Protein 6WL5 (pdb70)

Structure (mmCIF, N/CA/C/O backbone):
data_6WL5
#
_entry.id   6WL5
#
_cell.length_a   212.393
_cell.length_b   42.419
_cell.length_c   115.798
_cell.angle_alpha   90.000
_cell.angle_beta   117.270
_cell.angle_gamma   90.000
#
_symmetry.space_group_name_H-M   'C 1 2 1'
#
loop_
_entity.id
_entity.type
_entity.pdbx_description
1 polymer 'EcmrR   transcriptional regulator'
2 non-polymer CETYL-TRIMETHYL-AMMONIUM
3 non-polymer GLYCEROL
4 non-polymer 'CHLORIDE ION'
5 non-polymer 1,2-ETHANEDIOL
6 water water
#
loop_
_atom_site.group_PDB
_atom_site.id
_atom_site.type_symbol
_atom_site.label_atom_id
_atom_site.label_alt_id
_atom_site.label_comp_id
_atom_site.label_asym_id
_atom_site.label_entity_id
_atom_site.label_seq_id
_atom_site.pdbx_PDB_ins_code
_atom_site.Cartn_x
_atom_site.Cartn_y
_atom_site.Cartn_z
_atom_site.occupancy
_atom_site.B_iso_or_equiv
_atom_site.auth_seq_id
_atom_site.auth_comp_id
_atom_site.auth_asym_id
_atom_site.auth_atom_id
_atom_site.pdbx_PDB_model_num
ATOM 1 N N . MET A 1 2 ? -6.87400 -4.58600 38.92500 1.000 56.87787 112 MET A N 1
ATOM 2 C CA . MET A 1 2 ? -6.69500 -3.25800 38.33900 1.000 56.22516 112 MET A CA 1
ATOM 3 C C . MET A 1 2 ? -8.03700 -2.80100 37.77800 1.000 54.44863 112 MET A C 1
ATOM 4 O O . MET A 1 2 ? -8.83900 -3.62700 37.35300 1.000 57.23318 112 MET A O 1
ATOM 17 N N . LEU A 1 3 ? -8.27100 -1.49000 37.76300 1.000 49.57700 113 LEU A N 1
ATOM 18 C CA . LEU A 1 3 ? -9.56400 -0.90900 37.40000 1.000 42.23401 113 LEU A CA 1
ATOM 19 C C . LEU A 1 3 ? -9.43900 -0.29500 36.00700 1.000 35.50163 113 LEU A C 1
ATOM 20 O O . LEU A 1 3 ? -9.03400 0.86100 35.85500 1.000 41.35233 113 LEU A O 1
ATOM 36 N N . TYR A 1 4 ? -9.80200 -1.06500 34.99200 1.000 25.95311 114 TYR A N 1
ATOM 37 C CA . TYR A 1 4 ? -9.71400 -0.58800 33.61800 1.000 21.59996 114 TYR A CA 1
ATOM 38 C C . TYR A 1 4 ? -10.79800 0.45000 33.35100 1.000 20.90777 114 TYR A C 1
ATOM 39 O O . TYR A 1 4 ? -11.91600 0.36200 33.87100 1.000 24.47662 114 TYR A O 1
ATOM 57 N N A GLN A 1 5 ? -10.45700 1.45600 32.55100 0.380 20.14189 115 GLN A N 1
ATOM 58 N N B GLN A 1 5 ? -10.47900 1.40200 32.47000 0.620 18.47064 115 GLN A N 1
ATOM 59 C CA A GLN A 1 5 ? -11.40600 2.48900 32.14600 0.380 20.58931 115 GLN A CA 1
ATOM 60 C CA B GLN A 1 5 ? -11.33100 2.55800 32.14900 0.620 19.26020 115 GLN A CA 1
ATOM 61 C C A GLN A 1 5 ? -11.34400 2.62700 30.63800 0.380 18.98386 115 GLN A C 1
ATOM 62 C C B GLN A 1 5 ? -11.37400 2.76100 30.63500 0.620 20.11031 115 GLN A C 1
ATOM 63 O O A GLN A 1 5 ? -10.32400 3.05500 30.08900 0.380 17.71791 115 GLN A O 1
ATOM 64 O O B GLN A 1 5 ? -10.47300 3.37600 30.06100 0.620 22.40269 115 GLN A O 1
ATOM 91 N N . ALA A 1 6 ? -12.44300 2.28900 29.97700 1.000 19.25494 116 ALA A N 1
ATOM 92 C CA . ALA A 1 6 ? -12.52400 2.39800 28.53200 1.000 17.69949 116 ALA A CA 1
ATOM 93 C C . ALA A 1 6 ? -12.51300 3.85200 28.06900 1.000 17.77582 116 ALA A C 1
ATOM 94 O O . ALA A 1 6 ? -13.17600 4.70500 28.65000 1.000 17.61001 116 ALA A O 1
ATOM 102 N N . ALA A 1 7 ? -11.79300 4.11700 26.97500 1.000 18.74435 117 ALA A N 1
ATOM 103 C CA . ALA A 1 7 ? -11.84600 5.38100 26.24800 1.000 18.64697 117 ALA A CA 1
ATOM 104 C C . ALA A 1 7 ? -12.04400 5.06300 24.77700 1.000 19.50760 117 ALA A C 1
ATOM 105 O O . ALA A 1 7 ? -11.73300 3.97100 24.33400 1.000 19.99187 117 ALA A O 1
ATOM 112 N N . LEU A 1 8 ? -12.66700 5.96400 24.03700 1.000 20.02609 118 LEU A N 1
ATOM 113 C CA . LEU A 1 8 ? -12.89000 5.78200 22.61900 1.000 19.16809 118 LEU A CA 1
ATOM 114 C C . LEU A 1 8 ? -12.07500 6.83600 21.89500 1.000 17.86267 118 LEU A C 1
ATOM 115 O O . LEU A 1 8 ? -12.09500 8.00500 22.29000 1.000 20.01293 118 LEU A O 1
ATOM 131 N N . LYS A 1 9 ? -11.30700 6.40500 20.88700 1.000 18.98649 119 LYS A N 1
ATOM 132 C CA . LYS A 1 9 ? -10.41700 7.33900 20.20800 1.000 21.07358 119 LYS A CA 1
ATOM 133 C C . LYS A 1 9 ? -10.29800 7.02100 18.72800 1.000 18.46537 119 LYS A C 1
ATOM 134 O O . LYS A 1 9 ? -10.57900 5.90700 18.28500 1.000 20.26032 119 LYS A O 1
ATOM 153 N N . GLU A 1 10 ? -9.92500 8.02500 17.95100 1.000 18.85752 120 GLU A N 1
ATOM 154 C CA . GLU A 1 10 ? -9.55500 7.84000 16.55500 1.000 20.41034 120 GLU A CA 1
ATOM 155 C C . GLU A 1 10 ? -8.03400 7.82800 16.48000 1.000 20.38139 120 GLU A C 1
ATOM 156 O O . GLU A 1 10 ? -7.38100 8.78200 16.94100 1.000 22.77905 120 GLU A O 1
ATOM 168 N N . ILE A 1 11 ? -7.48300 6.76100 15.91200 1.000 20.41561 121 ILE A N 1
ATOM 169 C CA . ILE A 1 11 ? -6.04100 6.58400 15.77100 1.000 20.11557 121 ILE A CA 1
ATOM 170 C C . ILE A 1 11 ? -5.70000 6.77500 14.29800 1.000 23.57125 121 ILE A C 1
ATOM 171 O O . ILE A 1 11 ? -6.18700 6.01200 13.45400 1.000 22.63429 121 ILE A O 1
ATOM 187 N N . PRO A 1 12 ? -4.93100 7.79400 13.94000 1.000 24.82929 122 PRO A N 1
ATOM 188 C CA . PRO A 1 12 ? -4.63400 8.02900 12.52300 1.000 26.71373 122 PRO A CA 1
ATOM 189 C C . PRO A 1 12 ? -3.68700 6.98200 11.95700 1.000 26.83216 122 PRO A C 1
ATOM 190 O O . PRO A 1 12 ? -3.01700 6.23300 12.68200 1.000 23.67915 122 PRO A O 1
ATOM 201 N N . GLU A 1 13 ? -3.63100 6.94600 10.62800 1.000 26.49791 123 GLU A N 1
ATOM 202 C CA . GLU A 1 13 ? -2.66800 6.07700 9.96600 1.000 25.28198 123 GLU A CA 1
ATOM 203 C C . GLU A 1 13 ? -1.23800 6.46100 10.33600 1.000 24.24764 123 GLU A C 1
ATOM 204 O O . GLU A 1 13 ? -0.92700 7.61300 10.66100 1.000 24.91615 123 GLU A O 1
ATOM 216 N N . CYS A 1 14 ? -0.36400 5.46300 10.31000 1.000 22.61324 124 CYS A N 1
ATOM 217 C CA . CYS A 1 14 ? 1.05200 5.68400 10.56100 1.000 22.41848 124 CYS A CA 1
ATOM 218 C C . CYS A 1 14 ? 1.87900 4.78300 9.66500 1.000 20.89198 124 CYS A C 1
ATOM 219 O O . CYS A 1 14 ? 1.40800 3.75700 9.18100 1.000 22.91327 124 CYS A O 1
ATOM 227 N N . ILE A 1 15 ? 3.12000 5.20600 9.42700 1.000 22.65798 125 ILE A N 1
ATOM 228 C CA . ILE A 1 15 ? 4.11900 4.39900 8.74500 1.000 24.06868 125 ILE A CA 1
ATOM 229 C C . ILE A 1 15 ? 4.89700 3.68700 9.82700 1.000 21.57101 125 ILE A C 1
ATOM 230 O O . ILE A 1 15 ? 5.27800 4.31100 10.82700 1.000 23.58177 125 ILE A O 1
ATOM 246 N N . VAL A 1 16 ? 5.13000 2.39000 9.63500 1.000 21.22623 126 VAL A N 1
ATOM 247 C CA . VAL A 1 16 ? 5.88400 1.59500 10.58300 1.000 20.61300 126 VAL A CA 1
ATOM 248 C C . VAL A 1 16 ? 6.91700 0.75200 9.84700 1.000 20.62879 126 VAL A C 1
ATOM 249 O O . VAL A 1 16 ? 6.77900 0.43300 8.66300 1.000 22.76852 126 VAL A O 1
ATOM 262 N N . TYR A 1 17 ? 7.93000 0.32800 10.59300 1.000 20.90251 127 TYR A N 1
ATOM 263 C CA . TYR A 1 17 ? 8.63700 -0.89600 10.26700 1.000 21.05252 127 TYR A CA 1
ATOM 264 C C . TYR A 1 17 ? 8.04800 -2.00900 11.10700 1.000 21.07621 127 TYR A C 1
ATOM 265 O O . TYR A 1 17 ? 7.48300 -1.75000 12.17600 1.000 19.98924 127 TYR A O 1
ATOM 283 N N . SER A 1 18 ? 8.10700 -3.23400 10.57800 1.000 21.26571 128 SER A N 1
ATOM 284 C CA . SER A 1 18 ? 7.34100 -4.32100 11.17100 1.000 21.07884 128 SER A CA 1
ATOM 285 C C . SER A 1 18 ? 7.94000 -5.67800 10.80500 1.000 21.16833 128 SER A C 1
ATOM 286 O O . SER A 1 18 ? 8.64000 -5.82300 9.79400 1.000 22.67640 128 SER A O 1
ATOM 294 N N . LYS A 1 19 ? 7.68600 -6.66100 11.66000 1.000 21.23412 129 LYS A N 1
ATOM 295 C CA . LYS A 1 19 ? 8.01900 -8.04100 11.37300 1.000 20.71038 129 LYS A CA 1
ATOM 296 C C . LYS A 1 19 ? 6.92600 -8.92300 11.94900 1.000 20.36034 129 LYS A C 1
ATOM 297 O O . LYS A 1 19 ? 6.45200 -8.67800 13.05000 1.000 20.08925 129 LYS A O 1
ATOM 316 N N . ARG A 1 20 ? 6.51100 -9.93000 11.18900 1.000 21.84472 130 ARG A N 1
ATOM 317 C CA . ARG A 1 20 ? 5.41500 -10.80500 11.56800 1.000 22.44480 130 ARG A CA 1
ATOM 318 C C . ARG A 1 20 ? 5.93500 -12.20700 11.85200 1.000 21.37098 130 ARG A C 1
ATOM 319 O O . ARG A 1 20 ? 6.86700 -12.68900 11.18600 1.000 24.05288 130 ARG A O 1
ATOM 340 N N . PHE A 1 21 ? 5.33500 -12.84400 12.85100 1.000 22.14739 131 PHE A N 1
ATOM 341 C CA . PHE A 1 21 ? 5.83400 -14.08500 13.42500 1.000 22.92906 131 PHE A CA 1
ATOM 342 C C . PHE A 1 21 ? 4.65900 -14.96700 13.85300 1.000 20.59457 131 PHE A C 1
ATOM 343 O O . PHE A 1 21 ? 3.61800 -14.46000 14.26100 1.000 20.17084 131 PHE A O 1
ATOM 360 N N . ILE A 1 22 ? 4.86600 -16.28400 13.85300 1.000 21.58153 132 ILE A N 1
ATOM 361 C CA . ILE A 1 22 ? 4.08600 -17.21900 14.66100 1.000 21.61838 132 ILE A CA 1
ATOM 362 C C . ILE A 1 22 ? 4.92100 -17.55300 15.89300 1.000 19.67604 132 ILE A C 1
ATOM 363 O O . ILE A 1 22 ? 6.00300 -18.14900 15.76400 1.000 22.79221 132 ILE A O 1
ATOM 379 N N . VAL A 1 23 ? 4.40700 -17.23500 17.08100 1.000 20.27612 133 VAL A N 1
ATOM 380 C CA . VAL A 1 23 ? 5.20400 -17.36700 18.29800 1.000 19.66552 133 VAL A CA 1
ATOM 381 C C . VAL A 1 23 ? 4.64900 -18.40400 19.27200 1.000 19.27600 133 VAL A C 1
ATOM 382 O O . VAL A 1 23 ? 3.42300 -18.52700 19.43500 1.000 19.71815 133 VAL A O 1
ATOM 395 N N . PRO A 1 24 ? 5.52000 -19.17300 19.94600 1.000 19.39180 134 PRO A N 1
ATOM 396 C CA . PRO A 1 24 ? 5.00600 -20.18400 20.87300 1.000 20.11820 134 PRO A CA 1
ATOM 397 C C . PRO A 1 24 ? 4.23300 -19.60200 22.03500 1.000 18.65224 134 PRO A C 1
ATOM 398 O O . PRO A 1 24 ? 3.28200 -20.22600 22.52300 1.000 20.94725 134 PRO A O 1
ATOM 409 N N . ASP A 1 25 ? 4.68000 -18.45900 22.53200 1.000 18.70224 135 ASP A N 1
ATOM 410 C CA . ASP A 1 25 ? 4.11000 -17.78500 23.69000 1.000 18.45221 135 ASP A CA 1
ATOM 411 C C . ASP A 1 25 ? 4.67800 -16.36500 23.72500 1.000 15.06233 135 ASP A C 1
ATOM 412 O O . ASP A 1 25 ? 5.54800 -15.98600 22.93300 1.000 16.84676 135 ASP A O 1
ATOM 421 N N . PHE A 1 26 ? 4.17200 -15.58200 24.65600 1.000 17.02573 136 PHE A N 1
ATOM 422 C CA . PHE A 1 26 ? 4.55000 -14.16800 24.73700 1.000 15.45975 136 PHE A CA 1
ATOM 423 C C . PHE A 1 26 ? 6.02500 -13.97600 25.10800 1.000 14.52806 136 PHE A C 1
ATOM 424 O O . PHE A 1 26 ? 6.70100 -13.11500 24.53500 1.000 14.59649 136 PHE A O 1
ATOM 441 N N . SER A 1 27 ? 6.54500 -14.75800 26.06300 1.000 14.77546 137 SER A N 1
ATOM 442 C CA . SER A 1 27 ? 7.94800 -14.60700 26.43900 1.000 14.85178 137 SER A CA 1
ATOM 443 C C . SER A 1 27 ? 8.85900 -14.87500 25.25100 1.000 16.74411 137 SER A C 1
ATOM 444 O O . SER A 1 27 ? 9.88400 -14.17700 25.07900 1.000 15.87032 137 SER A O 1
ATOM 452 N N . SER A 1 28 ? 8.52800 -15.90100 24.44200 1.000 15.73610 138 SER A N 1
ATOM 453 C CA . SER A 1 28 ? 9.35600 -16.22600 23.28700 1.000 16.55725 138 SER A CA 1
ATOM 454 C C . SER A 1 28 ? 9.32300 -15.09400 22.27600 1.000 15.73347 138 SER A C 1
ATOM 455 O O . SER A 1 28 ? 10.35100 -14.73200 21.68800 1.000 19.88396 138 SER A O 1
ATOM 463 N N . TYR A 1 29 ? 8.15100 -14.50500 22.09800 1.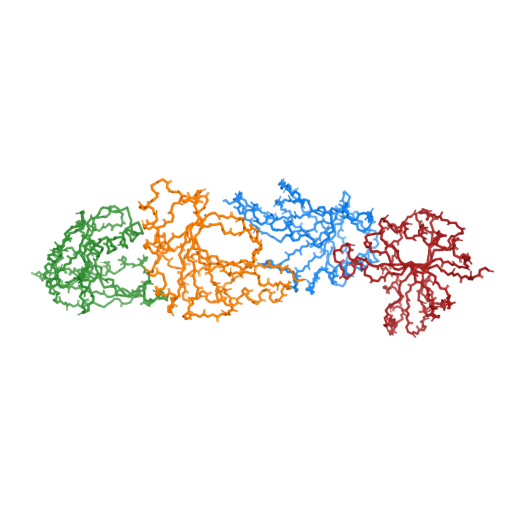000 16.39670 139 TYR A N 1
ATOM 464 C CA . TYR A 1 29 ? 7.96300 -13.41300 21.16000 1.000 15.92296 139 TYR A CA 1
ATOM 465 C C . TYR A 1 29 ? 8.78900 -12.20800 21.55200 1.000 16.49408 139 TYR A C 1
ATOM 466 O O . TYR A 1 29 ? 9.50300 -11.62800 20.73100 1.000 18.86805 139 TYR A O 1
ATOM 484 N N . ILE A 1 30 ? 8.71000 -11.79300 22.81200 1.000 16.50461 140 ILE A N 1
ATOM 485 C CA . ILE A 1 30 ? 9.36200 -10.53300 23.12300 1.000 17.61264 140 ILE A CA 1
ATOM 486 C C . ILE A 1 30 ? 10.89000 -10.61500 23.01000 1.000 18.71803 140 ILE A C 1
ATOM 487 O O . ILE A 1 30 ? 11.52900 -9.59900 22.72800 1.000 18.28377 140 ILE A O 1
ATOM 503 N N . LYS A 1 31 ? 11.48400 -11.80300 23.17200 1.000 17.61527 141 LYS A N 1
ATOM 504 C CA . LYS A 1 31 ? 12.92100 -11.97400 22.93700 1.000 19.62077 141 LYS A CA 1
ATOM 505 C C . LYS A 1 31 ? 13.31000 -11.70700 21.49000 1.000 17.51526 141 LYS A C 1
ATOM 506 O O . LYS A 1 31 ? 14.48600 -11.38800 21.21100 1.000 20.84460 141 LYS A O 1
ATOM 525 N N . LEU A 1 32 ? 12.35800 -11.83800 20.56200 1.000 18.90227 142 LEU A N 1
ATOM 526 C CA . LEU A 1 32 ? 12.56000 -11.54800 19.15000 1.000 20.33402 142 LEU A CA 1
ATOM 527 C C . LEU A 1 32 ? 12.48800 -10.06100 18.83500 1.000 19.83133 142 LEU A C 1
ATOM 528 O O . LEU A 1 32 ? 12.84100 -9.66200 17.72500 1.000 22.63956 142 LEU A O 1
ATOM 544 N N . ILE A 1 33 ? 12.11300 -9.21600 19.78500 1.000 18.40221 143 ILE A N 1
ATOM 545 C CA . ILE A 1 33 ? 11.84900 -7.81700 19.45400 1.000 19.32600 143 ILE A CA 1
ATOM 546 C C . ILE A 1 33 ? 13.11100 -6.96200 19.38400 1.000 20.81565 143 ILE A C 1
ATOM 547 O O . ILE A 1 33 ? 13.27100 -6.20700 18.42100 1.000 22.90275 143 ILE A O 1
ATOM 563 N N . PRO A 1 34 ? 14.02400 -7.02200 20.34600 1.000 19.94450 144 PRO A N 1
ATOM 564 C CA . PRO A 1 34 ? 15.18500 -6.12200 20.30400 1.000 19.92081 144 PRO A CA 1
ATOM 565 C C . PRO A 1 34 ? 15.93700 -6.18000 18.98300 1.000 19.99187 144 PRO A C 1
ATOM 566 O O . PRO A 1 34 ? 16.38000 -5.12700 18.51500 1.000 22.83958 144 PRO A O 1
ATOM 577 N N . PRO A 1 35 ? 16.18000 -7.36200 18.38800 1.000 20.96830 145 PRO A N 1
ATOM 578 C CA . PRO A 1 35 ? 16.94900 -7.38800 17.13100 1.000 24.98984 145 PRO A CA 1
ATOM 579 C C . PRO A 1 35 ? 16.32300 -6.60600 15.98600 1.000 24.46346 145 PRO A C 1
ATOM 580 O O . PRO A 1 35 ? 17.03000 -6.20700 15.04700 1.000 28.71134 145 PRO A O 1
ATOM 591 N N . ILE A 1 36 ? 15.00800 -6.42500 16.00100 1.000 24.12658 146 ILE A N 1
ATOM 592 C CA . ILE A 1 36 ? 14.32400 -5.81300 14.86700 1.000 22.72115 146 ILE A CA 1
ATOM 593 C C . ILE A 1 36 ? 14.77600 -4.37300 14.69900 1.000 23.41333 146 ILE A C 1
ATOM 594 O O . ILE A 1 36 ? 15.16400 -3.94000 13.59900 1.000 24.86614 146 ILE A O 1
ATOM 610 N N . GLY A 1 37 ? 14.69100 -3.59900 15.78400 1.000 25.68992 147 GLY A N 1
ATOM 611 C CA . GLY A 1 37 ? 15.12200 -2.21800 15.72600 1.000 24.37134 147 GLY A CA 1
ATOM 612 C C . GLY A 1 37 ? 16.58300 -2.09300 15.36500 1.000 26.46896 147 GLY A C 1
ATOM 613 O O . GLY A 1 37 ? 16.96600 -1.23500 14.57100 1.000 27.82176 147 GLY A O 1
ATOM 617 N N . GLN A 1 38 ? 17.41400 -2.95100 15.95200 1.000 26.20841 148 GLN A N 1
ATOM 618 C CA . GLN A 1 38 ? 18.83700 -2.91400 15.66300 1.000 29.11665 148 GLN A CA 1
ATOM 619 C C . GLN A 1 38 ? 19.07300 -3.10700 14.17300 1.000 28.72186 148 GLN A C 1
ATOM 620 O O . GLN A 1 38 ? 19.86600 -2.38200 13.55000 1.000 31.37745 148 GLN A O 1
ATOM 634 N N A GLU A 1 39 ? 18.38100 -4.09200 13.58800 0.450 28.50868 149 GLU A N 1
ATOM 635 N N B GLU A 1 39 ? 18.40100 -4.08500 13.56800 0.550 27.99809 149 GLU A N 1
ATOM 636 C CA A GLU A 1 39 ? 18.62600 -4.49100 12.20600 0.450 29.71409 149 GLU A CA 1
ATOM 637 C CA B GLU A 1 39 ? 18.73400 -4.40300 12.18300 0.550 29.09559 149 GLU A CA 1
ATOM 638 C C A GLU A 1 39 ? 18.13600 -3.42500 11.23700 0.450 29.77462 149 GLU A C 1
ATOM 639 C C B GLU A 1 39 ? 18.15400 -3.37700 11.22000 0.550 29.74567 149 GLU A C 1
ATOM 640 O O A GLU A 1 39 ? 18.85000 -3.04300 10.30200 0.450 31.73538 149 GLU A O 1
ATOM 641 O O B GLU A 1 39 ? 18.82500 -2.98000 10.25800 0.550 31.70907 149 GLU A O 1
ATOM 664 N N . VAL A 1 40 ? 16.92500 -2.91900 11.46300 1.000 27.60594 150 VAL A N 1
ATOM 665 C CA . VAL A 1 40 ? 16.34600 -1.93400 10.56100 1.000 27.27169 150 VAL A CA 1
ATOM 666 C C . VAL A 1 40 ? 17.10300 -0.61800 10.63400 1.000 30.50103 150 VAL A C 1
ATOM 667 O O . VAL A 1 40 ? 17.29700 0.04600 9.61200 1.000 31.64853 150 VAL A O 1
ATOM 680 N N . MET A 1 41 ? 17.54900 -0.22100 11.83400 1.000 33.33294 151 MET A N 1
ATOM 681 C CA . MET A 1 41 ? 18.27500 1.03900 11.99400 1.000 35.67270 151 MET A CA 1
ATOM 682 C C . MET A 1 41 ? 19.62600 0.98200 11.29400 1.000 37.59661 151 MET A C 1
ATOM 683 O O . MET A 1 41 ? 20.00900 1.92900 10.59300 1.000 40.87595 151 MET A O 1
ATOM 697 N N . LYS A 1 42 ? 20.35100 -0.12800 11.45400 1.000 40.81279 152 LYS A N 1
ATOM 698 C CA . LYS A 1 42 ? 21.63300 -0.27700 10.76600 1.000 43.78683 152 LYS A CA 1
ATOM 699 C C . LYS A 1 42 ? 21.47700 -0.10000 9.26200 1.000 43.50785 152 LYS A C 1
ATOM 700 O O . LYS A 1 42 ? 22.35300 0.47500 8.60100 1.000 44.96065 152 LYS A O 1
ATOM 719 N N . ALA A 1 43 ? 20.38600 -0.62500 8.69600 1.000 42.80513 153 ALA A N 1
ATOM 720 C CA . ALA A 1 43 ? 20.18900 -0.62000 7.24900 1.000 42.01293 153 ALA A CA 1
ATOM 721 C C . ALA A 1 43 ? 19.62100 0.68700 6.71500 1.000 43.70524 153 ALA A C 1
ATOM 722 O O . ALA A 1 43 ? 19.62300 0.89200 5.49500 1.000 44.03949 153 ALA A O 1
ATOM 729 N N . ASN A 1 44 ? 19.12700 1.57000 7.57400 1.000 42.16558 154 ASN A N 1
ATOM 730 C CA . ASN A 1 44 ? 18.49300 2.81600 7.14800 1.000 41.12862 154 ASN A CA 1
ATOM 731 C C . ASN A 1 44 ? 18.99400 3.93100 8.04500 1.000 43.43942 154 ASN A C 1
ATOM 732 O O . ASN A 1 44 ? 18.27300 4.40800 8.92600 1.000 44.20530 154 ASN A O 1
ATOM 743 N N . PRO A 1 45 ? 20.24100 4.36200 7.86500 1.000 47.30567 155 PRO A N 1
ATOM 744 C CA . PRO A 1 45 ? 20.71100 5.55300 8.58700 1.000 47.30304 155 PRO A CA 1
ATOM 745 C C . PRO A 1 45 ? 19.72900 6.69300 8.37900 1.000 46.65296 155 PRO A C 1
ATOM 746 O O . PRO A 1 45 ? 19.13400 6.84100 7.30600 1.000 50.59554 155 PRO A O 1
ATOM 757 N N . GLY A 1 46 ? 19.53700 7.49000 9.42100 1.000 43.53943 156 GLY A N 1
ATOM 758 C CA . GLY A 1 46 ? 18.60500 8.59100 9.34900 1.000 41.92871 156 GLY A CA 1
ATOM 759 C C . GLY A 1 46 ? 17.16200 8.23500 9.61800 1.000 40.14429 156 GLY A C 1
ATOM 760 O O . GLY A 1 46 ? 16.34000 9.14200 9.78300 1.000 42.32350 156 GLY A O 1
ATOM 764 N N . LEU A 1 47 ? 16.81200 6.95500 9.66100 1.000 37.79927 157 LEU A N 1
ATOM 765 C CA . LEU A 1 47 ? 15.46100 6.58500 10.06000 1.000 35.22791 157 LEU A CA 1
ATOM 766 C C . LEU A 1 47 ? 15.17600 7.14100 11.45200 1.000 35.42793 157 LEU A C 1
ATOM 767 O O . LEU A 1 47 ? 16.00400 7.03400 12.36200 1.000 34.91998 157 LEU A O 1
ATOM 783 N N A THR A 1 48 ? 13.97800 7.70200 11.61800 0.570 35.65164 158 THR A N 1
ATOM 784 N N B THR A 1 48 ? 14.01300 7.75600 11.61800 0.430 35.50426 158 THR A N 1
ATOM 785 C CA A THR A 1 48 ? 13.58800 8.44000 12.81200 0.570 33.93565 158 THR A CA 1
ATOM 786 C CA B THR A 1 48 ? 13.66900 8.39100 12.88000 0.430 33.64351 158 THR A CA 1
ATOM 787 C C A THR A 1 48 ? 12.27100 7.88200 13.33000 0.570 32.19070 158 THR A C 1
ATOM 788 C C B THR A 1 48 ? 12.30600 7.91100 13.34600 0.430 32.23808 158 THR A C 1
ATOM 789 O O A THR A 1 48 ? 11.29600 7.76800 12.57400 0.570 31.45640 158 THR A O 1
ATOM 790 O O B THR A 1 48 ? 11.34100 7.88700 12.57200 0.430 32.16438 158 THR A O 1
ATOM 811 N N . LEU A 1 49 ? 12.24800 7.52600 14.61300 1.000 31.43272 159 LEU A N 1
ATOM 812 C CA . LEU A 1 49 ? 10.99900 7.14400 15.24600 1.000 28.46920 159 LEU A CA 1
ATOM 813 C C . LEU A 1 49 ? 10.10600 8.36000 15.44600 1.000 29.49564 159 LEU A C 1
ATOM 814 O O . LEU A 1 49 ? 10.59200 9.48400 15.64100 1.000 31.56957 159 LEU A O 1
ATOM 831 N N . THR A 1 50 ? 8.78100 8.12400 15.40700 1.000 28.91926 160 THR A N 1
ATOM 832 C CA . THR A 1 50 ? 7.85000 9.23600 15.58700 1.000 30.18520 160 THR A CA 1
ATOM 833 C C . THR A 1 50 ? 7.93600 9.75500 17.02000 1.000 29.69040 160 THR A C 1
ATOM 834 O O . THR A 1 50 ? 8.31700 9.02700 17.95200 1.000 28.43762 160 THR A O 1
ATOM 845 N N . THR A 1 51 ? 7.58000 11.03100 17.18200 1.000 32.01173 161 THR A N 1
ATOM 846 C CA . THR A 1 51 ? 7.46000 11.66700 18.48900 1.000 34.75943 161 THR A CA 1
ATOM 847 C C . THR A 1 51 ? 6.07000 12.28500 18.55900 1.000 33.82248 161 THR A C 1
ATOM 848 O O . THR A 1 51 ? 5.77000 13.21200 17.77800 1.000 36.83336 161 THR A O 1
ATOM 859 N N . PRO A 1 52 ? 5.18600 11.82100 19.46000 1.000 31.63800 162 PRO A N 1
ATOM 860 C CA . PRO A 1 52 ? 5.42000 10.70500 20.38700 1.000 28.81661 162 PRO A CA 1
ATOM 861 C C . PRO A 1 52 ? 5.56600 9.36800 19.67800 1.000 29.43774 162 PRO A C 1
ATOM 862 O O . PRO A 1 52 ? 5.07700 9.19500 18.55700 1.000 28.26655 162 PRO A O 1
ATOM 873 N N . ALA A 1 53 ? 6.21300 8.43100 20.37000 1.000 25.93206 163 ALA A N 1
ATOM 874 C CA . ALA A 1 53 ? 6.40300 7.09500 19.86900 1.000 23.86602 163 ALA A CA 1
ATOM 875 C C . ALA A 1 53 ? 5.05300 6.38100 19.73100 1.000 21.30782 163 ALA A C 1
ATOM 876 O O . ALA A 1 53 ? 4.08200 6.66200 20.44300 1.000 23.99498 163 ALA A O 1
ATOM 883 N N . TYR A 1 54 ? 5.01400 5.39700 18.83900 1.000 19.44707 164 TYR A N 1
ATOM 884 C CA . TYR A 1 54 ? 3.87500 4.48000 18.75800 1.000 18.43116 164 TYR A CA 1
ATOM 885 C C . TYR A 1 54 ? 4.43500 3.11500 18.37500 1.000 17.23891 164 TYR A C 1
ATOM 886 O O . TYR A 1 54 ? 4.81100 2.88400 17.22400 1.000 19.42338 164 TYR A O 1
ATOM 904 N N . CYS A 1 55 ? 4.52000 2.23000 19.35300 1.000 16.43881 165 CYS A N 1
ATOM 905 C CA . CYS A 1 55 ? 5.20500 0.94900 19.22900 1.000 15.86506 165 CYS A CA 1
ATOM 906 C C . CYS A 1 55 ? 4.22700 -0.09500 19.72200 1.000 15.30710 165 CYS A C 1
ATOM 907 O O . CYS A 1 55 ? 3.77500 -0.01000 20.85700 1.000 15.16761 165 CYS A O 1
ATOM 915 N N . PHE A 1 56 ? 3.85500 -1.04400 18.86000 1.000 15.63609 166 PHE A N 1
ATOM 916 C CA . PHE A 1 56 ? 2.71300 -1.88000 19.20200 1.000 14.53595 166 PHE A CA 1
ATOM 917 C C . PHE A 1 56 ? 2.78200 -3.21400 18.48200 1.000 15.19393 166 PHE A C 1
ATOM 918 O O . PHE A 1 56 ? 3.41600 -3.36200 17.42100 1.000 16.99941 166 PHE A O 1
ATOM 935 N N . THR A 1 57 ? 2.14900 -4.19700 19.09700 1.000 14.34646 167 THR A N 1
ATOM 936 C CA . THR A 1 57 ? 1.94600 -5.49500 18.48200 1.000 14.92547 167 THR A CA 1
ATOM 937 C C . THR A 1 57 ? 0.52600 -5.54900 17.92600 1.000 15.52028 167 THR A C 1
ATOM 938 O O . THR A 1 57 ? -0.43600 -5.22000 18.62300 1.000 16.29143 167 THR A O 1
ATOM 949 N N . LEU A 1 58 ? 0.40600 -6.02900 16.69800 1.000 14.70439 168 LEU A N 1
ATOM 950 C CA . LEU A 1 58 ? -0.87100 -6.43500 16.16400 1.000 16.06245 168 LEU A CA 1
ATOM 951 C C . LEU A 1 58 ? -1.06400 -7.92200 16.42100 1.000 15.93086 168 LEU A C 1
ATOM 952 O O . LEU A 1 58 ? -0.21900 -8.74800 16.03100 1.000 16.19405 168 LEU A O 1
ATOM 968 N N . TYR A 1 59 ? -2.19800 -8.26600 17.02300 1.000 13.94115 169 TYR A N 1
ATOM 969 C CA . TYR A 1 59 ? -2.59700 -9.66100 17.22100 1.000 14.93600 169 TYR A CA 1
ATOM 970 C C . TYR A 1 59 ? -3.59100 -10.06600 16.13500 1.000 15.21235 169 TYR A C 1
ATOM 971 O O . TYR A 1 59 ? -4.75200 -9.66800 16.18700 1.000 17.61790 169 TYR A O 1
ATOM 989 N N . HIS A 1 60 ? -3.13300 -10.86700 15.17100 1.000 16.49145 170 HIS A N 1
ATOM 990 C CA . HIS A 1 60 ? -3.88200 -11.17500 13.95400 1.000 16.35986 170 HIS A CA 1
ATOM 991 C C . HIS A 1 60 ? -4.72200 -12.43800 14.03700 1.000 17.28365 170 HIS A C 1
ATOM 992 O O . HIS A 1 60 ? -5.47700 -12.72400 13.08700 1.000 20.15768 170 HIS A O 1
ATOM 1006 N N . ASP A 1 61 ? -4.68400 -13.16400 15.14600 1.000 16.95203 171 ASP A N 1
ATOM 1007 C CA . ASP A 1 61 ? -5.48000 -14.37700 15.22600 1.000 17.46525 171 ASP A CA 1
ATOM 1008 C C . ASP A 1 61 ? -6.96200 -14.04300 15.18700 1.000 20.47088 171 ASP A C 1
ATOM 1009 O O . ASP A 1 61 ? -7.38700 -12.95600 15.55800 1.000 21.75261 171 ASP A O 1
ATOM 1018 N N . LYS A 1 62 ? -7.74300 -14.98900 14.70600 1.000 22.67640 172 LYS A N 1
ATOM 1019 C CA . LYS A 1 62 ? -9.17500 -14.79600 14.56600 1.000 24.72139 172 LYS A CA 1
ATOM 1020 C C . LYS A 1 62 ? -9.94400 -15.21200 15.79600 1.000 21.73682 172 LYS A C 1
ATOM 1021 O O . LYS A 1 62 ? -11.17100 -15.26400 15.75100 1.000 26.13734 172 LYS A O 1
ATOM 1040 N N . GLU A 1 63 ? -9.26300 -15.69200 16.81300 1.000 19.94186 173 GLU A N 1
ATOM 1041 C CA . GLU A 1 63 ? -9.87000 -16.01000 18.08700 1.000 20.61037 173 GLU A CA 1
ATOM 1042 C C . GLU A 1 63 ? -8.83900 -15.67500 19.16000 1.000 20.22611 173 GLU A C 1
ATOM 1043 O O . GLU A 1 63 ? -7.65300 -15.42600 18.88700 1.000 20.62353 173 GLU A O 1
ATOM 1055 N N . TYR A 1 64 ? -9.29600 -15.67200 20.39200 1.000 18.42326 174 TYR A N 1
ATOM 1056 C CA . TYR A 1 64 ? -8.38900 -15.44000 21.49900 1.000 20.27612 174 TYR A CA 1
ATOM 1057 C C . TYR A 1 64 ? -7.44200 -16.62600 21.65900 1.000 21.07358 174 TYR A C 1
ATOM 1058 O O . TYR A 1 64 ? -7.87200 -17.77700 21.66000 1.000 20.72091 174 TYR A O 1
ATOM 1076 N N . LYS A 1 65 ? -6.14700 -16.34300 21.80400 1.000 20.46298 175 LYS A N 1
ATOM 1077 C CA . LYS A 1 65 ? -5.12600 -17.36000 22.00500 1.000 21.21044 175 LYS A CA 1
ATOM 1078 C C . LYS A 1 65 ? -4.00600 -16.77400 22.85600 1.000 23.12909 175 LYS A C 1
ATOM 1079 O O . LYS A 1 65 ? -3.79200 -15.55200 22.88900 1.000 23.71074 175 LYS A O 1
ATOM 1098 N N . GLU A 1 66 ? -3.26300 -17.66200 23.51300 1.000 20.22348 176 GLU A N 1
ATOM 1099 C CA . GLU A 1 66 ? -2.05000 -17.28500 24.23200 1.000 20.13136 176 GLU A CA 1
ATOM 1100 C C . GLU A 1 66 ? -0.81600 -18.04100 23.77000 1.000 18.46274 176 GLU A C 1
ATOM 1101 O O . GLU A 1 66 ? 0.29200 -17.66400 24.15400 1.000 22.11318 176 GLU A O 1
ATOM 1113 N N . LYS A 1 67 ? -0.96900 -19.11300 22.99500 1.000 18.52064 177 LYS A N 1
ATOM 1114 C CA . LYS A 1 67 ? 0.14500 -19.88600 22.46200 1.000 21.09200 177 LYS A CA 1
ATOM 1115 C C . LYS A 1 67 ? -0.04400 -20.07200 20.96600 1.000 19.26810 177 LYS A C 1
ATOM 1116 O O . LYS A 1 67 ? -1.17400 -20.06500 20.45000 1.000 21.21833 177 LYS A O 1
ATOM 1135 N N . ASN A 1 68 ? 1.06900 -20.17100 20.25400 1.000 20.60247 178 ASN A N 1
ATOM 1136 C CA . ASN A 1 68 ? 1.04300 -20.32100 18.80800 1.000 20.73143 178 ASN A CA 1
ATOM 1137 C C . ASN A 1 68 ? 0.32700 -19.12600 18.16500 1.000 21.23939 178 ASN A C 1
ATOM 1138 O O . ASN A 1 68 ? -0.55300 -19.28600 17.31600 1.000 22.20266 178 ASN A O 1
ATOM 1149 N N . MET A 1 69 ? 0.71700 -17.91100 18.57500 1.000 18.67592 179 MET A N 1
ATOM 1150 C CA . MET A 1 69 ? 0.03500 -16.69100 18.15800 1.000 18.11796 179 MET A CA 1
ATOM 1151 C C . MET A 1 69 ? 0.64900 -16.09400 16.90300 1.000 17.88636 179 MET A C 1
ATOM 1152 O O . MET A 1 69 ? 1.87400 -16.11400 16.71000 1.000 18.78646 179 MET A O 1
ATOM 1166 N N . ASP A 1 70 ? -0.23100 -15.51600 16.06700 1.000 17.10731 180 ASP A N 1
ATOM 1167 C CA . ASP A 1 70 ? 0.14000 -14.74600 14.88100 1.000 17.86004 180 ASP A CA 1
ATOM 1168 C C . ASP A 1 70 ? 0.23600 -13.28000 15.29300 1.000 16.78622 180 ASP A C 1
ATOM 1169 O O . ASP A 1 70 ? -0.78700 -12.61800 15.51700 1.000 18.02585 180 ASP A O 1
ATOM 1178 N N . VAL A 1 71 ? 1.48100 -12.77100 15.40900 1.000 16.59146 181 VAL A N 1
ATOM 1179 C CA . VAL A 1 71 ? 1.72600 -11.44100 15.92800 1.000 16.36512 181 VAL A CA 1
ATOM 1180 C C . VAL A 1 71 ? 2.59300 -10.67000 14.95800 1.000 17.31260 181 VAL A C 1
ATOM 1181 O O . VAL A 1 71 ? 3.41700 -11.24500 14.25200 1.000 19.21020 181 VAL A O 1
ATOM 1194 N N . GLU A 1 72 ? 2.42000 -9.35100 14.94200 1.000 16.87571 182 GLU A N 1
ATOM 1195 C CA . GLU A 1 72 ? 3.20200 -8.46700 14.08600 1.000 17.83109 182 GLU A CA 1
ATOM 1196 C C . GLU A 1 72 ? 3.69000 -7.28500 14.91600 1.000 17.62580 182 GLU A C 1
ATOM 1197 O O . GLU A 1 72 ? 2.88800 -6.47300 15.39300 1.000 18.33378 182 GLU A O 1
ATOM 1209 N N . PHE A 1 73 ? 5.00600 -7.21100 15.11200 1.000 16.88360 183 PHE A N 1
ATOM 1210 C CA . PHE A 1 73 ? 5.58700 -6.10200 15.83100 1.000 16.35986 183 PHE A CA 1
ATOM 1211 C C . PHE A 1 73 ? 5.71100 -4.91100 14.90300 1.000 16.75201 183 PHE A C 1
ATOM 1212 O O . PHE A 1 73 ? 6.27100 -5.03500 13.80100 1.000 19.06018 183 PHE A O 1
ATOM 1229 N N . CYS A 1 74 ? 5.28800 -3.75100 15.38600 1.000 17.08100 184 CYS A N 1
ATOM 1230 C CA . CYS A 1 74 ? 5.30500 -2.51000 14.61700 1.000 18.22061 184 CYS A CA 1
ATOM 1231 C C . CYS A 1 74 ? 5.88000 -1.34900 15.41400 1.000 17.74950 184 CYS A C 1
ATOM 1232 O O . CYS A 1 74 ? 5.63100 -1.20300 16.60400 1.000 18.27324 184 CYS A O 1
ATOM 1240 N N . GLU A 1 75 ? 6.65000 -0.51000 14.74600 1.000 18.83910 185 GLU A N 1
ATOM 1241 C CA . GLU A 1 75 ? 7.14900 0.69400 15.37100 1.000 18.78909 185 GLU A CA 1
ATOM 1242 C C . GLU A 1 75 ? 7.03300 1.82800 14.37400 1.000 20.36823 185 GLU A C 1
ATOM 1243 O O . GLU A 1 75 ? 7.51400 1.73000 13.24300 1.000 20.21558 185 GLU A O 1
ATOM 1255 N N . ALA A 1 76 ? 6.41000 2.91000 14.80700 1.000 20.44982 186 ALA A N 1
ATOM 1256 C CA . ALA A 1 76 ? 6.11200 4.02300 13.91400 1.000 21.29203 186 ALA A CA 1
ATOM 1257 C C . ALA A 1 76 ? 7.32600 4.90900 13.66500 1.000 23.78969 186 ALA A C 1
ATOM 1258 O O . ALA A 1 76 ? 8.03500 5.31100 14.60300 1.000 23.53703 186 ALA A O 1
ATOM 1265 N N . VAL A 1 77 ? 7.49900 5.28500 12.39300 1.000 25.22671 187 VAL A N 1
ATOM 1266 C CA . VAL A 1 77 ? 8.59000 6.12900 11.93300 1.000 26.55318 187 VAL A CA 1
ATOM 1267 C C . VAL A 1 77 ? 8.02500 7.29700 11.12600 1.000 26.83743 187 VAL A C 1
ATOM 1268 O O . VAL A 1 77 ? 6.88000 7.28800 10.68100 1.000 25.98469 187 VAL A O 1
ATOM 1281 N N . ASN A 1 78 ? 8.84900 8.32900 10.95500 1.000 29.17455 188 ASN A N 1
ATOM 1282 C CA . ASN A 1 78 ? 8.36400 9.49100 10.21600 1.000 33.54350 188 ASN A CA 1
ATOM 1283 C C . ASN A 1 78 ? 8.35200 9.26100 8.70800 1.000 35.15421 188 ASN A C 1
ATOM 1284 O O . ASN A 1 78 ? 7.53000 9.85600 8.00900 1.000 34.79101 188 ASN A O 1
ATOM 1295 N N . ASP A 1 79 ? 9.22800 8.41400 8.17600 1.000 35.40688 189 ASP A N 1
ATOM 1296 C CA . ASP A 1 79 ? 9.14000 8.11800 6.75300 1.000 39.77056 189 ASP A CA 1
ATOM 1297 C C . ASP A 1 79 ? 9.55500 6.69200 6.44300 1.000 40.13376 189 ASP A C 1
ATOM 1298 O O . ASP A 1 79 ? 10.18300 6.00300 7.25000 1.000 41.76027 189 ASP A O 1
ATOM 1307 N N . PHE A 1 80 ? 9.18500 6.25700 5.24600 1.000 40.44959 190 PHE A N 1
ATOM 1308 C CA . PHE A 1 80 ? 9.56300 4.93400 4.78900 1.000 41.96819 190 PHE A CA 1
ATOM 1309 C C . PHE A 1 80 ? 11.07900 4.79800 4.72400 1.000 43.28677 190 PHE A C 1
ATOM 1310 O O . PHE A 1 80 ? 11.80300 5.75100 4.40800 1.000 44.16056 190 PHE A O 1
ATOM 1327 N N . GLY A 1 81 ? 11.55000 3.58500 5.00800 1.000 42.74986 191 GLY A N 1
ATOM 1328 C CA . GLY A 1 81 ? 12.91100 3.20500 4.69400 1.000 43.21308 191 GLY A CA 1
ATOM 1329 C C . GLY A 1 81 ? 12.93500 2.02900 3.73800 1.000 41.96293 191 GLY A C 1
ATOM 1330 O O . GLY A 1 81 ? 11.93100 1.71800 3.08700 1.000 42.01030 191 GLY A O 1
ATOM 1334 N N . LYS A 1 82 ? 14.08000 1.36800 3.66000 1.000 41.11546 192 LYS A N 1
ATOM 1335 C CA . LYS A 1 82 ? 14.26100 0.19600 2.82200 1.000 41.42076 192 LYS A CA 1
ATOM 1336 C C . LYS A 1 82 ? 14.00200 -1.05000 3.65100 1.000 40.33115 192 LYS A C 1
ATOM 1337 O O . LYS A 1 82 ? 14.53000 -1.18000 4.75900 1.000 39.22839 192 LYS A O 1
ATOM 1356 N N . ASN A 1 83 ? 13.21600 -1.97600 3.11700 1.000 41.08651 193 ASN A N 1
ATOM 1357 C CA . ASN A 1 83 ? 13.01900 -3.23800 3.82000 1.000 40.51012 193 ASN A CA 1
ATOM 1358 C C . ASN A 1 83 ? 14.37000 -3.91200 4.06300 1.000 41.94450 193 ASN A C 1
ATOM 1359 O O . ASN A 1 83 ? 15.33300 -3.71900 3.31400 1.000 44.31847 193 ASN A O 1
ATOM 1370 N N . GLU A 1 84 ? 14.45600 -4.66700 5.15900 1.000 40.36273 194 GLU A N 1
ATOM 1371 C CA . GLU A 1 84 ? 15.67200 -5.38700 5.53800 1.000 38.88624 194 GLU A CA 1
ATOM 1372 C C . GLU A 1 84 ? 15.21700 -6.79400 5.91300 1.000 39.30471 194 GLU A C 1
ATOM 1373 O O . GLU A 1 84 ? 14.65000 -7.01100 6.98800 1.000 39.14680 194 GLU A O 1
ATOM 1385 N N . GLY A 1 85 ? 15.45700 -7.74700 5.02300 1.000 39.53369 195 GLY A N 1
ATOM 1386 C CA . GLY A 1 85 ? 14.99500 -9.09800 5.27400 1.000 38.48619 195 GLY A CA 1
ATOM 1387 C C . GLY A 1 85 ? 13.48900 -9.12900 5.37300 1.000 38.01772 195 GLY A C 1
ATOM 1388 O O . GLY A 1 85 ? 12.76700 -8.56400 4.53900 1.000 40.01006 195 GLY A O 1
ATOM 1392 N N . ASN A 1 86 ? 12.99400 -9.80900 6.39700 1.000 38.40724 196 ASN A N 1
ATOM 1393 C CA . ASN A 1 86 ? 11.56800 -9.85000 6.65300 1.000 36.84652 196 ASN A CA 1
ATOM 1394 C C . ASN A 1 86 ? 11.10400 -8.67300 7.48600 1.000 29.75357 196 ASN A C 1
ATOM 1395 O O . ASN A 1 86 ? 9.97200 -8.68500 7.97700 1.000 31.85645 196 ASN A O 1
ATOM 1406 N N . ILE A 1 87 ? 11.94400 -7.65500 7.65800 1.000 31.04846 197 ILE A N 1
ATOM 1407 C CA . ILE A 1 87 ? 11.50800 -6.40800 8.27600 1.000 28.67712 197 ILE A CA 1
ATOM 1408 C C . ILE A 1 87 ? 10.99300 -5.50300 7.16700 1.000 30.85107 197 ILE A C 1
ATOM 1409 O O . ILE A 1 87 ? 11.74400 -5.11300 6.26100 1.000 33.13029 197 ILE A O 1
ATOM 1425 N N . ILE A 1 88 ? 9.72200 -5.14900 7.24400 1.000 29.96149 198 ILE A N 1
ATOM 1426 C CA . ILE A 1 88 ? 9.06900 -4.45200 6.14800 1.000 28.72450 198 ILE A CA 1
ATOM 1427 C C . ILE A 1 88 ? 8.41800 -3.15300 6.62700 1.000 28.12442 198 ILE A C 1
ATOM 1428 O O . ILE A 1 88 ? 7.89900 -3.06600 7.74700 1.000 27.17168 198 ILE A O 1
ATOM 1444 N N . PHE A 1 89 ? 8.48200 -2.13800 5.77900 1.000 27.33222 199 PHE A N 1
ATOM 1445 C CA . PHE A 1 89 ? 7.77000 -0.88800 5.99100 1.000 26.79532 199 PHE A CA 1
ATOM 1446 C C . PHE A 1 89 ? 6.37600 -0.97400 5.36500 1.000 29.15613 199 PHE A C 1
ATOM 1447 O O . PHE A 1 89 ? 6.19700 -1.49600 4.25900 1.000 29.00611 199 PHE A O 1
ATOM 1464 N N . GLN A 1 90 ? 5.38200 -0.50500 6.10900 1.000 26.78216 200 GLN A N 1
ATOM 1465 C CA . GLN A 1 90 ? 4.00300 -0.51000 5.65300 1.000 25.45832 200 GLN A CA 1
ATOM 1466 C C . GLN A 1 90 ? 3.24300 0.61300 6.35200 1.000 25.78204 200 GLN A C 1
ATOM 1467 O O . GLN A 1 90 ? 3.68200 1.16200 7.36700 1.000 26.75847 200 GLN A O 1
ATOM 1481 N N . VAL A 1 91 ? 2.11400 0.98900 5.76600 1.000 28.55606 201 VAL A N 1
ATOM 1482 C CA . VAL A 1 91 ? 1.20600 1.94900 6.38300 1.000 28.91662 201 VAL A CA 1
ATOM 1483 C C . VAL A 1 91 ? 0.15000 1.16600 7.14600 1.000 26.98481 201 VAL A C 1
ATOM 1484 O O . VAL A 1 91 ? -0.52200 0.30400 6.57500 1.000 27.01640 201 VAL A O 1
ATOM 1497 N N . ILE A 1 92 ? 0.00100 1.45500 8.43500 1.000 24.02656 202 ILE A N 1
ATOM 1498 C CA . ILE A 1 92 ? -1.02200 0.83200 9.26600 1.000 23.03697 202 ILE A CA 1
ATOM 1499 C C . ILE A 1 92 ? -2.23700 1.76200 9.26400 1.000 22.91327 202 ILE A C 1
ATOM 1500 O O . ILE A 1 92 ? -2.10000 2.93500 9.64700 1.000 24.20290 202 ILE A O 1
ATOM 1516 N N . PRO A 1 93 ? -3.41400 1.30100 8.85300 1.000 26.42948 203 PRO A N 1
ATOM 1517 C CA . PRO A 1 93 ? -4.50400 2.24400 8.58300 1.000 24.83982 203 PRO A CA 1
ATOM 1518 C C . PRO A 1 93 ? -5.09900 2.84300 9.84900 1.000 21.67365 203 PRO A C 1
ATOM 1519 O O . PRO A 1 93 ? -4.93900 2.33200 10.95900 1.000 23.03697 203 PRO A O 1
ATOM 1530 N N . ALA A 1 94 ? -5.77600 3.97200 9.65000 1.000 23.80812 204 ALA A N 1
ATOM 1531 C CA . ALA A 1 94 ? -6.53700 4.61900 10.71100 1.000 22.88695 204 ALA A CA 1
ATOM 1532 C C . ALA A 1 94 ? -7.68100 3.73100 11.17900 1.000 22.99486 204 ALA A C 1
ATOM 1533 O O . ALA A 1 94 ? -8.30600 3.01000 10.39100 1.000 26.22946 204 ALA A O 1
ATOM 1540 N N . ILE A 1 95 ? -7.99300 3.82400 12.47500 1.000 21.38151 205 ILE A N 1
ATOM 1541 C CA . ILE A 1 95 ? -9.07300 3.04900 13.07500 1.000 21.06568 205 ILE A CA 1
ATOM 1542 C C . ILE A 1 95 ? -9.76100 3.89700 14.13000 1.000 18.32062 205 ILE A C 1
ATOM 1543 O O . ILE A 1 95 ? -9.22100 4.89000 14.62400 1.000 20.10767 205 ILE A O 1
ATOM 1559 N N . THR A 1 96 ? -10.98200 3.50200 14.46000 1.000 20.11294 206 THR A N 1
ATOM 1560 C CA . THR A 1 96 ? -11.64300 3.95300 15.66200 1.000 19.03649 206 THR A CA 1
ATOM 1561 C C . THR A 1 96 ? -11.45900 2.82600 16.66600 1.000 19.34969 206 THR A C 1
ATOM 1562 O O . THR A 1 96 ? -11.73800 1.66800 16.35300 1.000 20.43403 206 THR A O 1
ATOM 1573 N N . ALA A 1 97 ? -10.96600 3.14500 17.85700 1.000 18.25219 207 ALA A N 1
ATOM 1574 C CA . ALA A 1 97 ? -10.65200 2.10000 18.82000 1.000 17.42314 207 ALA A CA 1
ATOM 1575 C C . ALA A 1 97 ? -11.26300 2.40200 20.17100 1.000 14.87547 207 ALA A C 1
ATOM 1576 O O . ALA A 1 97 ? -11.25800 3.56200 20.62100 1.000 17.77845 207 ALA A O 1
ATOM 1583 N N . VAL A 1 98 ? -11.71200 1.34200 20.84700 1.000 16.89676 208 VAL A N 1
ATOM 1584 C CA . VAL A 1 98 ? -11.90800 1.39600 22.28500 1.000 16.83097 208 VAL A CA 1
ATOM 1585 C C . VAL A 1 98 ? -10.64800 0.87700 22.96000 1.000 16.11509 208 VAL A C 1
ATOM 1586 O O . VAL A 1 98 ? -10.06400 -0.13700 22.53300 1.000 16.58094 208 VAL A O 1
ATOM 1599 N N . THR A 1 99 ? -10.17500 1.62900 23.95200 1.000 15.65714 209 THR A N 1
ATOM 1600 C CA . THR A 1 99 ? -8.87900 1.38900 24.57000 1.000 17.70739 209 THR A CA 1
ATOM 1601 C C . THR A 1 99 ? -8.97600 1.32800 26.08800 1.000 17.41525 209 THR A C 1
ATOM 1602 O O . THR A 1 99 ? -9.84200 1.96100 26.69900 1.000 17.37050 209 THR A O 1
ATOM 1613 N N . VAL A 1 100 ? -8.03300 0.59900 26.70200 1.000 15.44659 210 VAL A N 1
ATOM 1614 C CA . VAL A 1 100 ? -7.78600 0.67600 28.13900 1.000 15.08602 210 VAL A CA 1
ATOM 1615 C C . VAL A 1 100 ? -6.29000 0.68400 28.35800 1.000 14.42278 210 VAL A C 1
ATOM 1616 O O . VAL A 1 100 ? -5.53500 0.16100 27.54600 1.000 16.81254 210 VAL A O 1
ATOM 1629 N N . ILE A 1 101 ? -5.89200 1.26900 29.45200 1.000 16.40197 211 ILE A N 1
ATOM 1630 C CA . ILE A 1 101 ? -4.51400 1.16900 29.92800 1.000 15.52291 211 ILE A CA 1
ATOM 1631 C C . ILE A 1 101 ? -4.38300 0.01000 30.90500 1.000 17.29944 211 ILE A C 1
ATOM 1632 O O . ILE A 1 101 ? -5.09000 -0.05400 31.92800 1.000 17.72581 211 ILE A O 1
ATOM 1648 N N . HIS A 1 102 ? -3.43700 -0.88400 30.60900 1.000 14.90705 212 HIS A N 1
ATOM 1649 C CA . HIS A 1 102 ? -3.00100 -1.91700 31.52700 1.000 15.53344 212 HIS A CA 1
ATOM 1650 C C . HIS A 1 102 ? -1.73900 -1.44800 32.25100 1.000 14.07537 212 HIS A C 1
ATOM 1651 O O . HIS A 1 102 ? -0.70100 -1.18500 31.62100 1.000 16.07035 212 HIS A O 1
ATOM 1665 N N A LYS A 1 103 ? -1.85300 -1.27400 33.53200 0.220 15.94665 213 LYS A N 1
ATOM 1666 N N B LYS A 1 103 ? -1.86000 -1.23300 33.55200 0.780 16.26511 213 LYS A N 1
ATOM 1667 C CA A LYS A 1 103 ? -0.72400 -0.95000 34.36500 0.220 17.85477 213 LYS A CA 1
ATOM 1668 C CA B LYS A 1 103 ? -0.71500 -0.93000 34.39200 0.780 16.23089 213 LYS A CA 1
ATOM 1669 C C A LYS A 1 103 ? -0.12800 -2.20800 34.96800 0.220 17.96794 213 LYS A C 1
ATOM 1670 C C B LYS A 1 103 ? -0.12700 -2.22200 34.94100 0.780 17.03099 213 LYS A C 1
ATOM 1671 O O A LYS A 1 103 ? -0.81500 -3.05700 35.35500 0.220 20.34191 213 LYS A O 1
ATOM 1672 O O B LYS A 1 103 ? -0.85400 -3.14400 35.31000 0.780 20.49719 213 LYS A O 1
ATOM 1709 N N . GLY A 1 104 ? 1.19600 -2.28300 34.99400 1.000 16.18615 214 GLY A N 1
ATOM 1710 C CA . GLY A 1 104 ? 1.87000 -3.40100 35.59700 1.000 16.92045 214 GLY A CA 1
ATOM 1711 C C . GLY A 1 104 ? 2.44600 -4.41500 34.63400 1.000 14.66755 214 GLY A C 1
ATOM 1712 O O . GLY A 1 104 ? 2.52200 -4.21600 33.41400 1.000 15.79400 214 GLY A O 1
ATOM 1716 N N . PRO A 1 105 ? 2.95800 -5.50000 35.22300 1.000 15.58082 215 PRO A N 1
ATOM 1717 C CA . PRO A 1 105 ? 3.63800 -6.53600 34.45200 1.000 15.01496 215 PRO A CA 1
ATOM 1718 C C . PRO A 1 105 ? 2.71200 -7.24900 33.48500 1.000 13.77797 215 PRO A C 1
ATOM 1719 O O . PRO A 1 105 ? 1.48200 -7.15100 33.55000 1.000 15.46501 215 PRO A O 1
ATOM 1730 N N . TYR A 1 106 ? 3.33900 -7.93600 32.53200 1.000 13.85429 216 TYR A N 1
ATOM 1731 C CA . TYR A 1 106 ? 2.61800 -8.48200 31.38100 1.000 12.56730 216 TYR A CA 1
ATOM 1732 C C . TYR A 1 106 ? 1.89200 -9.78000 31.66500 1.000 14.44121 216 TYR A C 1
ATOM 1733 O O . TYR A 1 106 ? 1.05300 -10.17300 30.85100 1.000 14.95969 216 TYR A O 1
ATOM 1751 N N . ASP A 1 107 ? 2.11100 -10.41600 32.81600 1.000 14.19644 217 ASP A N 1
ATOM 1752 C CA . ASP A 1 107 ? 1.43500 -11.67800 33.10500 1.000 14.54122 217 ASP A CA 1
ATOM 1753 C C . ASP A 1 107 ? -0.08200 -11.50300 33.19000 1.000 15.86769 217 ASP A C 1
ATOM 1754 O O . ASP A 1 107 ? -0.82100 -12.45500 32.94400 1.000 17.89951 217 ASP A O 1
ATOM 1763 N N . SER A 1 108 ? -0.56200 -10.29900 33.49600 1.000 16.18878 218 SER A N 1
ATOM 1764 C CA . SER A 1 108 ? -1.99200 -10.06500 33.60900 1.000 16.30195 218 SER A CA 1
ATOM 1765 C C . SER A 1 108 ? -2.56600 -9.27600 32.44400 1.000 14.59649 218 SER A C 1
ATOM 1766 O O . SER A 1 108 ? -3.71000 -8.82200 32.53200 1.000 15.74136 218 SER A O 1
ATOM 1774 N N . LEU A 1 109 ? -1.83100 -9.13300 31.33700 1.000 15.05970 219 LEU A N 1
ATOM 1775 C CA . LEU A 1 109 ? -2.39400 -8.46300 30.16300 1.000 14.95179 219 LEU A CA 1
ATOM 1776 C C . LEU A 1 109 ? -3.74700 -9.03700 29.75600 1.000 13.69375 219 LEU A C 1
ATOM 1777 O O . LEU A 1 109 ? -4.61400 -8.29700 29.26000 1.000 14.96495 219 LEU A O 1
ATOM 1793 N N . ARG A 1 110 ? -3.93000 -10.36100 29.87100 1.000 15.45712 220 ARG A N 1
ATOM 1794 C CA . ARG A 1 110 ? -5.18000 -10.96900 29.40900 1.000 16.75464 220 ARG A CA 1
ATOM 1795 C C . ARG A 1 110 ? -6.39000 -10.30600 30.04800 1.000 15.57818 220 ARG A C 1
ATOM 1796 O O . ARG A 1 110 ? -7.47200 -10.28200 29.45200 1.000 15.82821 220 ARG A O 1
ATOM 1817 N N . ASN A 1 111 ? -6.24300 -9.77700 31.26300 1.000 16.25984 221 ASN A N 1
ATOM 1818 C CA . ASN A 1 111 ? -7.37600 -9.16500 31.94500 1.000 14.45173 221 ASN A CA 1
ATOM 1819 C C . ASN A 1 111 ? -7.91000 -7.92900 31.19800 1.000 14.67281 221 ASN A C 1
ATOM 1820 O O . ASN A 1 111 ? -9.12200 -7.65400 31.20700 1.000 16.18352 221 ASN A O 1
ATOM 1831 N N . ALA A 1 112 ? -7.02500 -7.19700 30.54200 1.000 14.29908 222 ALA A N 1
ATOM 1832 C CA . ALA A 1 112 ? -7.42300 -6.07000 29.71200 1.000 13.89377 222 ALA A CA 1
ATOM 1833 C C . ALA A 1 112 ? -8.17900 -6.51800 28.46600 1.000 14.17802 222 ALA A C 1
ATOM 1834 O O . ALA A 1 112 ? -9.12300 -5.84300 28.02700 1.000 14.51227 222 ALA A O 1
ATOM 1841 N N . TYR A 1 113 ? -7.75100 -7.60500 27.84300 1.000 14.11485 223 TYR A N 1
ATOM 1842 C CA . TYR A 1 113 ? -8.46900 -8.15300 26.69700 1.000 15.51765 223 TYR A CA 1
ATOM 1843 C C . TYR A 1 113 ? -9.84300 -8.65500 27.11200 1.000 13.80165 223 TYR A C 1
ATOM 1844 O O . TYR A 1 113 ? -10.82300 -8.44100 26.39600 1.000 15.40711 223 TYR A O 1
ATOM 1862 N N . ILE A 1 114 ? -9.92300 -9.35900 28.24500 1.000 15.17287 224 ILE A N 1
ATOM 1863 C CA . ILE A 1 114 ? -11.21000 -9.78900 28.78600 1.000 16.55462 224 ILE A CA 1
ATOM 1864 C C . ILE A 1 114 ? -12.12100 -8.59200 28.94700 1.000 14.45700 224 ILE A C 1
ATOM 1865 O O . ILE A 1 114 ? -13.28500 -8.59200 28.50100 1.000 15.91770 224 ILE A O 1
ATOM 1881 N N . TYR A 1 115 ? -11.60300 -7.55800 29.58200 1.000 16.34933 225 TYR A N 1
ATOM 1882 C CA . TYR A 1 115 ? -12.38300 -6.36400 29.82800 1.000 17.12837 225 TYR A CA 1
ATOM 1883 C C . TYR A 1 115 ? -12.88500 -5.71500 28.55600 1.000 15.52818 225 TYR A C 1
ATOM 1884 O O . TYR A 1 115 ? -14.03800 -5.35400 28.47800 1.000 16.54146 225 TYR A O 1
ATOM 190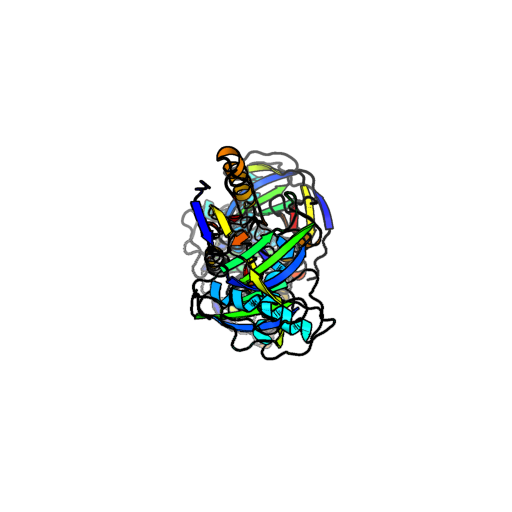2 N N . LEU A 1 116 ? -12.02700 -5.59000 27.55800 1.000 15.67030 226 LEU A N 1
ATOM 1903 C CA . LEU A 1 116 ? -12.44500 -4.92900 26.31800 1.000 15.91243 226 LEU A CA 1
ATOM 1904 C C . LEU A 1 116 ? -13.42100 -5.79100 25.52600 1.000 17.35471 226 LEU A C 1
ATOM 1905 O O . LEU A 1 116 ? -14.35600 -5.26200 24.92500 1.000 19.47076 226 LEU A O 1
ATOM 1921 N N A MET A 1 117 ? -13.20800 -7.12500 25.49800 0.640 17.72581 227 MET A N 1
ATOM 1922 N N B MET A 1 117 ? -13.24500 -7.11100 25.50400 0.360 17.83372 227 MET A N 1
ATOM 1923 C CA A MET A 1 117 ? -14.17100 -8.02100 24.84400 0.640 18.29693 227 MET A CA 1
ATOM 1924 C CA B MET A 1 117 ? -14.23700 -7.91800 24.79700 0.360 18.45748 227 MET A CA 1
ATOM 1925 C C A MET A 1 117 ? -15.56200 -7.83000 25.44800 0.640 17.49683 227 MET A C 1
ATOM 1926 C C B MET A 1 117 ? -15.60400 -7.76800 25.45000 0.360 17.66001 227 MET A C 1
ATOM 1927 O O A MET A 1 117 ? -16.55600 -7.73600 24.71700 0.640 20.03398 227 MET A O 1
ATOM 1928 O O B MET A 1 117 ? -16.62600 -7.66200 24.76000 0.360 18.84436 227 MET A O 1
ATOM 1955 N N . GLN A 1 118 ? -15.64500 -7.73200 26.78200 1.000 16.31511 228 GLN A N 1
ATOM 1956 C CA . GLN A 1 118 ? -16.92700 -7.53900 27.46000 1.000 17.80213 228 GLN A CA 1
ATOM 1957 C C . GLN A 1 118 ? -17.50800 -6.15900 27.16800 1.000 18.21797 228 GLN A C 1
ATOM 1958 O O . GL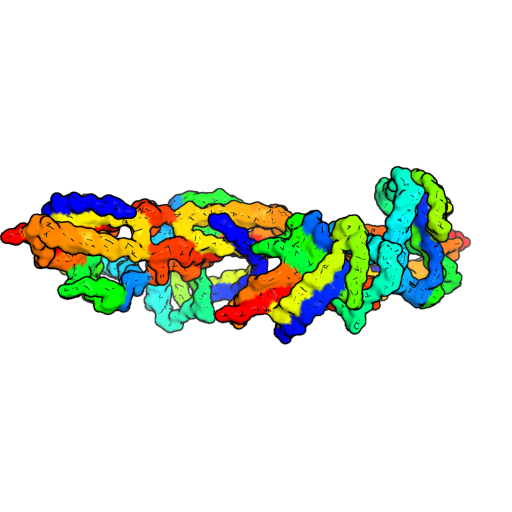N A 1 118 ? -18.72200 -6.02900 26.92200 1.000 20.07872 228 GLN A O 1
ATOM 1973 N N . TRP A 1 119 ? -16.65800 -5.13500 27.16000 1.000 17.24417 229 TRP A N 1
ATOM 1974 C CA . TRP A 1 119 ? -17.12700 -3.78600 26.88200 1.000 17.38893 229 TRP A CA 1
ATOM 1975 C C . TRP A 1 119 ? -17.75500 -3.71400 25.50400 1.000 18.61802 229 TRP A C 1
ATOM 1976 O O . TRP A 1 119 ? -18.80200 -3.09000 25.31500 1.000 19.97082 229 TRP A O 1
ATOM 1997 N N . VAL A 1 120 ? -17.10400 -4.31000 24.51800 1.000 19.21546 230 VAL A N 1
ATOM 1998 C CA . VAL A 1 120 ? -17.62200 -4.27700 23.15700 1.000 19.90502 230 VAL A CA 1
ATOM 1999 C C . VAL A 1 120 ? -19.01500 -4.88700 23.09900 1.000 19.77606 230 VAL A C 1
ATOM 2000 O O . VAL A 1 120 ? -19.95200 -4.30400 22.51300 1.000 21.42625 230 VAL A O 1
ATOM 2013 N N . GLU A 1 121 ? -19.19600 -6.04500 23.74500 1.000 20.25506 231 GLU A N 1
ATOM 2014 C CA . GLU A 1 121 ? -20.52600 -6.67200 23.77100 1.000 21.65260 231 GLU A CA 1
ATOM 2015 C C . GLU A 1 121 ? -21.54900 -5.79200 24.49100 1.000 23.10014 231 GLU A C 1
ATOM 2016 O O . GLU A 1 121 ? -22.68900 -5.62400 24.02000 1.000 25.43200 231 GLU A O 1
ATOM 2028 N N . ASP A 1 122 ? -21.17100 -5.25000 25.64800 1.000 24.36345 232 ASP A N 1
ATOM 2029 C CA . ASP A 1 122 ? -22.11100 -4.53200 26.50200 1.000 22.06317 232 ASP A CA 1
ATOM 2030 C C . ASP A 1 122 ? -22.56000 -3.21800 25.87800 1.000 21.08674 232 ASP A C 1
ATOM 2031 O O . ASP A 1 122 ? -23.64100 -2.72200 26.19900 1.000 29.24035 232 ASP A O 1
ATOM 2040 N N . ASN A 1 123 ? -21.72500 -2.59700 25.03900 1.000 20.73406 233 ASN A N 1
ATOM 2041 C CA . ASN A 1 123 ? -21.99700 -1.26000 24.54500 1.000 21.26044 233 ASN A CA 1
ATOM 2042 C C . ASN A 1 123 ? -22.38400 -1.22700 23.07800 1.000 23.70021 233 ASN A C 1
ATOM 2043 O O . ASN A 1 123 ? -22.50100 -0.14200 22.51100 1.000 24.76086 233 ASN A O 1
ATOM 2054 N N . GLY A 1 124 ? -22.62500 -2.37400 22.46300 1.000 21.84736 234 GLY A N 1
ATOM 2055 C CA . GLY A 1 124 ? -23.17800 -2.37900 21.12000 1.000 24.02656 234 GLY A CA 1
ATOM 2056 C C . GLY A 1 124 ? -22.15400 -2.06300 20.05500 1.000 24.98194 234 GLY A C 1
ATOM 2057 O O . GLY A 1 124 ? -22.46600 -1.33200 19.08300 1.000 25.35567 234 GLY A O 1
ATOM 2061 N N . TYR A 1 125 ? -20.93600 -2.57200 20.21600 1.000 22.74220 235 TYR A N 1
ATOM 2062 C CA . TYR A 1 125 ? -19.89900 -2.44700 19.20600 1.000 22.84484 235 TYR A CA 1
ATOM 2063 C C . TYR A 1 125 ? -19.54500 -3.81500 18.63900 1.000 23.57125 235 TYR A C 1
ATOM 2064 O O . TYR A 1 125 ? -19.97800 -4.85400 19.13000 1.000 26.05839 235 TYR A O 1
ATOM 2082 N N . LEU A 1 126 ? -18.73600 -3.77900 17.58000 1.000 23.51335 236 LEU A N 1
ATOM 2083 C CA . LEU A 1 126 ? -18.19700 -4.95700 16.91500 1.000 23.77917 236 LEU A CA 1
ATOM 2084 C C . LEU A 1 126 ? -16.69700 -4.76400 16.74200 1.000 20.61563 236 LEU A C 1
ATOM 2085 O O . LEU A 1 126 ? -16.26900 -3.69800 16.28500 1.000 21.32098 236 LEU A O 1
ATOM 2101 N N . LEU A 1 127 ? -15.90100 -5.78900 17.11000 1.000 20.79197 237 LEU A N 1
ATOM 2102 C CA . LEU A 1 127 ? -14.45800 -5.78400 16.82700 1.000 20.66827 237 LEU A CA 1
ATOM 2103 C C . LEU A 1 127 ? -14.23600 -6.02500 15.33300 1.000 21.91842 237 LEU A C 1
ATOM 2104 O O . LEU A 1 127 ? -14.68700 -7.04200 14.78800 1.000 24.47925 237 LEU A O 1
ATOM 2120 N N . THR A 1 128 ? -13.56900 -5.08800 14.65200 1.000 22.62640 238 THR A N 1
ATOM 2121 C CA . THR A 1 128 ? -13.47400 -5.13100 13.20200 1.000 21.44994 238 THR A CA 1
ATOM 2122 C C . THR A 1 128 ? -12.06000 -5.20900 12.62500 1.000 24.92404 238 THR A C 1
ATOM 2123 O O . THR A 1 128 ? -11.92400 -5.21200 11.38600 1.000 27.57699 238 THR A O 1
ATOM 2134 N N . ASN A 1 129 ? -11.01100 -5.23800 13.45900 1.000 22.59745 239 ASN A N 1
ATOM 2135 C CA . ASN A 1 129 ? -9.65500 -5.47200 12.97000 1.000 21.96316 239 ASN A CA 1
ATOM 2136 C C . ASN A 1 129 ? -8.81300 -5.96000 14.13900 1.000 19.15230 239 ASN A C 1
ATOM 2137 O O . ASN A 1 129 ? -9.31500 -6.15000 15.25100 1.000 20.46298 239 ASN A O 1
ATOM 2148 N N . SER A 1 130 ? -7.53000 -6.20700 13.86800 1.000 19.37601 240 SER A N 1
ATOM 2149 C CA . SER A 1 130 ? -6.65500 -6.83700 14.85600 1.000 17.68107 240 SER A CA 1
ATOM 2150 C C . SER A 1 130 ? -6.41900 -5.93800 16.06700 1.000 16.36775 240 SER A C 1
ATOM 2151 O O . SER A 1 130 ? -6.04800 -4.77200 15.90300 1.000 17.21259 240 SER A O 1
ATOM 2159 N N . PRO A 1 131 ? -6.59500 -6.45100 17.29100 1.000 15.77821 241 PRO A N 1
ATOM 2160 C CA . PRO A 1 131 ? -6.17700 -5.69800 18.47900 1.000 14.79914 241 PRO A CA 1
ATOM 2161 C C . PRO A 1 131 ? -4.72500 -5.25000 18.40900 1.000 15.52555 241 PRO A C 1
ATOM 2162 O O . PRO A 1 131 ? -3.86700 -5.94900 17.87400 1.000 16.39670 241 PRO A O 1
ATOM 2173 N N . ARG A 1 132 ? -4.46800 -4.06300 18.95000 1.000 15.78084 242 ARG A N 1
ATOM 2174 C CA . ARG A 1 132 ? -3.11800 -3.52300 19.08700 1.000 15.43080 242 ARG A CA 1
ATOM 2175 C C . ARG A 1 132 ? -2.73900 -3.40500 20.55500 1.000 15.44659 242 ARG A C 1
ATOM 2176 O O . ARG A 1 132 ? -3.57100 -3.04900 21.40000 1.000 16.12825 242 ARG A O 1
ATOM 2197 N N . GLU A 1 133 ? -1.46900 -3.70300 20.84300 1.000 14.58859 243 GLU A N 1
ATOM 2198 C CA . GLU A 1 133 ? -0.93300 -3.68500 22.19900 1.000 14.76756 243 GLU A CA 1
ATOM 2199 C C . GLU A 1 133 ? 0.22800 -2.70800 22.17400 1.000 13.63058 243 GLU A C 1
ATOM 2200 O O . GLU A 1 133 ? 1.29100 -3.01800 21.64200 1.000 13.70164 243 GLU A O 1
ATOM 2212 N N . SER A 1 134 ? 0.01100 -1.50500 22.69700 1.000 14.09906 244 SER A N 1
ATOM 2213 C CA . SER A 1 134 ? 0.90900 -0.37300 22.52600 1.000 14.67281 244 SER A CA 1
ATOM 2214 C C . SER A 1 134 ? 1.75900 -0.20200 23.78500 1.000 13.78586 244 SER A C 1
ATOM 2215 O O . SER A 1 134 ? 1.22700 0.12200 24.86000 1.000 14.62281 244 SER A O 1
ATOM 2223 N N . TYR A 1 135 ? 3.08300 -0.32700 23.62300 1.000 14.20960 245 TYR A N 1
ATOM 2224 C CA . TYR A 1 135 ? 4.02500 -0.34100 24.73600 1.000 15.02022 245 TYR A CA 1
ATOM 2225 C C . TYR A 1 135 ? 4.46300 1.09100 25.01100 1.000 14.07800 245 TYR A C 1
ATOM 2226 O O . TYR A 1 135 ? 5.01300 1.75500 24.12500 1.000 16.55725 245 TYR A O 1
ATOM 2244 N N . ILE A 1 136 ? 4.22200 1.55900 26.23300 1.000 14.54648 246 ILE A N 1
ATOM 2245 C CA . ILE A 1 136 ? 4.50900 2.94400 26.61400 1.000 14.65702 246 ILE A CA 1
ATOM 2246 C C . ILE A 1 136 ? 5.65600 3.00500 27.61300 1.000 15.32289 246 ILE A C 1
ATOM 2247 O O . ILE A 1 136 ? 6.76500 3.46000 27.28200 1.000 16.83623 246 ILE A O 1
ATOM 2263 N N . ASP A 1 137 ? 5.39200 2.53600 28.82500 1.000 14.14380 247 ASP A N 1
ATOM 2264 C CA . ASP A 1 137 ? 6.38400 2.41000 29.88500 1.000 13.70954 247 ASP A CA 1
ATOM 2265 C C . ASP A 1 137 ? 6.61300 0.93500 30.21200 1.000 14.61228 247 ASP A C 1
ATOM 2266 O O . ASP A 1 137 ? 5.68600 0.12200 30.16900 1.000 13.74639 247 ASP A O 1
ATOM 2275 N N . GLY A 1 138 ? 7.85700 0.58900 30.47500 1.000 14.33067 248 GLY A N 1
ATOM 2276 C CA . GLY A 1 138 ? 8.22200 -0.80600 30.66200 1.000 12.88049 248 GLY A CA 1
ATOM 2277 C C . GLY A 1 138 ? 9.65500 -0.88800 31.15600 1.000 13.91483 248 GLY A C 1
ATOM 2278 O O . GLY A 1 138 ? 10.20000 0.09400 31.66000 1.000 13.99115 248 GLY A O 1
ATOM 2282 N N . ILE A 1 139 ? 10.28000 -2.05000 30.94900 1.000 12.73837 249 ILE A N 1
ATOM 2283 C CA . ILE A 1 139 ? 11.61900 -2.30100 31.49600 1.000 13.00945 249 ILE A CA 1
ATOM 2284 C C . ILE A 1 139 ? 12.66900 -1.35100 30.92800 1.000 13.01209 249 ILE A C 1
ATOM 2285 O O . ILE A 1 139 ? 13.73400 -1.18500 31.53800 1.000 14.11748 249 ILE A O 1
ATOM 2301 N N . TRP A 1 140 ? 12.41000 -0.74900 29.75500 1.000 13.49899 250 TRP A N 1
ATOM 2302 C CA . TRP A 1 140 ? 13.30300 0.24300 29.15700 1.000 13.75954 250 TRP A CA 1
ATOM 2303 C C . TRP A 1 140 ? 13.40200 1.54900 29.94500 1.000 13.74112 250 TRP A C 1
ATOM 2304 O O . TRP A 1 140 ? 14.39300 2.26900 29.76600 1.000 16.24668 250 TRP A O 1
ATOM 2325 N N . ASN A 1 141 ? 12.39300 1.89300 30.75800 1.000 15.01496 251 ASN A N 1
ATOM 2326 C CA . ASN A 1 141 ? 12.38200 3.16500 31.44000 1.000 15.51502 251 ASN A CA 1
ATOM 2327 C C . ASN A 1 141 ? 11.91900 3.15500 32.88800 1.000 14.30961 251 ASN A C 1
ATOM 2328 O O . ASN A 1 141 ? 12.13400 4.16400 33.57300 1.000 17.29944 251 ASN A O 1
ATOM 2339 N N . LYS A 1 142 ? 11.38000 2.04900 33.40100 1.000 14.21486 252 LYS A N 1
ATOM 2340 C CA . LYS A 1 142 ? 10.88600 1.97600 34.77300 1.000 15.17814 252 LYS A CA 1
ATOM 2341 C C . LYS A 1 142 ? 11.22000 0.60500 35.33500 1.000 14.32277 252 LYS A C 1
ATOM 2342 O O . LYS A 1 142 ? 10.75200 -0.40800 34.81700 1.000 15.32289 252 LYS A O 1
ATOM 2361 N N . GLN A 1 143 ? 11.99700 0.55400 36.40900 1.000 14.29908 253 GLN A N 1
ATOM 2362 C CA . GLN A 1 143 ? 12.29100 -0.72600 37.02300 1.000 14.25960 253 GLN A CA 1
ATOM 2363 C C . GLN A 1 143 ? 11.24000 -1.14700 38.03700 1.000 16.53093 253 GLN A C 1
ATOM 2364 O O . GLN A 1 143 ? 11.17000 -2.32000 38.39200 1.000 15.63345 253 GLN A O 1
ATOM 2378 N N . ASP A 1 144 ? 10.39400 -0.23600 38.48900 1.000 16.50461 254 ASP A N 1
ATOM 2379 C CA . ASP A 1 144 ? 9.22700 -0.62400 39.27900 1.000 16.32301 254 ASP A CA 1
ATOM 2380 C C . ASP A 1 144 ? 8.18500 -1.11200 38.28100 1.000 16.48092 254 ASP A C 1
ATOM 2381 O O . ASP A 1 144 ? 7.53900 -0.31700 37.61800 1.000 15.17287 254 ASP A O 1
ATOM 2390 N N . SER A 1 145 ? 8.05000 -2.42200 38.12900 1.000 16.73622 255 SER A N 1
ATOM 2391 C CA . SER A 1 145 ? 7.12700 -2.93800 37.12000 1.000 16.48882 255 SER A CA 1
ATOM 2392 C C . SER A 1 145 ? 5.67400 -2.61200 37.40200 1.000 16.35722 255 SER A C 1
ATOM 2393 O O . SER A 1 145 ? 4.85400 -2.73100 36.47900 1.000 16.34670 255 SER A O 1
ATOM 2401 N N . ALA A 1 146 ? 5.32000 -2.18400 38.62400 1.000 16.34143 256 ALA A N 1
ATOM 2402 C CA . ALA A 1 146 ? 3.94900 -1.73500 38.84400 1.000 18.49695 256 ALA A CA 1
ATOM 2403 C C . ALA A 1 146 ? 3.61400 -0.48300 38.03600 1.000 17.05994 256 ALA A C 1
ATOM 2404 O O . ALA A 1 146 ? 2.41900 -0.19400 37.80200 1.000 18.05216 256 ALA A O 1
ATOM 2411 N N . GLU A 1 147 ? 4.63800 0.23900 37.56900 1.000 16.00192 257 GLU A N 1
ATOM 2412 C CA . GLU A 1 147 ? 4.46300 1.45700 36.80300 1.000 16.23879 257 GLU A CA 1
ATOM 2413 C C . GLU A 1 147 ? 4.57600 1.26600 35.29600 1.000 16.67832 257 GLU A C 1
ATOM 2414 O O . GLU A 1 147 ? 4.46000 2.23700 34.54800 1.000 17.58106 257 GLU A O 1
ATOM 2426 N N . TRP A 1 148 ? 4.72700 0.03800 34.82400 1.000 14.58596 258 TRP A N 1
ATOM 2427 C CA . TRP A 1 148 ? 4.62400 -0.18500 33.38700 1.000 14.68860 258 TRP A CA 1
ATOM 2428 C C . TRP A 1 148 ? 3.22600 0.18000 32.87400 1.000 14.92811 258 TRP A C 1
ATOM 2429 O O . TRP A 1 148 ? 2.22300 0.11800 33.60200 1.000 14.91231 258 TRP A O 1
ATOM 2450 N N A MET A 1 149 ? 3.18700 0.62200 31.61800 0.350 14.48595 259 MET A N 1
ATOM 2451 N N B MET A 1 149 ? 3.16500 0.60400 31.61700 0.650 14.94390 259 MET A N 1
ATOM 2452 C CA A MET A 1 149 ? 1.97100 1.10200 30.97900 0.350 14.72019 259 MET A CA 1
ATOM 2453 C CA B MET A 1 149 ? 1.92800 1.10100 31.02500 0.650 15.59397 259 MET A CA 1
ATOM 2454 C C A MET A 1 149 ? 1.91800 0.54600 29.57100 0.350 13.42003 259 MET A C 1
ATOM 2455 C C B MET A 1 149 ? 1.87200 0.63400 29.58500 0.650 12.93839 259 MET A C 1
ATOM 2456 O O A MET A 1 149 ? 2.87900 0.65900 28.79700 0.350 14.04116 259 MET A O 1
ATOM 2457 O O B MET A 1 149 ? 2.76500 0.94800 28.78000 0.650 15.44659 259 MET A O 1
ATOM 2484 N N . THR A 1 150 ? 0.79300 -0.07700 29.25800 1.000 13.60163 260 THR A N 1
ATOM 2485 C CA . THR A 1 150 ? 0.55400 -0.68300 27.95500 1.000 12.78048 260 THR A CA 1
ATOM 2486 C C . THR A 1 150 ? -0.89000 -0.39900 27.61300 1.000 14.41225 260 THR A C 1
ATOM 2487 O O . THR A 1 150 ? -1.79200 -0.70500 28.40600 1.000 18.15744 260 THR A O 1
ATOM 2498 N N A GLU A 1 151 ? -1.13300 0.16500 26.42800 0.460 14.78335 261 GLU A N 1
ATOM 2499 N N B GLU A 1 151 ? -1.12100 0.17800 26.44400 0.540 14.54911 261 GLU A N 1
ATOM 2500 C CA A GLU A 1 151 ? -2.48400 0.51300 25.99800 0.460 15.62819 261 GLU A CA 1
ATOM 2501 C CA B GLU A 1 151 ? -2.47500 0.47600 26.02800 0.540 13.57531 261 GLU A CA 1
ATOM 2502 C C A GLU A 1 151 ? -3.01200 -0.55400 25.04800 0.460 15.97560 261 GLU A C 1
ATOM 2503 C C B GLU A 1 151 ? -2.97700 -0.59600 25.07900 0.540 14.89389 261 GLU A C 1
ATOM 2504 O O A GLU A 1 151 ? -2.42400 -0.79700 23.99100 0.460 18.88911 261 GLU A O 1
ATOM 2505 O O B GLU A 1 151 ? -2.32200 -0.90200 24.07400 0.540 13.44635 261 GLU A O 1
ATOM 2528 N N . ILE A 1 152 ? -4.12700 -1.16900 25.41000 1.000 14.34383 262 ILE A N 1
ATOM 2529 C CA . ILE A 1 152 ? -4.77200 -2.18700 24.56200 1.000 14.37804 262 ILE A CA 1
ATOM 2530 C C . ILE A 1 152 ? -5.85800 -1.49600 23.74700 1.000 15.66767 262 ILE A C 1
ATOM 2531 O O . ILE A 1 152 ? -6.69200 -0.78600 24.31100 1.000 15.67293 262 ILE A O 1
ATOM 2548 N N . GLN A 1 153 ? -5.81600 -1.67300 22.42800 1.000 14.38594 263 GLN A N 1
ATOM 2549 C CA . GLN A 1 153 ? -6.67400 -0.93700 21.48700 1.000 13.66743 263 GLN A CA 1
ATOM 2550 C C . GLN A 1 153 ? -7.44700 -1.92500 20.62200 1.000 14.45700 263 GLN A C 1
ATOM 2551 O O . GLN A 1 153 ? -6.86000 -2.63700 19.81500 1.000 15.31236 263 GLN A O 1
ATOM 2565 N N . PHE A 1 154 ? -8.77500 -1.93300 20.75800 1.000 15.88348 264 PHE A N 1
ATOM 2566 C CA . PHE A 1 154 ? -9.64700 -2.76900 19.93400 1.000 15.30183 264 PHE A CA 1
ATOM 2567 C C . PHE A 1 154 ? -10.25900 -1.94000 18.81000 1.000 15.72557 264 PHE A C 1
ATOM 2568 O O . PHE A 1 154 ? -11.06200 -1.02200 19.09100 1.000 16.68095 264 PHE A O 1
ATOM 2585 N N . PRO A 1 155 ? -9.92800 -2.20900 17.54700 1.000 18.46011 265 PRO A N 1
ATOM 2586 C CA . PRO A 1 155 ? -10.61000 -1.51900 16.43400 1.000 18.36536 265 PRO A CA 1
ATOM 2587 C C . PRO A 1 155 ? -12.07700 -1.90700 16.41100 1.000 17.94689 265 PRO A C 1
ATOM 2588 O O . PRO A 1 155 ? -12.40800 -3.08900 16.38800 1.000 19.19967 265 PRO A O 1
ATOM 2599 N N . VAL A 1 156 ? -12.96100 -0.91100 16.43600 1.000 19.84185 266 VAL A N 1
ATOM 2600 C CA . VAL A 1 156 ? -14.39000 -1.19000 16.52100 1.000 20.52615 266 VAL A CA 1
ATOM 2601 C C . VAL A 1 156 ? -15.23700 -0.31500 15.60800 1.000 22.02633 266 VAL A C 1
ATOM 2602 O O . VAL A 1 156 ? -14.81100 0.73400 15.12300 1.000 22.62113 266 VAL A O 1
ATOM 2615 N N A GLU A 1 157 ? -16.45400 -0.78800 15.36800 0.470 21.58153 267 GLU A N 1
ATOM 2616 N N B GLU A 1 157 ? -16.47200 -0.78500 15.40000 0.530 21.15517 267 GLU A N 1
ATOM 2617 C CA A GLU A 1 157 ? -17.51400 0.02200 14.80200 0.470 22.88695 267 GLU A CA 1
ATOM 2618 C CA B GLU A 1 157 ? -17.54500 -0.05500 14.74300 0.530 22.57902 267 GLU A CA 1
ATOM 2619 C C A GLU A 1 157 ? -18.78500 -0.22400 15.60200 0.470 22.45269 267 GLU A C 1
ATOM 2620 C C B GLU A 1 157 ? -18.82500 -0.26300 15.54000 0.530 22.47638 267 GLU A C 1
ATOM 2621 O O A GLU A 1 157 ? -18.98800 -1.29200 16.18400 0.470 23.25805 267 GLU A O 1
ATOM 2622 O O B GLU A 1 157 ? -19.06300 -1.34500 16.08200 0.530 24.65296 267 GLU A O 1
ATOM 2645 N N . LYS A 1 158 ? -19.63100 0.79300 15.63800 1.000 25.38199 268 LYS A N 1
ATOM 2646 C CA . LYS A 1 158 ? -20.88600 0.70900 16.35600 1.000 27.59805 268 LYS A CA 1
ATOM 2647 C C . LYS A 1 158 ? -21.86600 -0.14700 15.57600 1.000 31.01161 268 LYS A C 1
ATOM 2648 O O . LYS A 1 158 ? -21.97400 -0.04200 14.34900 1.000 36.72282 268 LYS A O 1
ATOM 2668 N N . VAL A 1 159 ? -22.58700 -0.99900 16.28400 1.000 30.03255 269 VAL A N 1
ATOM 2669 C CA . VAL A 1 159 ? -23.54500 -1.83400 15.61200 1.000 37.07550 269 VAL A CA 1
ATOM 2670 C C . VAL A 1 159 ? -24.81500 -1.04100 15.41000 1.000 40.11007 269 VAL A C 1
ATOM 2671 O O . VAL A 1 159 ? -25.38100 -1.15600 14.35200 1.000 44.18424 269 VAL A O 1
ATOM 2685 N N . MET B 1 2 ? -19.16300 -25.80900 12.36100 1.000 55.34348 112 MET B N 1
ATOM 2686 C CA . MET B 1 2 ? -18.90400 -24.44500 11.98300 1.000 53.90910 112 MET B CA 1
ATOM 2687 C C . MET B 1 2 ? -17.45800 -24.06800 12.21400 1.000 52.19047 112 MET B C 1
ATOM 2688 O O . MET B 1 2 ? -16.57700 -24.91800 12.15800 1.000 53.38535 112 MET B O 1
ATOM 2701 N N . LEU B 1 3 ? -17.23200 -22.79300 12.47500 1.000 48.85323 113 LEU B N 1
ATOM 2702 C CA . LEU B 1 3 ? -15.89100 -22.24000 12.68400 1.000 42.58405 113 LEU B CA 1
ATOM 2703 C C . LEU B 1 3 ? -15.97800 -21.56000 14.05300 1.000 35.88851 113 LEU B C 1
ATOM 2704 O O . LEU B 1 3 ? -16.41300 -20.41300 14.17900 1.000 42.58932 113 LEU B O 1
ATOM 2720 N N . TYR B 1 4 ? -15.62000 -22.29500 15.09200 1.000 25.34251 114 TYR B N 1
ATOM 2721 C CA . TYR B 1 4 ? -15.70300 -21.77600 16.44100 1.000 19.72342 114 TYR B CA 1
ATOM 2722 C C . TYR B 1 4 ? -14.59400 -20.75500 16.65900 1.000 18.72856 114 TYR B C 1
ATOM 2723 O O . TYR B 1 4 ? -13.50400 -20.84200 16.06000 1.000 21.63680 114 TYR B O 1
ATOM 2741 N N . GLN B 1 5 ? -14.87900 -19.80600 17.54300 1.000 18.14691 115 GLN B N 1
ATOM 2742 C CA . GLN B 1 5 ? -14.00400 -18.67900 17.86000 1.000 17.66001 115 GLN B CA 1
ATOM 2743 C C . GLN B 1 5 ? -13.93700 -18.51200 19.37200 1.000 17.68896 115 GLN B C 1
ATOM 2744 O O . GLN B 1 5 ? -14.88800 -18.03300 19.98600 1.000 19.66288 115 GLN B O 1
ATOM 2758 N N . ALA B 1 6 ? -12.79600 -18.86400 19.98100 1.000 17.22575 116 ALA B N 1
ATOM 2759 C CA . ALA B 1 6 ? -12.69700 -18.78000 21.42800 1.000 17.44420 116 ALA B CA 1
ATOM 2760 C C . ALA B 1 6 ? -12.65900 -17.33500 21.91000 1.000 17.38893 116 ALA B C 1
ATOM 2761 O O . ALA B 1 6 ? -11.99300 -16.48600 21.32800 1.000 17.92847 116 ALA B O 1
ATOM 2768 N N . ALA B 1 7 ? -13.39000 -17.06900 22.98200 1.000 17.59421 117 ALA B N 1
ATOM 2769 C CA . ALA B 1 7 ? -13.34800 -15.80500 23.68800 1.000 19.65499 117 ALA B CA 1
ATOM 2770 C C . ALA B 1 7 ? -13.06200 -16.13500 25.14100 1.000 18.27061 117 ALA B C 1
ATOM 2771 O O . ALA B 1 7 ? -13.35700 -17.22700 25.59500 1.000 19.77606 117 ALA B O 1
ATOM 2778 N N . LEU B 1 8 ? -12.46800 -15.22200 25.87500 1.000 19.13387 118 LEU B N 1
ATOM 2779 C CA . LEU B 1 8 ? -12.26500 -15.39800 27.30600 1.000 18.68382 118 LEU B CA 1
ATOM 2780 C C . LEU B 1 8 ? -13.12700 -14.37400 28.02800 1.000 17.88636 118 LEU B C 1
ATOM 2781 O O . LEU B 1 8 ? -13.13600 -13.19200 27.64800 1.000 18.88647 118 LEU B O 1
ATOM 2797 N N . LYS B 1 9 ? -13.84800 -14.81600 29.06000 1.000 17.28628 119 LYS B N 1
ATOM 2798 C CA . LYS B 1 9 ? -14.69800 -13.87900 29.77200 1.000 19.22073 119 LYS B CA 1
ATOM 2799 C C . LYS B 1 9 ? -14.76500 -14.17900 31.25600 1.000 18.87332 119 LYS B C 1
ATOM 2800 O O . LYS B 1 9 ? -14.44300 -15.27100 31.71200 1.000 19.81817 119 LYS B O 1
ATOM 2819 N N A GLU B 1 10 ? -15.21000 -13.18300 32.00800 0.420 20.14978 120 GLU B N 1
ATOM 2820 N N B GLU B 1 10 ? -15.12800 -13.16100 32.02300 0.580 17.90215 120 GLU B N 1
ATOM 2821 C CA A GLU B 1 10 ? -15.46700 -13.32100 33.43500 0.420 20.02082 120 GLU B CA 1
ATOM 2822 C CA B GLU B 1 10 ? -15.47200 -13.31900 33.43000 0.580 17.24417 120 GLU B CA 1
ATOM 2823 C C A GLU B 1 10 ? -16.97500 -13.32500 33.62600 0.420 20.96041 120 GLU B C 1
ATOM 2824 C C B GLU B 1 10 ? -16.98800 -13.38300 33.50700 0.580 18.89700 120 GLU B C 1
ATOM 2825 O O A GLU B 1 10 ? -17.64800 -12.33800 33.29800 0.420 22.52639 120 GLU B O 1
ATOM 2826 O O B GLU B 1 10 ? -17.67700 -12.49800 32.97400 0.580 19.77342 120 GLU B O 1
ATOM 2849 N N . ILE B 1 11 ? -17.50000 -14.42800 34.14100 1.000 21.29992 121 ILE B N 1
ATOM 2850 C CA . ILE B 1 11 ? -18.94000 -14.60800 34.32000 1.000 21.09463 121 ILE B CA 1
ATOM 2851 C C . ILE B 1 11 ? -19.24500 -14.41100 35.79800 1.000 22.66851 121 ILE B C 1
ATOM 2852 O O . ILE B 1 11 ? -18.74500 -15.18600 36.62100 1.000 22.10791 121 ILE B O 1
ATOM 2869 N N . PRO B 1 12 ? -20.03400 -13.41100 36.18500 1.000 26.21104 122 PRO B N 1
ATOM 2870 C CA . PRO B 1 12 ? -20.23100 -13.13800 37.61300 1.000 25.30830 122 PRO B CA 1
ATOM 2871 C C . PRO B 1 12 ? -21.15700 -14.17000 38.24500 1.000 24.81613 122 PRO B C 1
ATOM 2872 O O . PRO B 1 12 ? -21.81100 -14.95000 37.55600 1.000 24.80034 122 PRO B O 1
ATOM 2883 N N . GLU B 1 13 ? -21.15600 -14.19500 39.57800 1.000 25.37673 123 GLU B N 1
ATOM 2884 C CA . GLU B 1 13 ? -22.04600 -15.08800 40.30700 1.000 25.03458 123 GLU B CA 1
ATOM 2885 C C . GLU B 1 13 ? -23.49400 -14.73500 39.99200 1.000 25.07669 123 GLU B C 1
ATOM 2886 O O . GLU B 1 13 ? -23.82200 -13.58600 39.69100 1.000 27.40855 123 GLU B O 1
ATOM 2898 N N . CYS B 1 14 ? -24.35000 -15.71900 40.07300 1.000 23.87128 124 CYS B N 1
ATOM 2899 C CA . CYS B 1 14 ? -25.76200 -15.49200 39.87000 1.000 22.84221 124 CYS B CA 1
ATOM 2900 C C . CYS B 1 14 ? -26.60800 -16.36400 40.76500 1.000 22.91064 124 CYS B C 1
ATOM 2901 O O . CYS B 1 14 ? -26.16100 -17.33500 41.21800 1.000 23.48176 124 CYS B O 1
ATOM 2909 N N . ILE B 1 15 ? -27.82900 -15.94600 40.99200 1.000 23.57914 125 ILE B N 1
ATOM 2910 C CA . ILE B 1 15 ? -28.82100 -16.76300 41.68400 1.000 23.52650 125 ILE B CA 1
ATOM 2911 C C . ILE B 1 15 ? -29.61400 -17.49900 40.62100 1.000 22.36058 125 ILE B C 1
ATOM 2912 O O . ILE B 1 15 ? -30.06200 -16.87900 39.64700 1.000 23.13435 125 ILE B O 1
ATOM 2928 N N . VAL B 1 16 ? -29.81500 -18.80900 40.79700 1.000 21.00778 126 VAL B N 1
ATOM 2929 C CA . VAL B 1 16 ? -30.58800 -19.59500 39.83200 1.000 19.96818 126 VAL B CA 1
ATOM 2930 C C . VAL B 1 16 ? -31.60300 -20.43900 40.58800 1.000 20.71301 126 VAL B C 1
ATOM 2931 O O . VAL B 1 16 ? -31.41700 -20.76500 41.76200 1.000 22.56060 126 VAL B O 1
ATOM 2944 N N . TYR B 1 17 ? -32.67100 -20.83100 39.89400 1.000 20.24980 127 TYR B N 1
ATOM 2945 C CA . TYR B 1 17 ? -33.33100 -22.07000 40.27700 1.000 20.47614 127 TYR B CA 1
ATOM 2946 C C . TYR B 1 17 ? -32.81800 -23.19600 39.38600 1.000 18.22587 127 TYR B C 1
ATOM 2947 O O . TYR B 1 17 ? -32.28600 -22.95400 38.29500 1.000 18.74962 127 TYR B O 1
ATOM 2965 N N . SER B 1 18 ? -32.93500 -24.42900 39.88200 1.000 20.64195 128 SER B N 1
ATOM 2966 C CA . SER B 1 18 ? -32.18500 -25.51800 39.26800 1.000 20.70248 128 SER B CA 1
ATOM 2967 C C . SER B 1 18 ? -32.78300 -26.86400 39.63700 1.000 21.18938 128 SER B C 1
ATOM 2968 O O . SER B 1 18 ? -33.45200 -27.00600 40.66500 1.000 23.35543 128 SER B O 1
ATOM 2976 N N . LYS B 1 19 ? -32.50000 -27.85800 38.78100 1.000 19.08913 129 LYS B N 1
ATOM 2977 C CA . LYS B 1 19 ? -32.83300 -29.24700 39.05200 1.000 19.48392 129 LYS B CA 1
ATOM 2978 C C . LYS B 1 19 ? -31.76900 -30.12400 38.41200 1.000 19.38390 129 LYS B C 1
ATOM 2979 O O . LYS B 1 19 ? -31.35700 -29.88400 37.27400 1.000 19.32074 129 LYS B O 1
ATOM 2998 N N . ARG B 1 20 ? -31.31000 -31.11700 39.17100 1.000 20.63668 130 ARG B N 1
ATOM 2999 C CA . ARG B 1 20 ? -30.24400 -32.01300 38.76900 1.000 21.08411 130 ARG B CA 1
ATOM 3000 C C . ARG B 1 20 ? -30.80500 -33.39100 38.47000 1.000 22.12897 130 ARG B C 1
ATOM 3001 O O . ARG B 1 20 ? -31.72700 -33.86300 39.14800 1.000 24.68191 130 ARG B O 1
ATOM 3022 N N . PHE B 1 21 ? -30.23900 -34.02800 37.45000 1.000 21.63154 131 PHE B N 1
ATOM 3023 C CA . PHE B 1 21 ? -30.76800 -35.27500 36.94100 1.000 22.53428 131 PHE B CA 1
ATOM 3024 C C . PHE B 1 21 ? -29.61000 -36.15100 36.48900 1.000 18.77594 131 PHE B C 1
ATOM 3025 O O . PHE B 1 21 ? -28.54400 -35.64600 36.12200 1.000 21.05516 131 PHE B O 1
ATOM 3042 N N . ILE B 1 22 ? -29.85100 -37.46800 36.46700 1.000 19.18914 132 ILE B N 1
ATOM 3043 C CA . ILE B 1 22 ? -29.11300 -38.40500 35.62900 1.000 20.04188 132 ILE B CA 1
ATOM 3044 C C . ILE B 1 22 ? -29.99100 -38.74100 34.43700 1.000 19.66288 132 ILE B C 1
ATOM 3045 O O . ILE B 1 22 ? -31.11000 -39.23800 34.61100 1.000 22.85800 132 ILE B O 1
ATOM 3061 N N . VAL B 1 23 ? -29.48000 -38.49100 33.23800 1.000 19.29179 133 VAL B N 1
ATOM 3062 C CA . VAL B 1 23 ? -30.30700 -38.57600 32.04000 1.000 18.91016 133 VAL B CA 1
ATOM 3063 C C . VAL B 1 23 ? -29.77600 -39.61700 31.07800 1.000 17.55737 133 VAL B C 1
ATOM 3064 O O . VAL B 1 23 ? -28.55900 -39.69700 30.86400 1.000 18.95490 133 VAL B O 1
ATOM 3077 N N . PRO B 1 24 ? -30.66000 -40.37700 30.41700 1.000 20.10241 134 PRO B N 1
ATOM 3078 C CA . PRO B 1 24 ? -30.16600 -41.39000 29.48000 1.000 19.56287 134 PRO B CA 1
ATOM 3079 C C . PRO B 1 24 ? -29.46800 -40.78800 28.29000 1.000 18.21271 134 PRO B C 1
ATOM 3080 O O . PRO B 1 24 ? -28.52400 -41.39000 27.77500 1.000 20.17610 134 PRO B O 1
ATOM 3091 N N . ASP B 1 25 ? -29.95400 -39.63600 27.81000 1.000 19.17335 135 ASP B N 1
ATOM 3092 C CA . ASP B 1 25 ? -29.38700 -38.95100 26.64700 1.000 17.44156 135 ASP B CA 1
ATOM 3093 C C . ASP B 1 25 ? -29.94700 -37.52300 26.60600 1.000 15.30447 135 ASP B C 1
ATOM 3094 O O . ASP B 1 25 ? -30.77700 -37.13500 27.43400 1.000 17.86530 135 ASP B O 1
ATOM 3103 N N . PHE B 1 26 ? -29.45400 -36.73500 25.65200 1.000 16.39144 136 PHE B N 1
ATOM 3104 C CA . PHE B 1 26 ? -29.80600 -35.31300 25.57500 1.000 15.47817 136 PHE B CA 1
ATOM 3105 C C . PHE B 1 26 ? -31.29400 -35.12800 25.26800 1.000 15.03601 136 PHE B C 1
ATOM 3106 O O . PHE B 1 26 ? -31.96300 -34.29400 25.89200 1.000 14.81493 136 PHE B O 1
ATOM 3123 N N . SER B 1 27 ? -31.85100 -35.90900 24.32600 1.000 14.96232 137 SER B N 1
ATOM 3124 C CA . SER B 1 27 ? -33.26700 -35.75200 23.98600 1.000 14.78335 137 SER B CA 1
ATOM 3125 C C . SER B 1 27 ? -34.14300 -36.02100 25.20700 1.000 15.44133 137 SER B C 1
ATOM 3126 O O . SER B 1 27 ? -35.12000 -35.30300 25.45800 1.000 16.00455 137 SER B O 1
ATOM 3134 N N . SER B 1 28 ? -33.80000 -37.04900 25.98700 1.000 15.88348 138 SER B N 1
ATOM 3135 C CA . SER B 1 28 ? -34.59900 -37.36800 27.17000 1.000 15.20972 138 SER B CA 1
ATOM 3136 C C . SER B 1 28 ? -34.50400 -36.26100 28.20600 1.000 16.60462 138 SER B C 1
ATOM 3137 O O . SER B 1 28 ? -35.49700 -35.93600 28.87800 1.000 18.44695 138 SER B O 1
ATOM 3145 N N . TYR B 1 29 ? -33.30300 -35.67600 28.35100 1.000 15.37290 139 TYR B N 1
ATOM 3146 C CA . TYR B 1 29 ? -33.09800 -34.57500 29.28200 1.000 15.24130 139 TYR B CA 1
ATOM 3147 C C . TYR B 1 29 ? -33.97300 -33.38400 28.92500 1.000 15.29920 139 TYR B C 1
ATOM 3148 O O . TYR B 1 29 ? -34.65100 -32.80600 29.78600 1.000 18.39957 139 TYR B O 1
ATOM 3166 N N . ILE B 1 30 ? -33.91100 -32.92900 27.67100 1.000 16.35986 140 ILE B N 1
ATOM 3167 C CA . ILE B 1 30 ? -34.55900 -31.65400 27.38700 1.000 18.46537 140 ILE B CA 1
ATOM 3168 C C . ILE B 1 30 ? -36.08000 -31.74800 27.55800 1.000 17.77055 140 ILE B C 1
ATOM 3169 O O . ILE B 1 30 ? -36.72500 -30.73000 27.86200 1.000 17.57842 140 ILE B O 1
ATOM 3185 N N . LYS B 1 31 ? -36.66800 -32.94700 27.43300 1.000 18.17323 141 LYS B N 1
ATOM 3186 C CA . LYS B 1 31 ? -38.09800 -33.09300 27.71700 1.000 18.07585 141 LYS B CA 1
ATOM 3187 C C . LYS B 1 31 ? -38.42700 -32.84200 29.18400 1.000 19.67604 141 LYS B C 1
ATOM 3188 O O . LYS B 1 31 ? -39.58500 -32.56200 29.52400 1.000 19.32863 141 LYS B O 1
ATOM 3207 N N . LEU B 1 32 ? -37.44500 -32.95500 30.06000 1.000 18.58118 142 LEU B N 1
ATOM 3208 C CA . LEU B 1 32 ? -37.66300 -32.68000 31.47300 1.000 20.05767 142 LEU B CA 1
ATOM 3209 C C . LEU B 1 32 ? -37.53300 -31.19800 31.80500 1.000 18.65750 142 LEU B C 1
ATOM 3210 O O . LEU B 1 32 ? -37.82000 -30.81100 32.94600 1.000 20.60510 142 LEU B O 1
ATOM 3226 N N . ILE B 1 33 ? -37.10700 -30.36100 30.85600 1.000 17.76266 143 ILE B N 1
ATOM 3227 C CA . ILE B 1 33 ? -36.83600 -28.94900 31.15100 1.000 17.55210 143 ILE B CA 1
ATOM 3228 C C . ILE B 1 33 ? -38.10900 -28.11100 31.27200 1.000 17.79424 143 ILE B C 1
ATOM 3229 O O . ILE B 1 33 ? -38.22300 -27.36700 32.25000 1.000 18.18902 143 ILE B O 1
ATOM 3245 N N . PRO B 1 34 ? -39.06900 -28.15800 30.33900 1.000 18.16270 144 PRO B N 1
ATOM 3246 C CA . PRO B 1 34 ? -40.21700 -27.22400 30.41200 1.000 19.28652 144 PRO B CA 1
ATOM 3247 C C . PRO B 1 34 ? -40.94700 -27.22900 31.75000 1.000 18.77330 144 PRO B C 1
ATOM 3248 O O . PRO B 1 34 ? -41.31600 -26.15300 32.24200 1.000 22.57639 144 PRO B O 1
ATOM 3259 N N . PRO B 1 35 ? -41.17300 -28.38300 32.39500 1.000 19.27336 145 PRO B N 1
ATOM 3260 C CA . PRO B 1 35 ? -41.91100 -28.34200 33.67200 1.000 21.85262 145 PRO B CA 1
ATOM 3261 C C . PRO B 1 35 ? -41.18500 -27.62600 34.81100 1.000 20.83934 145 PRO B C 1
ATOM 3262 O O . PRO B 1 35 ? -41.85700 -27.20900 35.76300 1.000 25.22934 145 PRO B O 1
ATOM 3273 N N . ILE B 1 36 ? -39.85700 -27.47900 34.75200 1.000 22.45796 146 ILE B N 1
ATOM 3274 C CA . ILE B 1 36 ? -39.11600 -26.88600 35.85600 1.000 21.34203 146 ILE B CA 1
ATOM 3275 C C . ILE B 1 36 ? -39.52800 -25.43200 36.04400 1.000 23.94234 146 ILE B C 1
ATOM 3276 O O . ILE B 1 36 ? -39.92300 -25.00100 37.13400 1.000 23.11856 146 ILE B O 1
ATOM 3292 N N . GLY B 1 37 ? -39.44200 -24.65000 34.97700 1.000 23.42386 147 GLY B N 1
ATOM 3293 C CA . GLY B 1 37 ? -39.86900 -23.26900 35.05800 1.000 25.16618 147 GLY B CA 1
ATOM 3294 C C . GLY B 1 37 ? -41.33000 -23.13400 35.42700 1.000 25.85836 147 GLY B C 1
ATOM 3295 O O . GLY B 1 37 ? -41.71000 -22.22600 36.17000 1.000 26.79795 147 GLY B O 1
ATOM 3299 N N . GLN B 1 38 ? -42.17200 -24.04200 34.94400 1.000 25.58465 148 GLN B N 1
ATOM 3300 C CA . GLN B 1 38 ? -43.58900 -23.90700 35.24800 1.000 23.99761 148 GLN B CA 1
ATOM 3301 C C . GLN B 1 38 ? -43.85100 -24.09900 36.72800 1.000 26.80848 148 GLN B C 1
ATOM 3302 O O . GLN B 1 38 ? -44.57500 -23.31000 37.34500 1.000 30.99845 148 GLN B O 1
ATOM 3316 N N . GLU B 1 39 ? -43.28000 -25.15100 37.31000 1.000 26.93218 149 GLU B N 1
ATOM 3317 C CA . GLU B 1 39 ? -43.51800 -25.44400 38.72200 1.000 27.54278 149 GLU B CA 1
ATOM 3318 C C . GLU B 1 39 ? -42.90000 -24.39100 39.63500 1.000 27.23484 149 GLU B C 1
ATOM 3319 O O . GLU B 1 39 ? -43.52200 -23.98600 40.62600 1.000 28.73239 149 GLU B O 1
ATOM 3331 N N . VAL B 1 40 ? -41.67500 -23.94000 39.34100 1.000 27.39276 150 VAL B N 1
ATOM 3332 C CA . VAL B 1 40 ? -41.05000 -22.96300 40.22700 1.000 25.06880 150 VAL B CA 1
ATOM 3333 C C . VAL B 1 40 ? -41.81200 -21.63900 40.21100 1.000 26.68478 150 VAL B C 1
ATOM 3334 O O . VAL B 1 40 ? -41.93700 -20.97000 41.24800 1.000 28.52184 150 VAL B O 1
ATOM 3347 N N . MET B 1 41 ? -42.27000 -21.20300 39.02800 1.000 30.02728 151 MET B N 1
ATOM 3348 C CA . MET B 1 41 ? -42.96800 -19.92400 38.91800 1.000 32.56443 151 MET B CA 1
ATOM 3349 C C . MET B 1 41 ? -44.33400 -19.99900 39.56900 1.000 33.28820 151 MET B C 1
ATOM 3350 O O . MET B 1 41 ? -44.81900 -19.00400 40.11900 1.000 37.15972 151 MET B O 1
ATOM 3364 N N . LYS B 1 42 ? -44.95500 -21.17300 39.52400 1.000 36.89916 152 LYS B N 1
ATOM 3365 C CA . LYS B 1 42 ? -46.24300 -21.37100 40.18000 1.000 39.98374 152 LYS B CA 1
ATOM 3366 C C . LYS B 1 42 ? -46.10400 -21.26200 41.68900 1.000 39.28366 152 LYS B C 1
ATOM 3367 O O . LYS B 1 42 ? -47.01000 -20.77000 42.37100 1.000 41.32864 152 LYS B O 1
ATOM 3386 N N . ALA B 1 43 ? -44.98000 -21.72100 42.22600 1.000 37.44396 153 ALA B N 1
ATOM 3387 C CA . ALA B 1 43 ? -44.73900 -21.69800 43.66600 1.000 37.31500 153 ALA B CA 1
ATOM 3388 C C . ALA B 1 43 ? -44.14700 -20.38500 44.16100 1.000 38.24406 153 ALA B C 1
ATOM 3389 O O . ALA B 1 43 ? -44.07100 -20.17600 45.38100 1.000 38.40987 153 ALA B O 1
ATOM 3396 N N . ASN B 1 44 ? -43.74200 -19.49500 43.25900 1.000 37.92297 154 ASN B N 1
ATOM 3397 C CA . ASN B 1 44 ? -43.05700 -18.25400 43.62100 1.000 37.50186 154 ASN B CA 1
ATOM 3398 C C . ASN B 1 44 ? -43.61700 -17.12300 42.78200 1.000 41.68921 154 ASN B C 1
ATOM 3399 O O . ASN B 1 44 ? -42.95400 -16.60300 41.87400 1.000 41.52603 154 ASN B O 1
ATOM 3410 N N . PRO B 1 45 ? -44.85400 -16.72400 43.05500 1.000 43.07622 155 PRO B N 1
ATOM 3411 C CA . PRO B 1 45 ? -45.38400 -15.50200 42.44500 1.000 45.86339 155 PRO B CA 1
ATOM 3412 C C . PRO B 1 45 ? -44.39800 -14.36000 42.62500 1.000 46.20028 155 PRO B C 1
ATOM 3413 O O . PRO B 1 45 ? -43.83800 -14.15700 43.70400 1.000 48.27158 155 PRO B O 1
ATOM 3424 N N . GLY B 1 46 ? -44.18300 -13.60800 41.56300 1.000 44.35532 156 GLY B N 1
ATOM 3425 C CA . GLY B 1 46 ? -43.25700 -12.50900 41.62200 1.000 40.47854 156 GLY B CA 1
ATOM 3426 C C . GLY B 1 46 ? -41.82000 -12.87200 41.33200 1.000 38.32302 156 GLY B C 1
ATOM 3427 O O . GLY B 1 46 ? -40.99200 -11.96700 41.19000 1.000 39.73898 156 GLY B O 1
ATOM 3431 N N . LEU B 1 47 ? -41.48500 -14.15700 41.24400 1.000 32.69339 157 LEU B N 1
ATOM 3432 C CA . LEU B 1 47 ? -40.13900 -14.53200 40.81700 1.000 30.96950 157 LEU B CA 1
ATOM 3433 C C . LEU B 1 47 ? -39.89100 -13.95800 39.42600 1.000 32.85131 157 LEU B C 1
ATOM 3434 O O . LEU B 1 47 ? -40.76900 -13.99100 38.56500 1.000 33.73826 157 LEU B O 1
ATOM 3450 N N A THR B 1 48 ? -38.67500 -13.45500 39.20600 0.630 32.38809 158 THR B N 1
ATOM 3451 N N B THR B 1 48 ? -38.70800 -13.39000 39.20900 0.370 32.33019 158 THR B N 1
ATOM 3452 C CA A THR B 1 48 ? -38.34000 -12.69800 38.00600 0.630 31.63274 158 THR B CA 1
ATOM 3453 C CA B THR B 1 48 ? -38.42500 -12.71800 37.94600 0.370 30.98003 158 THR B CA 1
ATOM 3454 C C A THR B 1 48 ? -37.03600 -13.21800 37.41500 0.630 30.36680 158 THR B C 1
ATOM 3455 C C B THR B 1 48 ? -37.07300 -13.15200 37.39600 0.370 30.33258 158 THR B C 1
ATOM 3456 O O A THR B 1 48 ? -36.01800 -13.29500 38.11000 0.630 29.25088 158 THR B O 1
ATOM 3457 O O B THR B 1 48 ? -36.06000 -13.09900 38.10200 0.370 30.88265 158 THR B O 1
ATOM 3478 N N . LEU B 1 49 ? -37.07500 -13.58400 36.13500 1.000 28.77187 159 LEU B N 1
ATOM 3479 C CA . LEU B 1 49 ? -35.85500 -13.95500 35.43400 1.000 27.25590 159 LEU B CA 1
ATOM 3480 C C . LEU B 1 49 ? -34.95200 -12.73600 35.27700 1.000 24.03183 159 LEU B C 1
ATOM 3481 O O . LEU B 1 49 ? -35.41400 -11.60700 35.12400 1.000 27.05588 159 LEU B O 1
ATOM 3498 N N . THR B 1 50 ? -33.64400 -12.96900 35.29900 1.000 27.36907 160 THR B N 1
ATOM 3499 C CA . THR B 1 50 ? -32.74900 -11.84700 35.05400 1.000 26.43738 160 THR B CA 1
ATOM 3500 C C . THR B 1 50 ? -32.88600 -11.34400 33.61000 1.000 26.00312 160 THR B C 1
ATOM 3501 O O . THR B 1 50 ? -33.29500 -12.07300 32.68900 1.000 28.76134 160 THR B O 1
ATOM 3512 N N . THR B 1 51 ? -32.52600 -10.07700 33.42900 1.000 30.23784 161 THR B N 1
ATOM 3513 C CA . THR B 1 51 ? -32.45900 -9.43200 32.12200 1.000 32.99343 161 THR B CA 1
ATOM 3514 C C . THR B 1 51 ? -31.06500 -8.82600 31.99900 1.000 32.91184 161 THR B C 1
ATOM 3515 O O . THR B 1 51 ? -30.74000 -7.87900 32.74400 1.000 36.77020 161 THR B O 1
ATOM 3526 N N . PRO B 1 52 ? -30.20000 -9.32800 31.10400 1.000 31.23006 162 PRO B N 1
ATOM 3527 C CA . PRO B 1 52 ? -30.41700 -10.44300 30.17500 1.000 29.66408 162 PRO B CA 1
ATOM 3528 C C . PRO B 1 52 ? -30.55500 -11.77900 30.87500 1.000 25.91100 162 PRO B C 1
ATOM 3529 O O . PRO B 1 52 ? -30.11800 -11.99800 32.00900 1.000 27.75596 162 PRO B O 1
ATOM 3540 N N . ALA B 1 53 ? -31.20500 -12.68500 30.16500 1.000 23.36070 163 ALA B N 1
ATOM 3541 C CA . ALA B 1 53 ? -31.41400 -14.03100 30.65000 1.000 21.58943 163 ALA B CA 1
ATOM 3542 C C . ALA B 1 53 ? -30.08900 -14.76700 30.71400 1.000 20.31559 163 ALA B C 1
ATOM 3543 O O . ALA B 1 53 ? -29.13700 -14.45800 29.98300 1.000 22.67903 163 ALA B O 1
ATOM 3550 N N . TYR B 1 54 ? -30.03500 -15.75500 31.60100 1.000 19.38390 164 TYR B N 1
ATOM 3551 C CA . TYR B 1 54 ? -28.90500 -16.68700 31.66600 1.000 18.58907 164 TYR B CA 1
ATOM 3552 C C . TYR B 1 54 ? -29.51000 -18.03100 32.03800 1.000 18.19692 164 TYR B C 1
ATOM 3553 O O . TYR B 1 54 ? -29.87500 -18.25700 33.19900 1.000 19.31811 164 TYR B O 1
ATOM 3571 N N . CYS B 1 55 ? -29.60500 -18.90900 31.04500 1.000 16.34933 165 CYS B N 1
ATOM 3572 C CA . CYS B 1 55 ? -30.24100 -20.21200 31.16800 1.000 18.02321 165 CYS B CA 1
ATOM 3573 C C . CYS B 1 55 ? -29.27400 -21.24200 30.62900 1.000 15.53344 165 CYS B C 1
ATOM 3574 O O . CYS B 1 55 ? -28.84700 -21.13000 29.48200 1.000 15.00443 165 CYS B O 1
ATOM 3582 N N . PHE B 1 56 ? -28.85300 -22.18600 31.48200 1.000 14.64123 166 PHE B N 1
ATOM 3583 C CA . PHE B 1 56 ? -27.75000 -23.06300 31.10600 1.000 15.03075 166 PHE B CA 1
ATOM 3584 C C . PHE B 1 56 ? -27.82500 -24.39600 31.82700 1.000 14.58596 166 PHE B C 1
ATOM 3585 O O . PHE B 1 56 ? -28.41500 -24.52500 32.91100 1.000 16.83097 166 PHE B O 1
ATOM 3602 N N . THR B 1 57 ? -27.22200 -25.39700 31.18900 1.000 14.19907 167 THR B N 1
ATOM 3603 C CA . THR B 1 57 ? -26.96500 -26.68700 31.80800 1.000 14.47279 167 THR B CA 1
ATOM 3604 C C . THR B 1 57 ? -25.53500 -26.72600 32.31300 1.000 14.22013 167 THR B C 1
ATOM 3605 O O . THR B 1 57 ? -24.60400 -26.38600 31.58700 1.000 15.24393 167 THR B O 1
ATOM 3616 N N . LEU B 1 58 ? -25.38300 -27.22200 33.52800 1.000 16.05719 168 LEU B N 1
ATOM 3617 C CA . LEU B 1 58 ? -24.08800 -27.61000 34.06400 1.000 15.11234 168 LEU B CA 1
ATOM 3618 C C . LEU B 1 58 ? -23.89800 -29.10200 33.82100 1.000 14.08327 168 LEU B C 1
ATOM 3619 O O . LEU B 1 58 ? -24.73300 -29.89800 34.22500 1.000 16.43092 168 LEU B O 1
ATOM 3635 N N . TYR B 1 59 ? -22.79000 -29.47800 33.17200 1.000 14.87810 169 TYR B N 1
ATOM 3636 C CA . TYR B 1 59 ? -22.44400 -30.87700 32.91000 1.000 15.27288 169 TYR B CA 1
ATOM 3637 C C . TYR B 1 59 ? -21.42700 -31.27500 33.98700 1.000 15.97560 169 TYR B C 1
ATOM 3638 O O . TYR B 1 59 ? -20.26200 -30.84000 33.95000 1.000 16.75464 169 TYR B O 1
ATOM 3656 N N . HIS B 1 60 ? -21.87200 -32.06100 34.95300 1.000 15.61503 170 HIS B N 1
ATOM 3657 C CA . HIS B 1 60 ? -21.07600 -32.36600 36.14300 1.000 17.78371 170 HIS B CA 1
ATOM 3658 C C . HIS B 1 60 ? -20.22700 -33.63000 36.03600 1.000 17.25996 170 HIS B C 1
ATOM 3659 O O . HIS B 1 60 ? -19.46500 -33.95500 36.96900 1.000 20.14715 170 HIS B O 1
ATOM 3673 N N . ASP B 1 61 ? -20.32200 -34.36600 34.94800 1.000 18.12059 171 ASP B N 1
ATOM 3674 C CA . ASP B 1 61 ? -19.50900 -35.57500 34.84100 1.000 18.28903 171 ASP B CA 1
ATOM 3675 C C . ASP B 1 61 ? -18.02300 -35.23900 34.81500 1.000 19.21283 171 ASP B C 1
ATOM 3676 O O . ASP B 1 61 ? -17.61400 -34.18200 34.34100 1.000 23.19225 171 ASP B O 1
ATOM 3685 N N . LYS B 1 62 ? -17.20300 -36.18200 35.30800 1.000 22.20266 172 LYS B N 1
ATOM 3686 C CA . LYS B 1 62 ? -15.76600 -35.97700 35.37300 1.000 25.41621 172 LYS B CA 1
ATOM 3687 C C . LYS B 1 62 ? -15.05500 -36.46000 34.13600 1.000 24.51610 172 LYS B C 1
ATOM 3688 O O . LYS B 1 62 ? -13.82300 -36.46300 34.10300 1.000 29.38773 172 LYS B O 1
ATOM 3707 N N . GLU B 1 63 ? -15.80000 -36.88500 33.12800 1.000 23.56072 173 GLU B N 1
ATOM 3708 C CA . GLU B 1 63 ? -15.23500 -37.21300 31.82900 1.000 26.81901 173 GLU B CA 1
ATOM 3709 C C . GLU B 1 63 ? -16.28700 -36.87900 30.78900 1.000 24.97931 173 GLU B C 1
ATOM 3710 O O . GLU B 1 63 ? -17.44500 -36.66800 31.11700 1.000 23.98445 173 GLU B O 1
ATOM 3722 N N . TYR B 1 64 ? -15.87700 -36.84100 29.52800 1.000 23.16594 174 TYR B N 1
ATOM 3723 C CA . TYR B 1 64 ? -16.84400 -36.59500 28.47200 1.000 21.44468 174 TYR B CA 1
ATOM 3724 C C . TYR B 1 64 ? -17.74800 -37.80500 28.31300 1.000 22.02896 174 TYR B C 1
ATOM 3725 O O . TYR B 1 64 ? -17.27400 -38.94100 28.26500 1.000 21.95790 174 TYR B O 1
ATOM 3743 N N . LYS B 1 65 ? -19.05500 -37.54500 28.19000 1.000 21.77366 175 LYS B N 1
ATOM 3744 C CA . LYS B 1 65 ? -20.08100 -38.55900 28.01900 1.000 23.64231 175 LYS B CA 1
ATOM 3745 C C . LYS B 1 65 ? -21.20400 -37.96600 27.18600 1.000 21.88157 175 LYS B C 1
ATOM 3746 O O . LYS B 1 65 ? -21.42000 -36.75500 27.18900 1.000 23.17383 175 LYS B O 1
ATOM 3765 N N . GLU B 1 66 ? -21.95100 -38.83300 26.50800 1.000 20.10767 176 GLU B N 1
ATOM 3766 C CA . GLU B 1 66 ? -23.19300 -38.43000 25.84800 1.000 20.64195 176 GLU B CA 1
ATOM 3767 C C . GLU B 1 66 ? -24.40900 -39.20600 26.32900 1.000 20.21558 176 GLU B C 1
ATOM 3768 O O . GLU B 1 66 ? -25.52300 -38.87500 25.94200 1.000 21.89473 176 GLU B O 1
ATOM 3780 N N . LYS B 1 67 ? -24.22800 -40.22100 27.15600 1.000 19.27336 177 LYS B N 1
ATOM 3781 C CA . LYS B 1 67 ? -25.31500 -40.99600 27.71700 1.000 21.52890 177 LYS B CA 1
ATOM 3782 C C . LYS B 1 67 ? -25.10200 -41.18900 29.19800 1.000 20.21295 177 LYS B C 1
ATOM 3783 O O . LYS B 1 67 ? -23.96300 -41.17800 29.66600 1.000 22.35531 177 LYS B O 1
ATOM 3802 N N . ASN B 1 68 ? -26.20600 -41.35300 29.93900 1.000 20.88408 178 ASN B N 1
ATOM 3803 C CA . ASN B 1 68 ? -26.13000 -41.50100 31.39100 1.000 21.28413 178 ASN B CA 1
ATOM 3804 C C . ASN B 1 68 ? -25.34600 -40.34400 32.01400 1.000 19.17072 178 ASN B C 1
ATOM 3805 O O . ASN B 1 68 ? -24.39200 -40.54000 32.77100 1.000 21.37098 178 ASN B O 1
ATOM 3816 N N . MET B 1 69 ? -25.76000 -39.12100 31.67500 1.000 17.86793 179 MET B N 1
ATOM 3817 C CA . MET B 1 69 ? -25.06800 -37.89700 32.06200 1.000 16.71516 179 MET B CA 1
ATOM 3818 C C . MET B 1 69 ? -25.65500 -37.30000 33.32900 1.000 17.16258 179 MET B C 1
ATOM 3819 O O . MET B 1 69 ? -26.87500 -37.31300 33.52700 1.000 19.14703 179 MET B O 1
ATOM 3833 N N . ASP B 1 70 ? -24.78200 -36.71400 34.14200 1.000 18.44695 180 ASP B N 1
ATOM 3834 C CA . ASP B 1 70 ? -25.14400 -35.94400 35.32800 1.000 18.92332 180 ASP B CA 1
ATOM 3835 C C . ASP B 1 70 ? -25.21100 -34.47100 34.92100 1.000 15.91243 180 ASP B C 1
ATOM 3836 O O . ASP B 1 70 ? -24.17900 -33.84000 34.63000 1.000 17.52579 180 ASP B O 1
ATOM 3845 N N . VAL B 1 71 ? -26.43800 -33.94400 34.84600 1.000 18.09691 181 VAL B N 1
ATOM 3846 C CA . VAL B 1 71 ? -26.68600 -32.60900 34.32600 1.000 16.37302 181 VAL B CA 1
ATOM 3847 C C . VAL B 1 71 ? -27.55300 -31.84600 35.31000 1.000 16.35986 181 VAL B C 1
ATOM 3848 O O . VAL B 1 71 ? -28.38300 -32.42600 36.02500 1.000 18.71540 181 VAL B O 1
ATOM 3861 N N . GLU B 1 72 ? -27.40600 -30.52900 35.29300 1.000 16.10983 182 GLU B N 1
ATOM 3862 C CA . GLU B 1 72 ? -28.15300 -29.66600 36.19900 1.000 17.32313 182 GLU B CA 1
ATOM 3863 C C . GLU B 1 72 ? -28.63300 -28.45700 35.42000 1.000 15.92823 182 GLU B C 1
ATOM 3864 O O . GLU B 1 72 ? -27.82800 -27.66600 34.90400 1.000 17.10995 182 GLU B O 1
ATOM 3876 N N . PHE B 1 73 ? -29.94900 -28.36000 35.25500 1.000 16.68358 183 PHE B N 1
ATOM 3877 C CA . PHE B 1 73 ? -30.53900 -27.24100 34.53800 1.000 16.55198 183 PHE B CA 1
ATOM 3878 C C . PHE B 1 73 ? -30.64100 -26.05100 35.47600 1.000 16.98888 183 PHE B C 1
ATOM 3879 O O . PHE B 1 73 ? -31.18100 -26.17600 36.57800 1.000 19.19704 183 PHE B O 1
ATOM 3896 N N . CYS B 1 74 ? -30.19600 -24.89900 35.01100 1.000 16.68884 184 CYS B N 1
ATOM 3897 C CA . CYS B 1 74 ? -30.20000 -23.67000 35.79300 1.000 16.87044 184 CYS B CA 1
ATOM 3898 C C . CYS B 1 74 ? -30.81300 -22.51400 35.02600 1.000 16.21510 184 CYS B C 1
ATOM 3899 O O . CYS B 1 74 ? -30.57400 -22.35300 33.82400 1.000 17.10468 184 CYS B O 1
ATOM 3907 N N . GLU B 1 75 ? -31.54600 -21.65200 35.73000 1.000 17.79424 185 GLU B N 1
ATOM 3908 C CA . GLU B 1 75 ? -32.06300 -20.42400 35.12300 1.000 18.79436 185 GLU B CA 1
ATOM 3909 C C . GLU B 1 75 ? -31.93700 -19.26800 36.11300 1.000 18.79436 185 GLU B C 1
ATOM 3910 O O . GLU B 1 75 ? -32.40100 -19.35700 37.25500 1.000 20.85776 185 GLU B O 1
ATOM 3922 N N . ALA B 1 76 ? -31.27500 -18.20000 35.68800 1.000 18.98122 186 ALA B N 1
ATOM 3923 C CA . ALA B 1 76 ? -30.94000 -17.11500 36.59800 1.000 19.24704 186 ALA B CA 1
ATOM 3924 C C . ALA B 1 76 ? -32.14700 -16.23300 36.87400 1.000 20.87882 186 ALA B C 1
ATOM 3925 O O . ALA B 1 76 ? -32.91100 -15.86400 35.95500 1.000 21.50521 186 ALA B O 1
ATOM 3932 N N . VAL B 1 77 ? -32.28300 -15.85500 38.15500 1.000 24.17132 187 VAL B N 1
ATOM 3933 C CA . VAL B 1 77 ? -33.36700 -15.02600 38.67100 1.000 23.01065 187 VAL B CA 1
ATOM 3934 C C . VAL B 1 77 ? -32.78300 -13.86700 39.47400 1.000 24.87403 187 VAL B C 1
ATOM 3935 O O . VAL B 1 77 ? -31.60700 -13.85500 39.84700 1.000 24.84508 187 VAL B O 1
ATOM 3948 N N . ASN B 1 78 ? -33.62800 -12.87300 39.73000 1.000 26.41633 188 ASN B N 1
ATOM 3949 C CA . ASN B 1 78 ? -33.14600 -11.69100 40.43000 1.000 29.47722 188 ASN B CA 1
ATOM 3950 C C . ASN B 1 78 ? -33.04500 -11.91900 41.92800 1.000 31.39324 188 ASN B C 1
ATOM 3951 O O . ASN B 1 78 ? -32.18400 -11.31900 42.57700 1.000 33.98039 188 ASN B O 1
ATOM 3962 N N . ASP B 1 79 ? -33.88000 -12.80100 42.47700 1.000 32.94606 189 ASP B N 1
ATOM 3963 C CA . ASP B 1 79 ? -33.92700 -13.03100 43.90800 1.000 35.44109 189 ASP B CA 1
ATOM 3964 C C . ASP B 1 79 ? -34.12300 -14.50700 44.21100 1.000 32.36967 189 ASP B C 1
ATOM 3965 O O . ASP B 1 79 ? -34.71200 -15.24900 43.41800 1.000 32.59865 189 ASP B O 1
ATOM 3974 N N . PHE B 1 80 ? -33.67600 -14.91800 45.39200 1.000 34.10146 190 PHE B N 1
ATOM 3975 C CA . PHE B 1 80 ? -34.03900 -16.23900 45.87500 1.000 35.96747 190 PHE B CA 1
ATOM 3976 C C . PHE B 1 80 ? -35.55400 -16.35100 45.99500 1.000 36.45437 190 PHE B C 1
ATOM 3977 O O . PHE B 1 80 ? -36.24700 -15.37800 46.31600 1.000 39.02573 190 PHE B O 1
ATOM 3994 N N . GLY B 1 81 ? -36.06000 -17.55800 45.75000 1.000 37.68610 191 GLY B N 1
ATOM 3995 C CA . GLY B 1 81 ? -37.42900 -17.91100 46.07300 1.000 37.45186 191 GLY B CA 1
ATOM 3996 C C . GLY B 1 81 ? -37.45900 -19.14300 46.95700 1.000 38.28354 191 GLY B C 1
ATOM 3997 O O . GLY B 1 81 ? -36.43800 -19.49200 47.56900 1.000 37.97561 191 GLY B O 1
ATOM 4001 N N . LYS B 1 82 ? -38.61600 -19.80300 47.02800 1.000 39.76529 192 LYS B N 1
ATOM 4002 C CA . LYS B 1 82 ? -38.80200 -21.00400 47.83500 1.000 39.18891 192 LYS B CA 1
ATOM 4003 C C . LYS B 1 82 ? -38.56000 -22.23500 46.97700 1.000 37.16235 192 LYS B C 1
ATOM 4004 O O . LYS B 1 82 ? -39.16500 -22.38200 45.91100 1.000 36.36489 192 LYS B O 1
ATOM 4023 N N . ASN B 1 83 ? -37.71000 -23.13000 47.45600 1.000 35.90430 193 ASN B N 1
ATOM 4024 C CA . ASN B 1 83 ? -37.53600 -24.40200 46.77700 1.000 33.90933 193 ASN B CA 1
ATOM 4025 C C . ASN B 1 83 ? -38.88900 -25.09600 46.62800 1.000 36.54649 193 ASN B C 1
ATOM 4026 O O . ASN B 1 83 ? -39.77500 -24.96000 47.47000 1.000 38.62305 193 ASN B O 1
ATOM 4037 N N . GLU B 1 84 ? -39.04600 -25.82800 45.52200 1.000 36.84389 194 GLU B N 1
ATOM 4038 C CA . GLU B 1 84 ? -40.27300 -26.54300 45.17800 1.000 39.73108 194 GLU B CA 1
ATOM 4039 C C . GLU B 1 84 ? -39.86900 -27.96400 44.81300 1.000 38.60989 194 GLU B C 1
ATOM 4040 O O . GLU B 1 84 ? -39.28500 -28.19100 43.74800 1.000 38.68885 194 GLU B O 1
ATOM 4052 N N . GLY B 1 85 ? -40.19000 -28.91700 45.67800 1.000 39.72318 195 GLY B N 1
ATOM 4053 C CA . GLY B 1 85 ? -39.71800 -30.27100 45.46500 1.000 39.37314 195 GLY B CA 1
ATOM 4054 C C . GLY B 1 85 ? -38.21400 -30.29200 45.31700 1.000 38.90203 195 GLY B C 1
ATOM 4055 O O . GLY B 1 85 ? -37.47300 -29.75400 46.15100 1.000 41.57604 195 GLY B O 1
ATOM 4059 N N . ASN B 1 86 ? -37.74100 -30.89900 44.23600 1.000 35.43583 196 ASN B N 1
ATOM 4060 C CA . ASN B 1 86 ? -36.31700 -30.96000 43.96900 1.000 34.86471 196 ASN B CA 1
ATOM 4061 C C . ASN B 1 86 ? -35.83500 -29.80900 43.11200 1.000 30.34838 196 ASN B C 1
ATOM 4062 O O . ASN B 1 86 ? -34.68900 -29.84200 42.65000 1.000 32.94869 196 ASN B O 1
ATOM 4073 N N . ILE B 1 87 ? -36.67600 -28.80800 42.86800 1.000 29.01664 197 ILE B N 1
ATOM 4074 C CA . ILE B 1 87 ? -36.23800 -27.57100 42.23100 1.000 27.74806 197 ILE B CA 1
ATOM 4075 C C . ILE B 1 87 ? -35.71500 -26.68000 43.34600 1.000 28.20338 197 ILE B C 1
ATOM 4076 O O . ILE B 1 87 ? -36.46500 -26.30500 44.25100 1.000 29.46406 197 ILE B O 1
ATOM 4092 N N . ILE B 1 88 ? -34.42900 -26.34100 43.29800 1.000 25.75572 198 ILE B N 1
ATOM 4093 C CA . ILE B 1 88 ? -33.80700 -25.64400 44.41200 1.000 28.14548 198 ILE B CA 1
ATOM 4094 C C . ILE B 1 88 ? -33.16000 -24.36100 43.91400 1.000 25.77151 198 ILE B C 1
ATOM 4095 O O . ILE B 1 88 ? -32.70700 -24.27200 42.77100 1.000 25.24250 198 ILE B O 1
ATOM 4111 N N . PHE B 1 89 ? -33.11100 -23.36300 44.78600 1.000 25.56096 199 PHE B N 1
ATOM 4112 C CA . PHE B 1 89 ? -32.37900 -22.12900 44.51500 1.000 24.10289 199 PHE B CA 1
ATOM 4113 C C . PHE B 1 89 ? -30.95900 -22.21700 45.06800 1.000 25.11617 199 PHE B C 1
ATOM 4114 O O . PHE B 1 89 ? -30.73100 -22.75400 46.14900 1.000 28.37445 199 PHE B O 1
ATOM 4131 N N . GLN B 1 90 ? -29.99900 -21.67300 44.32700 1.000 25.48200 200 GLN B N 1
ATOM 4132 C CA . GLN B 1 90 ? -28.61100 -21.66900 44.78400 1.000 23.07119 200 GLN B CA 1
ATOM 4133 C C . GLN B 1 90 ? -27.85600 -20.54400 44.08400 1.000 22.66588 200 GLN B C 1
ATOM 4134 O O . GLN B 1 90 ? -28.30300 -20.01800 43.06300 1.000 23.11067 200 GLN B O 1
ATOM 4148 N N . VAL B 1 91 ? -26.68000 -20.20500 44.61900 1.000 26.24788 201 VAL B N 1
ATOM 4149 C CA . VAL B 1 91 ? -25.78100 -19.25200 43.98600 1.000 27.76386 201 VAL B CA 1
ATOM 4150 C C . VAL B 1 91 ? -24.75700 -20.03400 43.17600 1.000 23.99761 201 VAL B C 1
ATOM 4151 O O . VAL B 1 91 ? -24.03100 -20.87300 43.71700 1.000 26.24525 201 VAL B O 1
ATOM 4164 N N . ILE B 1 92 ? -24.70500 -19.76900 41.87900 1.000 23.16067 202 ILE B N 1
ATOM 4165 C CA . ILE B 1 92 ? -23.71400 -20.36800 40.99400 1.000 23.25542 202 ILE B CA 1
ATOM 4166 C C . ILE B 1 92 ? -22.50700 -19.43100 40.97000 1.000 23.79496 202 ILE B C 1
ATOM 4167 O O . ILE B 1 92 ? -22.67300 -18.24000 40.66300 1.000 24.65822 202 ILE B O 1
ATOM 4183 N N . PRO B 1 93 ? -21.32300 -19.89100 41.33500 1.000 24.91088 203 PRO B N 1
ATOM 4184 C CA . PRO B 1 93 ? -20.22600 -18.95200 41.57100 1.000 26.03996 203 PRO B CA 1
ATOM 4185 C C . PRO B 1 93 ? -19.68000 -18.32700 40.29600 1.000 23.02908 203 PRO B C 1
ATOM 4186 O O . PRO B 1 93 ? -19.85100 -18.82100 39.18500 1.000 23.09487 203 PRO B O 1
ATOM 4197 N N . ALA B 1 94 ? -18.98400 -17.21700 40.48600 1.000 23.77917 204 ALA B N 1
ATOM 4198 C CA . ALA B 1 94 ? -18.30400 -16.57100 39.37600 1.000 24.89246 204 ALA B CA 1
ATOM 4199 C C . ALA B 1 94 ? -17.17200 -17.45700 38.87300 1.000 23.12383 204 ALA B C 1
ATOM 4200 O O . ALA B 1 94 ? -16.52200 -18.16800 39.65100 1.000 25.23987 204 ALA B O 1
ATOM 4207 N N . ILE B 1 95 ? -16.90800 -17.38700 37.56200 1.000 22.87116 205 ILE B N 1
ATOM 4208 C CA . ILE B 1 95 ? -15.79700 -18.09900 36.94400 1.000 20.14189 205 ILE B CA 1
ATOM 4209 C C . ILE B 1 95 ? -15.14000 -17.23500 35.87600 1.000 20.26032 205 ILE B C 1
ATOM 4210 O O . ILE B 1 95 ? -15.73100 -16.28700 35.35200 1.000 21.70523 205 ILE B O 1
ATOM 4226 N N . THR B 1 96 ? -13.90500 -17.59200 35.52500 1.000 20.96041 206 THR B N 1
ATOM 4227 C CA . THR B 1 96 ? -13.32100 -17.19700 34.24900 1.000 20.21821 206 THR B CA 1
ATOM 4228 C C . THR B 1 96 ? -13.54000 -18.34500 33.27800 1.000 18.10743 206 THR B C 1
ATOM 4229 O O . THR B 1 96 ? -13.22700 -19.48900 33.60600 1.000 19.10492 206 THR B O 1
ATOM 4240 N N . ALA B 1 97 ? -14.08200 -18.05500 32.09600 1.000 18.09954 207 ALA B N 1
ATOM 4241 C CA . ALA B 1 97 ? -14.46500 -19.09700 31.14000 1.000 15.55976 207 ALA B CA 1
ATOM 4242 C C . ALA B 1 97 ? -13.86200 -18.82400 29.76800 1.000 16.20457 207 ALA B C 1
ATOM 4243 O O . ALA B 1 97 ? -13.85100 -17.67500 29.31200 1.000 16.95203 207 ALA B O 1
ATOM 4250 N N . VAL B 1 98 ? -13.40100 -19.89500 29.07200 1.000 16.21510 208 VAL B N 1
ATOM 4251 C CA . VAL B 1 98 ? -13.19100 -19.80600 27.63400 1.000 15.88348 208 VAL B CA 1
ATOM 4252 C C . VAL B 1 98 ? -14.49400 -20.30600 27.01600 1.000 15.50186 208 VAL B C 1
ATOM 4253 O O . VAL B 1 98 ? -15.06600 -21.32400 27.46000 1.000 17.06784 208 VAL B O 1
ATOM 4266 N N . THR B 1 99 ? -14.98100 -19.58700 26.00400 1.000 15.00443 209 THR B N 1
ATOM 4267 C CA . THR B 1 99 ? -16.30400 -19.81800 25.43900 1.000 16.18615 209 THR B CA 1
ATOM 4268 C C . THR B 1 99 ? -16.23300 -19.84400 23.92800 1.000 16.35986 209 THR B C 1
ATOM 4269 O O . THR B 1 99 ? -15.38500 -19.20300 23.30300 1.000 16.25195 209 THR B O 1
ATOM 4280 N N . VAL B 1 100 ? -17.19100 -20.55900 23.33600 1.000 14.75703 210 VAL B N 1
ATOM 4281 C CA . VAL B 1 100 ? -17.49000 -20.48000 21.91600 1.000 14.44647 210 VAL B CA 1
ATOM 4282 C C . VAL B 1 100 ? -19.01200 -20.48000 21.73100 1.000 15.05970 210 VAL B C 1
ATOM 4283 O O . VAL B 1 100 ? -19.78400 -20.98700 22.56900 1.000 16.72306 210 VAL B O 1
ATOM 4296 N N . ILE B 1 101 ? -19.44900 -19.94800 20.58500 1.000 15.38606 211 ILE B N 1
ATOM 4297 C CA . ILE B 1 101 ? -20.84500 -19.99800 20.19400 1.000 14.83862 211 ILE B CA 1
ATOM 4298 C C . ILE B 1 101 ? -21.03800 -21.15700 19.23900 1.000 13.35423 211 ILE B C 1
ATOM 4299 O O . ILE B 1 101 ? -20.36700 -21.24400 18.19800 1.000 17.80740 211 ILE B O 1
ATOM 4315 N N . HIS B 1 102 ? -21.96000 -22.01600 19.56900 1.000 14.63070 212 HIS B N 1
ATOM 4316 C CA . HIS B 1 102 ? -22.41500 -23.08100 18.66900 1.000 14.39646 212 HIS B CA 1
ATOM 4317 C C . HIS B 1 102 ? -23.69100 -22.59700 17.97300 1.000 15.23604 212 HIS B C 1
ATOM 4318 O O . HIS B 1 102 ? -24.71100 -22.36100 18.63100 1.000 14.95969 212 HIS B O 1
ATOM 4332 N N A LYS B 1 103 ? -23.63900 -22.49200 16.65300 0.220 15.75189 213 LYS B N 1
ATOM 4333 N N B LYS B 1 103 ? -23.61100 -22.39600 16.65600 0.780 15.41237 213 LYS B N 1
ATOM 4334 C CA A LYS B 1 103 ? -24.77200 -22.06800 15.84200 0.220 17.20996 213 LYS B CA 1
ATOM 4335 C CA B LYS B 1 103 ? -24.80300 -22.08200 15.87800 0.780 15.38342 213 LYS B CA 1
ATOM 4336 C C A LYS B 1 103 ? -25.44200 -23.29600 15.24000 0.220 16.01508 213 LYS B C 1
ATOM 4337 C C B LYS B 1 103 ? -25.44900 -23.35600 15.36000 0.780 13.72533 213 LYS B C 1
ATOM 4338 O O A LYS B 1 103 ? -24.76600 -24.19100 14.72900 0.220 17.48104 213 LYS B O 1
ATOM 4339 O O B LYS B 1 103 ? -24.77300 -24.33200 15.03700 0.780 17.79161 213 LYS B O 1
ATOM 4376 N N . GLY B 1 104 ? -26.77800 -23.32500 15.29300 1.000 13.93851 214 GLY B N 1
ATOM 4377 C CA . GLY B 1 104 ? -27.55100 -24.40700 14.73800 1.000 13.40424 214 GLY B CA 1
ATOM 4378 C C . GLY B 1 104 ? -28.02100 -25.48900 15.69300 1.000 12.89628 214 GLY B C 1
ATOM 4379 O O . GLY B 1 104 ? -28.00300 -25.34800 16.91700 1.000 14.48858 214 GLY B O 1
ATOM 4383 N N . PRO B 1 105 ? -28.52500 -26.58200 15.12400 1.000 14.42805 215 PRO B N 1
ATOM 4384 C CA . PRO B 1 105 ? -29.13500 -27.63500 15.94000 1.000 15.23341 215 PRO B CA 1
ATOM 4385 C C . PRO B 1 105 ? -28.16300 -28.34500 16.86800 1.000 14.19907 215 PRO B C 1
ATOM 4386 O O . PRO B 1 105 ? -26.93200 -28.26000 16.75400 1.000 14.54122 215 PRO B O 1
ATOM 4397 N N . TYR B 1 106 ? -28.75100 -29.04300 17.82500 1.000 13.31739 216 TYR B N 1
ATOM 4398 C CA . TYR B 1 106 ? -27.97600 -29.58000 18.93700 1.000 14.73071 216 TYR B CA 1
ATOM 4399 C C . TYR B 1 106 ? -27.27900 -30.89500 18.62400 1.000 14.05168 216 TYR B C 1
ATOM 4400 O O . TYR B 1 106 ? -26.43800 -31.34000 19.42300 1.000 14.77282 216 TYR B O 1
ATOM 4418 N N . ASP B 1 107 ? -27.59100 -31.53200 17.48900 1.000 13.78586 217 ASP B N 1
ATOM 4419 C CA . ASP B 1 107 ? -26.94500 -32.80000 17.16800 1.000 14.18854 217 ASP B CA 1
ATOM 4420 C C . ASP B 1 107 ? -25.43500 -32.68900 17.08700 1.000 15.36500 217 ASP B C 1
ATOM 4421 O O . ASP B 1 107 ? -24.74400 -33.70000 17.27400 1.000 18.06532 217 ASP B O 1
ATOM 4430 N N . SER B 1 108 ? -24.93000 -31.49800 16.78600 1.000 15.50449 218 SER B N 1
ATOM 4431 C CA . SER B 1 108 ? -23.49600 -31.26500 16.58700 1.000 15.89401 218 SER B CA 1
ATOM 4432 C C . SER B 1 108 ? -22.84100 -30.47300 17.71700 1.000 14.77019 218 SER B C 1
ATOM 4433 O O . SER B 1 108 ? -21.67300 -30.04800 17.58500 1.000 14.98074 218 SER B O 1
ATOM 4441 N N . LEU B 1 109 ? -23.53900 -30.31500 18.85000 1.000 14.18854 219 LEU B N 1
ATOM 4442 C CA . LEU B 1 109 ? -22.93900 -29.67100 20.01700 1.000 15.28604 219 LEU B CA 1
ATOM 4443 C C . LEU B 1 109 ? -21.58500 -30.26800 20.37600 1.000 14.31751 219 LEU B C 1
ATOM 4444 O O . LEU B 1 109 ? -20.69800 -29.55500 20.85700 1.000 14.32014 219 LEU B O 1
ATOM 4460 N N . ARG B 1 110 ? -21.40500 -31.58300 20.20400 1.000 14.62807 220 ARG B N 1
ATOM 4461 C CA . ARG B 1 110 ? -20.15200 -32.16400 20.64700 1.000 14.33067 220 ARG B CA 1
ATOM 4462 C C . ARG B 1 110 ? -18.95700 -31.47100 20.01700 1.000 15.98350 220 ARG B C 1
ATOM 4463 O O . ARG B 1 110 ? -17.86800 -31.46900 20.59900 1.000 15.33079 220 ARG B O 1
ATOM 4484 N N . ASN B 1 111 ? -19.11200 -30.93400 18.81200 1.000 15.29657 221 ASN B N 1
ATOM 4485 C CA . ASN B 1 111 ? -17.96400 -30.35400 18.14400 1.000 15.66504 221 ASN B CA 1
ATOM 4486 C C . ASN B 1 111 ? -17.44400 -29.14200 18.89100 1.000 15.34658 221 ASN B C 1
ATOM 4487 O O . ASN B 1 111 ? -16.22900 -28.83800 18.83500 1.000 15.42553 221 ASN B O 1
ATOM 4498 N N . ALA B 1 112 ? -18.33400 -28.44200 19.59300 1.000 13.96483 222 ALA B N 1
ATOM 4499 C CA . ALA B 1 112 ? -17.89700 -27.28500 20.38100 1.000 13.08052 222 ALA B CA 1
ATOM 4500 C C . ALA B 1 112 ? -17.09900 -27.72100 21.60000 1.000 14.00168 222 ALA B C 1
ATOM 4501 O O . ALA B 1 112 ? -16.11100 -27.05600 21.99200 1.000 15.34921 222 ALA B O 1
ATOM 4508 N N . TYR B 1 113 ? -17.53200 -28.82600 22.23500 1.000 14.58596 223 TYR B N 1
ATOM 4509 C CA . TYR B 1 113 ? -16.79400 -29.43000 23.35400 1.000 16.05719 223 TYR B CA 1
ATOM 4510 C C . TYR B 1 113 ? -15.42800 -29.93100 22.89900 1.000 15.65451 223 TYR B C 1
ATOM 4511 O O . TYR B 1 113 ? -14.43100 -29.71600 23.59400 1.000 15.73083 223 TYR B O 1
ATOM 4529 N N . ILE B 1 114 ? -15.36500 -30.62900 21.75700 1.000 15.61766 224 ILE B N 1
ATOM 4530 C CA . ILE B 1 114 ? -14.06300 -31.01400 21.20700 1.000 14.45963 224 ILE B CA 1
ATOM 4531 C C . ILE B 1 114 ? -13.17000 -29.79400 21.04400 1.000 14.32540 224 ILE B C 1
ATOM 4532 O O . ILE B 1 114 ? -11.99200 -29.80500 21.44600 1.000 16.20457 224 ILE B O 1
ATOM 4548 N N . TYR B 1 115 ? -13.69200 -28.74900 20.39800 1.000 15.08865 225 TYR B N 1
ATOM 4549 C CA . TYR B 1 115 ? -12.90700 -27.53900 20.13700 1.000 14.22539 225 TYR B CA 1
ATOM 4550 C C . TYR B 1 115 ? -12.36600 -26.93400 21.43000 1.000 14.68597 225 TYR B C 1
ATOM 4551 O O . TYR B 1 115 ? -11.17300 -26.58300 21.51900 1.000 16.52303 225 TYR B O 1
ATOM 4569 N N . LEU B 1 116 ? -13.22000 -26.79600 22.44900 1.000 15.20972 226 LEU B N 1
ATOM 4570 C CA . LEU B 1 116 ? -12.78400 -26.13200 23.66600 1.000 16.82044 226 LEU B CA 1
ATOM 4571 C C . LEU B 1 116 ? -11.79500 -26.98900 24.44900 1.000 16.92835 226 LEU B C 1
ATOM 4572 O O . LEU B 1 116 ? -10.84900 -26.45300 25.03200 1.000 19.09439 226 LEU B O 1
ATOM 4588 N N A MET B 1 117 ? -12.00500 -28.31800 24.49000 0.680 17.08626 227 MET B N 1
ATOM 4589 N N B MET B 1 117 ? -11.96700 -28.30500 24.47700 0.320 17.26786 227 MET B N 1
ATOM 4590 C CA A MET B 1 117 ? -11.03900 -29.20700 25.13700 0.680 17.25470 227 MET B CA 1
ATOM 4591 C CA B MET B 1 117 ? -10.98100 -29.10400 25.19200 0.320 16.73885 227 MET B CA 1
ATOM 4592 C C A MET B 1 117 ? -9.66600 -29.00900 24.51700 0.680 18.87332 227 MET B C 1
ATOM 4593 C C B MET B 1 117 ? -9.62400 -29.00300 24.51500 0.320 18.59960 227 MET B C 1
ATOM 4594 O O A MET B 1 117 ? -8.65600 -28.92100 25.23500 0.680 19.87080 227 MET B O 1
ATOM 4595 O O B MET B 1 117 ? -8.58500 -28.98800 25.18800 0.320 19.14703 227 MET B O 1
ATOM 4622 N N . GLN B 1 118 ? -9.60600 -28.91700 23.18500 1.000 16.81254 228 GLN B N 1
ATOM 4623 C CA . GLN B 1 118 ? -8.33300 -28.74900 22.50000 1.000 19.24178 228 GLN B CA 1
ATOM 4624 C C . GLN B 1 118 ? -7.74700 -27.37500 22.78400 1.000 18.88121 228 GLN B C 1
ATOM 4625 O O . GLN B 1 118 ? -6.53600 -27.24100 22.96700 1.000 17.62053 228 GLN B O 1
ATOM 4640 N N . TRP B 1 119 ? -8.59500 -26.33800 22.77100 1.000 17.28365 229 TRP B N 1
ATOM 4641 C CA . TRP B 1 119 ? -8.11900 -24.98700 23.04800 1.000 17.57053 229 TRP B CA 1
ATOM 4642 C C . TRP B 1 119 ? -7.46200 -24.90800 24.42000 1.000 18.80225 229 TRP B C 1
ATOM 4643 O O . TRP B 1 119 ? -6.39200 -24.31100 24.57800 1.000 19.02597 229 TRP B O 1
ATOM 4664 N N . VAL B 1 120 ? -8.08400 -25.51000 25.42400 1.000 18.18639 230 VAL B N 1
ATOM 4665 C CA . VAL B 1 120 ? -7.54300 -25.44900 26.77500 1.000 20.72880 230 VAL B CA 1
ATOM 4666 C C . VAL B 1 120 ? -6.17600 -26.11100 26.82600 1.000 20.36560 230 VAL B C 1
ATOM 4667 O O . VAL B 1 120 ? -5.24300 -25.58600 27.43800 1.000 21.42099 230 VAL B O 1
ATOM 4680 N N . GLU B 1 121 ? -6.03300 -27.28000 26.18700 1.000 19.89186 231 GLU B N 1
ATOM 4681 C CA . GLU B 1 121 ? -4.74000 -27.95300 26.12700 1.000 22.10002 231 GLU B CA 1
ATOM 4682 C C . GLU B 1 121 ? -3.70500 -27.06700 25.42400 1.000 21.99474 231 GLU B C 1
ATOM 4683 O O . GLU B 1 121 ? -2.58500 -26.86900 25.92600 1.000 23.70811 231 GLU B O 1
ATOM 4695 N N . ASP B 1 122 ? -4.08700 -26.48500 24.27800 1.000 20.91830 232 ASP B N 1
ATOM 4696 C CA . ASP B 1 122 ? -3.14900 -25.77800 23.41300 1.000 21.15780 232 ASP B CA 1
ATOM 4697 C C . ASP B 1 122 ? -2.67900 -24.46400 24.02000 1.000 19.62604 232 ASP B C 1
ATOM 4698 O O . ASP B 1 122 ? -1.60200 -23.97300 23.66600 1.000 21.45784 232 ASP B O 1
ATOM 4707 N N . ASN B 1 123 ? -3.47600 -23.85100 24.88500 1.000 18.47327 233 ASN B N 1
ATOM 4708 C CA . ASN B 1 123 ? -3.19300 -22.51000 25.37100 1.000 20.45508 233 ASN B CA 1
ATOM 4709 C C . ASN B 1 123 ? -2.76900 -22.47500 26.83100 1.000 23.06066 233 ASN B C 1
ATOM 4710 O O . ASN B 1 123 ? -2.65000 -21.38100 27.40100 1.000 23.57914 233 ASN B O 1
ATOM 4721 N N . GLY B 1 124 ? -2.52700 -23.63400 27.43900 1.000 22.08686 234 GLY B N 1
ATOM 4722 C CA . GLY B 1 124 ? -1.96200 -23.68700 28.77900 1.000 23.14225 234 GLY B CA 1
ATOM 4723 C C . GLY B 1 124 ? -2.95200 -23.37200 29.87600 1.000 22.57902 234 GLY B C 1
ATOM 4724 O O . GLY B 1 124 ? -2.58900 -22.71100 30.85800 1.000 25.47937 234 GLY B O 1
ATOM 4728 N N . TYR B 1 125 ? -4.21100 -23.77700 29.70400 1.000 20.91040 235 TYR B N 1
ATOM 4729 C CA . TYR B 1 125 ? -5.25100 -23.67100 30.71600 1.000 19.86291 235 TYR B CA 1
ATOM 4730 C C . TYR B 1 125 ? -5.60900 -25.04900 31.25300 1.000 22.48427 235 TYR B C 1
ATOM 4731 O O . TYR B 1 125 ? -5.22400 -26.09200 30.70500 1.000 24.52926 235 TYR B O 1
ATOM 4749 N N . LEU B 1 126 ? -6.35300 -25.02500 32.35600 1.000 20.67090 236 LEU B N 1
ATOM 4750 C CA . LEU B 1 126 ? -6.88500 -26.21100 33.00900 1.000 23.16857 236 LEU B CA 1
ATOM 4751 C C . LEU B 1 126 ? -8.37500 -25.99200 33.19700 1.000 19.70236 236 LEU B C 1
ATOM 4752 O O . LEU B 1 126 ? -8.80100 -24.92100 33.63200 1.000 21.78945 236 LEU B O 1
ATOM 4768 N N . LEU B 1 127 ? -9.15600 -27.00700 32.87400 1.000 21.14201 237 LEU B N 1
ATOM 4769 C CA . LEU B 1 127 ? -10.57300 -27.00300 33.17600 1.000 20.58668 237 LEU B CA 1
ATOM 4770 C C . LEU B 1 127 ? -10.77200 -27.23100 34.66200 1.000 21.09200 237 LEU B C 1
ATOM 4771 O O . LEU B 1 127 ? -10.34400 -28.26100 35.19900 1.000 25.35041 237 LEU B O 1
ATOM 4787 N N . THR B 1 128 ? -11.45200 -26.29300 35.33100 1.000 22.62113 238 THR B N 1
ATOM 4788 C CA . THR B 1 128 ? -11.52600 -26.31400 36.78500 1.000 23.90287 238 THR B CA 1
ATOM 4789 C C . THR B 1 128 ? -12.92600 -26.36900 37.37100 1.000 22.77378 238 THR B C 1
ATOM 4790 O O . THR B 1 128 ? -13.06200 -26.37000 38.59800 1.000 27.12694 238 THR B O 1
ATOM 4801 N N . ASN B 1 129 ? -13.96700 -26.40400 36.56200 1.000 21.46310 239 ASN B N 1
ATOM 4802 C CA . ASN B 1 129 ? -15.29400 -26.66000 37.08500 1.000 23.09224 239 ASN B CA 1
ATOM 4803 C C . ASN B 1 129 ? -16.14300 -27.16000 35.93200 1.000 19.01017 239 ASN B C 1
ATOM 4804 O O . ASN B 1 129 ? -15.65500 -27.34200 34.81300 1.000 18.78646 239 ASN B O 1
ATOM 4815 N N . SER B 1 130 ? -17.41200 -27.38500 36.22200 1.000 17.34945 240 SER B N 1
ATOM 4816 C CA . SER B 1 130 ? -18.31600 -28.00300 35.25600 1.000 17.24417 240 SER B CA 1
ATOM 4817 C C . SER B 1 130 ? -18.59400 -27.12300 34.04200 1.000 16.42829 240 SER B C 1
ATOM 4818 O O . SER B 1 130 ? -18.97800 -25.96600 34.20600 1.000 17.90478 240 SER B O 1
ATOM 4826 N N . PRO B 1 131 ? -18.42700 -27.63500 32.81500 1.000 15.46764 241 PRO B N 1
ATOM 4827 C CA . PRO B 1 131 ? -18.83600 -26.84800 31.64100 1.000 15.52555 241 PRO B CA 1
ATOM 4828 C C . PRO B 1 131 ? -20.29200 -26.42400 31.73800 1.000 14.99390 241 PRO B C 1
ATOM 4829 O O . PRO B 1 131 ? -21.15000 -27.17000 32.24000 1.000 16.27300 241 PRO B O 1
ATOM 4840 N N . ARG B 1 132 ? -20.55800 -25.23300 31.20100 1.000 14.39120 242 ARG B N 1
ATOM 4841 C CA . ARG B 1 132 ? -21.89900 -24.67300 31.09300 1.000 14.27276 242 ARG B CA 1
ATOM 4842 C C . ARG B 1 132 ? -22.32700 -24.57200 29.63400 1.000 12.89891 242 ARG B C 1
ATOM 4843 O O . ARG B 1 132 ? -21.54600 -24.20400 28.75100 1.000 14.82809 242 ARG B O 1
ATOM 4864 N N . GLU B 1 133 ? -23.57300 -24.90900 29.38800 1.000 14.61491 243 GLU B N 1
ATOM 4865 C CA . GLU B 1 133 ? -24.16500 -24.85800 28.05200 1.000 14.43068 243 GLU B CA 1
ATOM 4866 C C . GLU B 1 133 ? -25.31100 -23.86200 28.11400 1.000 14.94916 243 GLU B C 1
ATOM 4867 O O . GLU B 1 133 ? -26.37900 -24.16900 28.65600 1.000 13.57794 243 GLU B O 1
ATOM 4879 N N . SER B 1 134 ? -25.08900 -22.67500 27.57500 1.000 14.47805 244 SER B N 1
ATOM 4880 C CA . SER B 1 134 ? -25.99000 -21.53700 27.73700 1.000 13.68322 244 SER B CA 1
ATOM 4881 C C . SER B 1 134 ? -26.88400 -21.34000 26.50500 1.000 12.61730 244 SER B C 1
ATOM 4882 O O . SER B 1 134 ? -26.40900 -21.04600 25.39200 1.000 14.53069 244 SER B O 1
ATOM 4890 N N . TYR B 1 135 ? -28.18800 -21.42900 26.72500 1.000 14.60438 245 TYR B N 1
ATOM 4891 C CA . TYR B 1 135 ? -29.17500 -21.46300 25.64200 1.000 15.16498 245 TYR B CA 1
ATOM 4892 C C . TYR B 1 135 ? -29.63100 -20.03300 25.36600 1.000 15.01759 245 TYR B C 1
ATOM 4893 O O . TYR B 1 135 ? -30.15400 -19.35500 26.26000 1.000 17.18364 245 TYR B O 1
ATOM 4911 N N . ILE B 1 136 ? -29.40900 -19.56900 24.14100 1.000 13.62532 246 ILE B N 1
ATOM 4912 C CA . ILE B 1 136 ? -29.66300 -18.17800 23.78000 1.000 13.99641 246 ILE B CA 1
ATOM 4913 C C . ILE B 1 136 ? -30.85300 -18.14100 22.81300 1.000 15.63082 246 ILE B C 1
ATOM 4914 O O . ILE B 1 136 ? -31.97000 -17.71900 23.17800 1.000 16.98098 246 ILE B O 1
ATOM 4930 N N . ASP B 1 137 ? -30.65800 -18.63000 21.59800 1.000 14.41489 247 ASP B N 1
ATOM 4931 C CA . ASP B 1 137 ? -31.74400 -18.70000 20.62100 1.000 13.82797 247 ASP B CA 1
ATOM 4932 C C . ASP B 1 137 ? -31.98700 -20.16800 20.30400 1.000 12.94629 247 ASP B C 1
ATOM 4933 O O . ASP B 1 137 ? -31.04300 -20.97200 20.27600 1.000 13.68848 247 ASP B O 1
ATOM 4942 N N . GLY B 1 138 ? -33.25100 -20.51400 20.07200 1.000 13.83061 248 GLY B N 1
ATOM 4943 C CA . GLY B 1 138 ? -33.64200 -21.89900 19.88600 1.000 13.21474 248 GLY B CA 1
ATOM 4944 C C . GLY B 1 138 ? -35.08500 -21.96800 19.44700 1.000 12.55677 248 GLY B C 1
ATOM 4945 O O . GLY B 1 138 ? -35.61300 -20.99600 18.92200 1.000 13.23580 248 GLY B O 1
ATOM 4949 N N . ILE B 1 139 ? -35.70500 -23.12800 19.65600 1.000 12.19620 249 ILE B N 1
ATOM 4950 C CA . ILE B 1 139 ? -37.03800 -23.36300 19.12000 1.000 13.14631 249 ILE B CA 1
ATOM 4951 C C . ILE B 1 139 ? -38.06700 -22.41400 19.73200 1.000 12.32516 249 ILE B C 1
ATOM 4952 O O . ILE B 1 139 ? -39.16800 -22.24200 19.17100 1.000 13.84113 249 ILE B O 1
ATOM 4968 N N . TRP B 1 140 ? -37.76500 -21.82400 20.90700 1.000 13.14894 250 TRP B N 1
ATOM 4969 C CA . TRP B 1 140 ? -38.63700 -20.85400 21.54700 1.000 13.92272 250 TRP B CA 1
ATOM 4970 C C . TRP B 1 140 ? -38.74400 -19.53700 20.77900 1.000 13.85166 250 TRP B C 1
ATOM 4971 O O . TRP B 1 140 ? -39.74000 -18.82200 20.96100 1.000 16.32564 250 TRP B O 1
ATOM 4992 N N . ASN B 1 141 ? -37.77700 -19.20500 19.93000 1.000 13.80955 251 ASN B N 1
ATOM 4993 C CA . ASN B 1 141 ? -37.80900 -17.91900 19.24000 1.000 13.05156 251 ASN B CA 1
ATOM 4994 C C . ASN B 1 141 ? -37.37000 -17.93300 17.77300 1.000 14.71755 251 ASN B C 1
ATOM 4995 O O . ASN B 1 141 ? -37.55900 -16.91900 17.09800 1.000 17.39682 251 ASN B O 1
ATOM 5006 N N . LYS B 1 142 ? -36.84300 -19.03700 17.24800 1.000 13.75691 252 LYS B N 1
ATOM 5007 C CA . LYS B 1 142 ? -36.38800 -19.09600 15.86700 1.000 14.19644 252 LYS B CA 1
ATOM 5008 C C . LYS B 1 142 ? -36.73800 -20.46000 15.30700 1.000 14.53859 252 LYS B C 1
ATOM 5009 O O . LYS B 1 142 ? -36.24400 -21.48500 15.78200 1.000 14.82020 252 LYS B O 1
ATOM 5028 N N . GLN B 1 143 ? -37.59100 -20.48600 14.30500 1.000 14.21749 253 GLN B N 1
ATOM 5029 C CA . GLN B 1 143 ? -37.92500 -21.77400 13.70700 1.000 13.31212 253 GLN B CA 1
ATOM 5030 C C . GLN B 1 143 ? -36.91900 -22.18700 12.65400 1.000 13.79113 253 GLN B C 1
ATOM 5031 O O . GLN B 1 143 ? -36.90300 -23.35400 12.28800 1.000 15.32289 253 GLN B O 1
ATOM 5045 N N . ASP B 1 144 ? -36.02900 -21.29100 12.20800 1.000 14.10432 254 ASP B N 1
ATOM 5046 C CA . ASP B 1 144 ? -34.92800 -21.66600 11.33200 1.000 15.95718 254 ASP B CA 1
ATOM 5047 C C . ASP B 1 144 ? -33.83100 -22.16700 12.25900 1.000 13.55952 254 ASP B C 1
ATOM 5048 O O . ASP B 1 144 ? -33.16200 -21.37200 12.90800 1.000 14.07274 254 ASP B O 1
ATOM 5057 N N . SER B 1 145 ? -33.68400 -23.49600 12.39000 1.000 13.89640 255 SER B N 1
ATOM 5058 C CA . SER B 1 145 ? -32.73900 -24.03600 13.37200 1.000 14.25171 255 SER B CA 1
ATOM 5059 C C . SER B 1 145 ? -31.28800 -23.70000 13.05400 1.000 15.47028 255 SER B C 1
ATOM 5060 O O . SER B 1 145 ? -30.42700 -23.79800 13.94600 1.000 14.84652 255 SER B O 1
ATOM 5068 N N . ALA B 1 146 ? -30.99700 -23.23500 11.84000 1.000 16.21247 256 ALA B N 1
ATOM 5069 C CA . ALA B 1 146 ? -29.64200 -22.79900 11.57200 1.000 16.74411 256 ALA B CA 1
ATOM 5070 C C . ALA B 1 146 ? -29.29000 -21.55300 12.37200 1.000 17.29944 256 ALA B C 1
ATOM 5071 O O . ALA B 1 146 ? -28.10000 -21.26600 12.56000 1.000 17.49157 256 ALA B O 1
ATOM 5078 N N A GLU B 1 147 ? -30.30300 -20.82700 12.84800 0.490 15.88348 257 GLU B N 1
ATOM 5079 N N B GLU B 1 147 ? -30.27100 -20.81800 12.87600 0.510 16.53093 257 GLU B N 1
ATOM 5080 C CA A GLU B 1 147 ? -30.15000 -19.59900 13.60600 0.490 15.74399 257 GLU B CA 1
ATOM 5081 C CA B GLU B 1 147 ? -30.00000 -19.61000 13.63700 0.510 17.87583 257 GLU B CA 1
ATOM 5082 C C A GLU B 1 147 ? -30.02900 -19.84000 15.11100 0.490 14.52279 257 GLU B C 1
ATOM 5083 C C B GLU B 1 147 ? -30.11800 -19.82600 15.14000 0.510 15.39658 257 GLU B C 1
ATOM 5084 O O A GLU B 1 147 ? -29.78700 -18.88700 15.85300 0.490 14.44121 257 GLU B O 1
ATOM 5085 O O B GLU B 1 147 ? -30.11700 -18.85500 15.90200 0.510 17.50736 257 GLU B O 1
ATOM 5108 N N . TRP B 1 148 ? -30.19200 -21.07400 15.59400 1.000 14.68860 258 TRP B N 1
ATOM 5109 C CA . TRP B 1 148 ? -30.09600 -21.31700 17.02100 1.000 14.10959 258 TRP B CA 1
ATOM 5110 C C . TRP B 1 148 ? -28.69600 -20.95400 17.49000 1.000 12.73047 258 TRP B C 1
ATOM 5111 O O . TRP B 1 148 ? -27.71400 -21.04100 16.74200 1.000 14.38067 258 TRP B O 1
ATOM 5133 N N A MET B 1 149 ? -28.61700 -20.52100 18.73800 0.360 13.43582 259 MET B N 1
ATOM 5134 N N B MET B 1 149 ? -28.61500 -20.52300 18.73800 0.640 13.02788 259 MET B N 1
ATOM 5135 C CA A MET B 1 149 ? -27.36000 -20.06200 19.31200 0.360 14.05168 259 MET B CA 1
ATOM 5136 C CA B MET B 1 149 ? -27.35100 -20.04600 19.29300 0.640 13.99905 259 MET B CA 1
ATOM 5137 C C A MET B 1 149 ? -27.25200 -20.59400 20.72900 0.360 14.98864 259 MET B C 1
ATOM 5138 C C B MET B 1 149 ? -27.21400 -20.51900 20.73500 0.640 13.07262 259 MET B C 1
ATOM 5139 O O A MET B 1 149 ? -28.18100 -20.43800 21.53100 0.360 15.33605 259 MET B O 1
ATOM 5140 O O B MET B 1 149 ? -28.08700 -20.23600 21.56700 0.640 13.92799 259 MET B O 1
ATOM 5167 N N . THR B 1 150 ? -26.11900 -21.22700 21.01800 1.000 14.25171 260 THR B N 1
ATOM 5168 C CA . THR B 1 150 ? -25.83700 -21.84000 22.31600 1.000 14.54385 260 THR B CA 1
ATOM 5169 C C . THR B 1 150 ? -24.36500 -21.56700 22.61300 1.000 14.34119 260 THR B C 1
ATOM 5170 O O . THR B 1 150 ? -23.52000 -21.84500 21.77500 1.000 17.72844 260 THR B O 1
ATOM 5182 N N A GLU B 1 151 ? -24.06200 -20.97100 23.76700 0.510 13.60689 261 GLU B N 1
ATOM 5183 N N B GLU B 1 151 ? -24.07100 -20.97200 23.76200 0.490 13.89640 261 GLU B N 1
ATOM 5184 C CA A GLU B 1 151 ? -22.68000 -20.67500 24.15600 0.510 13.83587 261 GLU B CA 1
ATOM 5185 C CA B GLU B 1 151 ? -22.68900 -20.71300 24.14600 0.490 14.15170 261 GLU B CA 1
ATOM 5186 C C A GLU B 1 151 ? -22.16900 -21.74100 25.12300 0.510 13.95694 261 GLU B C 1
ATOM 5187 C C B GLU B 1 151 ? -22.18900 -21.78800 25.10100 0.490 14.56490 261 GLU B C 1
ATOM 5188 O O A GLU B 1 151 ? -22.74400 -21.93900 26.20000 0.510 13.45424 261 GLU B O 1
ATOM 5189 O O B GLU B 1 151 ? -22.78800 -22.03100 26.15600 0.490 15.92823 261 GLU B O 1
ATOM 5212 N N . ILE B 1 152 ? -21.06500 -22.40000 24.75500 1.000 14.10695 262 ILE B N 1
ATOM 5213 C CA . ILE B 1 152 ? -20.43100 -23.39200 25.61200 1.000 13.05946 262 ILE B CA 1
ATOM 5214 C C . ILE B 1 152 ? -19.34600 -22.67800 26.38700 1.000 14.72545 262 ILE B C 1
ATOM 5215 O O . ILE B 1 152 ? -18.55500 -21.93900 25.79700 1.000 14.82283 262 ILE B O 1
ATOM 5232 N N . GLN B 1 153 ? -19.31800 -22.89000 27.68900 1.000 14.18065 263 GLN B N 1
ATOM 5233 C CA . GLN B 1 153 ? -18.46700 -22.13900 28.60800 1.000 13.82271 263 GLN B CA 1
ATOM 5234 C C . GLN B 1 153 ? -17.65200 -23.09100 29.47100 1.000 14.05432 263 GLN B C 1
ATOM 5235 O O . GLN B 1 153 ? -18.20400 -23.81000 30.30800 1.000 15.98350 263 GLN B O 1
ATOM 5249 N N . PHE B 1 154 ? -16.32900 -23.09400 29.27300 1.000 14.89915 264 PHE B N 1
ATOM 5250 C CA . PHE B 1 154 ? -15.44000 -23.94000 30.06600 1.000 15.32289 264 PHE B CA 1
ATOM 5251 C C . PHE B 1 154 ? -14.81600 -23.10200 31.17800 1.000 15.83085 264 PHE B C 1
ATOM 5252 O O . PHE B 1 154 ? -14.01400 -22.19300 30.88400 1.000 16.59146 264 PHE B O 1
ATOM 5269 N N . PRO B 1 155 ? -15.13300 -23.36800 32.45400 1.000 15.83348 265 PRO B N 1
ATOM 5270 C CA . PRO B 1 155 ? -14.43100 -22.69300 33.55600 1.000 16.69147 265 PRO B CA 1
ATOM 5271 C C . PRO B 1 155 ? -12.97600 -23.12500 33.61400 1.000 17.83109 265 PRO B C 1
ATOM 5272 O O . PRO B 1 155 ? -12.67700 -24.30700 33.67400 1.000 19.00491 265 PRO B O 1
ATOM 5283 N N . VAL B 1 156 ? -12.06100 -22.15300 33.59900 1.000 18.30219 266 VAL B N 1
ATOM 5284 C CA . VAL B 1 156 ? -10.64600 -22.44600 33.47600 1.000 19.09703 266 VAL B CA 1
ATOM 5285 C C . VAL B 1 156 ? -9.81000 -21.56400 34.38100 1.000 19.51287 266 VAL B C 1
ATOM 5286 O O . VAL B 1 156 ? -10.21900 -20.48200 34.82000 1.000 20.44456 266 VAL B O 1
ATOM 5299 N N A GLU B 1 157 ? -8.59700 -22.03900 34.62500 0.390 21.09727 267 GLU B N 1
ATOM 5300 N N B GLU B 1 157 ? -8.58800 -22.03800 34.59700 0.610 20.37350 267 GLU B N 1
ATOM 5301 C CA A GLU B 1 157 ? -7.54500 -21.24600 35.23100 0.390 22.79484 267 GLU B CA 1
ATOM 5302 C CA B GLU B 1 157 ? -7.52000 -21.30700 35.25700 0.610 21.41573 267 GLU B CA 1
ATOM 5303 C C A GLU B 1 157 ? -6.26900 -21.52800 34.45800 0.390 22.29478 267 GLU B C 1
ATOM 5304 C C B GLU B 1 157 ? -6.27200 -21.53400 34.42800 0.610 20.39981 267 GLU B C 1
ATOM 5305 O O A GLU B 1 157 ? -6.06200 -22.63700 33.95800 0.390 24.26080 267 GLU B O 1
ATOM 5306 O O B GLU B 1 157 ? -6.11300 -22.59100 33.81400 0.610 21.72103 267 GLU B O 1
ATOM 5329 N N . LYS B 1 158 ? -5.41800 -20.51100 34.37300 1.000 22.86853 268 LYS B N 1
ATOM 5330 C CA . LYS B 1 158 ? -4.15200 -20.62800 33.67300 1.000 27.71648 268 LYS B CA 1
ATOM 5331 C C . LYS B 1 158 ? -3.21800 -21.53900 34.46700 1.000 30.78001 268 LYS B C 1
ATOM 5332 O O . LYS B 1 158 ? -3.16900 -21.48200 35.69800 1.000 34.10935 268 LYS B O 1
ATOM 5352 N N . VAL B 1 159 ? -2.53500 -22.43100 33.77000 1.000 30.31416 269 VAL B N 1
ATOM 5353 C CA . VAL B 1 159 ? -1.51800 -23.25600 34.42500 1.000 34.78049 269 VAL B CA 1
ATOM 5354 C C . VAL B 1 159 ? -0.30000 -22.40200 34.74000 1.000 39.79161 269 VAL B C 1
ATOM 5355 O O . VAL B 1 159 ? 0.28900 -22.51700 35.80400 1.000 44.08686 269 VAL B O 1
ATOM 5369 N N . MET C 1 2 ? -37.43800 -30.31600 -0.37900 1.000 56.54889 112 MET C N 1
ATOM 5370 C CA . MET C 1 2 ? -38.57700 -31.13700 0.00400 1.000 56.42255 112 MET C CA 1
ATOM 5371 C C . MET C 1 2 ? -39.49200 -31.45400 -1.17300 1.000 53.05110 112 MET C C 1
ATOM 5372 O O . MET C 1 2 ? -40.11700 -30.56600 -1.76400 1.000 56.21727 112 MET C O 1
ATOM 5385 N N . LEU C 1 3 ? -39.58900 -32.74300 -1.47700 1.000 43.01568 113 LEU C N 1
ATOM 5386 C CA . LEU C 1 3 ? -40.47900 -33.25100 -2.50700 1.000 35.73850 113 LEU C CA 1
ATOM 5387 C C . LEU C 1 3 ? -41.69800 -33.84900 -1.81200 1.000 30.03255 113 LEU C C 1
ATOM 5388 O O . LEU C 1 3 ? -41.68900 -35.01300 -1.38000 1.000 34.43308 113 LEU C O 1
ATOM 5404 N N . TYR C 1 4 ? -42.74100 -33.03000 -1.68900 1.000 18.48380 114 TYR C N 1
ATOM 5405 C CA . TYR C 1 4 ? -44.00000 -33.45100 -1.07700 1.000 14.32014 114 TYR C CA 1
ATOM 5406 C C . TYR C 1 4 ? -44.68400 -34.48500 -1.96100 1.000 12.83049 114 TYR C C 1
ATOM 5407 O O . TYR C 1 4 ? -44.64200 -34.40500 -3.19300 1.000 18.50485 114 TYR C O 1
ATOM 5425 N N . GLN C 1 5 ? -45.29700 -35.46700 -1.31500 1.000 12.92787 115 GLN C N 1
ATOM 5426 C CA . GLN C 1 5 ? -45.99500 -36.57300 -1.96400 1.000 14.19381 115 GLN C CA 1
ATOM 5427 C C . GLN C 1 5 ? -47.37800 -36.75700 -1.34800 1.000 12.28568 115 GLN C C 1
ATOM 5428 O O . GLN C 1 5 ? -47.49800 -37.23700 -0.22300 1.000 13.62532 115 GLN C O 1
ATOM 5442 N N . ALA C 1 6 ? -48.42500 -36.40300 -2.09300 1.000 11.43558 116 ALA C N 1
ATOM 5443 C CA . ALA C 1 6 ? -49.77300 -36.46700 -1.55400 1.000 11.03817 116 ALA C CA 1
ATOM 5444 C C . ALA C 1 6 ? -50.21300 -37.91700 -1.37500 1.000 10.68812 116 ALA C C 1
ATOM 5445 O O . ALA C 1 6 ? -49.98900 -38.76700 -2.23200 1.000 11.41453 116 ALA C O 1
ATOM 5452 N N . ALA C 1 7 ? -50.84200 -38.19300 -0.23800 1.000 12.43570 117 ALA C N 1
ATOM 5453 C CA . ALA C 1 7 ? -51.51900 -39.45800 0.01400 1.000 11.78562 117 ALA C CA 1
ATOM 5454 C C . ALA C 1 7 ? -52.94600 -39.13700 0.42200 1.000 11.15134 117 ALA C C 1
ATOM 5455 O O . ALA C 1 7 ? -53.21500 -38.08200 0.93100 1.000 16.12825 117 ALA C O 1
ATOM 5462 N N . LEU C 1 8 ? -53.86500 -40.03600 0.19200 1.000 11.38558 118 LEU C N 1
ATOM 5463 C CA . LEU C 1 8 ? -55.24300 -39.88100 0.61700 1.000 11.26714 118 LEU C CA 1
ATOM 5464 C C . LEU C 1 8 ? -55.52500 -40.92900 1.68200 1.000 11.32767 118 LEU C C 1
ATOM 5465 O O . LEU C 1 8 ? -55.15300 -42.09300 1.51100 1.000 12.49887 118 LEU C O 1
ATOM 5481 N N . LYS C 1 9 ? -56.13900 -40.51100 2.79000 1.000 11.24609 119 LYS C N 1
ATOM 5482 C CA . LYS C 1 9 ? -56.39000 -41.39300 3.91800 1.000 11.88827 119 LYS C CA 1
ATOM 5483 C C . LYS C 1 9 ? -57.73100 -41.09600 4.59400 1.000 13.43056 119 LYS C C 1
ATOM 5484 O O . LYS C 1 9 ? -58.29200 -39.99800 4.50000 1.000 15.25972 119 LYS C O 1
ATOM 5503 N N . GLU C 1 10 ? -58.24600 -42.12400 5.27700 1.000 10.96184 120 GLU C N 1
ATOM 5504 C CA . GLU C 1 10 ? -59.35300 -41.99500 6.20900 1.000 11.58823 120 GLU C CA 1
ATOM 5505 C C . GLU C 1 10 ? -58.76500 -41.97300 7.60100 1.000 13.25685 120 GLU C C 1
ATOM 5506 O O . GLU C 1 10 ? -58.08500 -42.91600 8.00500 1.000 14.34119 120 GLU C O 1
ATOM 5518 N N . ILE C 1 11 ? -58.98000 -40.87100 8.30700 1.000 11.53559 121 ILE C N 1
ATOM 5519 C CA . ILE C 1 11 ? -58.47900 -40.69800 9.66400 1.000 11.86984 121 ILE C CA 1
ATOM 5520 C C . ILE C 1 11 ? -59.66800 -40.93000 10.59900 1.000 13.06209 121 ILE C C 1
ATOM 5521 O O . ILE C 1 11 ? -60.65400 -40.17800 10.50800 1.000 13.72007 121 ILE C O 1
ATOM 5537 N N . PRO C 1 12 ? -59.64900 -41.97600 11.42400 1.000 15.12023 122 PRO C N 1
ATOM 5538 C CA . PRO C 1 12 ? -60.81000 -42.25600 12.28200 1.000 16.55988 122 PRO C CA 1
ATOM 5539 C C . PRO C 1 12 ? -60.97200 -41.21500 13.36900 1.000 13.95430 122 PRO C C 1
ATOM 5540 O O . PRO C 1 12 ? -60.03900 -40.48700 13.71500 1.000 13.24633 122 PRO C O 1
ATOM 5551 N N . GLU C 1 13 ? -62.16400 -41.22300 13.98400 1.000 16.51777 123 GLU C N 1
ATOM 5552 C CA . GLU C 1 13 ? -62.39300 -40.36000 15.13600 1.000 15.30183 123 GLU C CA 1
ATOM 5553 C C . GLU C 1 13 ? -61.43300 -40.74500 16.26100 1.000 16.24668 123 GLU C C 1
ATOM 5554 O O . GLU C 1 13 ? -61.00700 -41.90500 16.37900 1.000 17.72581 123 GLU C O 1
ATOM 5566 N N . CYS C 1 14 ? -61.10000 -39.75700 17.09100 1.000 13.46740 124 CYS C N 1
ATOM 5567 C CA . CYS C 1 14 ? -60.22100 -39.98200 18.23900 1.000 12.75153 124 CYS C CA 1
ATOM 5568 C C . CYS C 1 14 ? -60.69600 -39.14100 19.41900 1.000 13.24106 124 CYS C C 1
ATOM 5569 O O . CYS C 1 14 ? -61.36400 -38.13900 19.24300 1.000 15.38079 124 CYS C O 1
ATOM 5577 N N . ILE C 1 15 ? -60.35200 -39.57100 20.60400 1.000 12.61204 125 ILE C N 1
ATOM 5578 C CA . ILE C 1 15 ? -60.52500 -38.78100 21.80700 1.000 14.59386 125 ILE C CA 1
ATOM 5579 C C . ILE C 1 15 ? -59.23800 -38.03900 22.05100 1.000 13.27791 125 ILE C C 1
ATOM 5580 O O . ILE C 1 15 ? -58.17500 -38.63800 22.01300 1.000 14.39120 125 ILE C O 1
ATOM 5596 N N . VAL C 1 16 ? -59.33900 -36.75300 22.39300 1.000 12.63309 126 VAL C N 1
ATOM 5597 C CA . VAL C 1 16 ? -58.17100 -35.93200 22.67200 1.000 11.46190 126 VAL C CA 1
ATOM 5598 C C . VAL C 1 16 ? -58.41700 -35.12100 23.94200 1.000 12.32253 126 VAL C C 1
ATOM 5599 O O . VAL C 1 16 ? -59.55100 -34.86600 24.31900 1.000 15.08339 126 VAL C O 1
ATOM 5612 N N . TYR C 1 17 ? -57.33200 -34.65300 24.54400 1.000 12.84628 127 TYR C N 1
ATOM 5613 C CA . TYR C 1 17 ? -57.37800 -33.42000 25.30700 1.000 13.14368 127 TYR C CA 1
ATOM 5614 C C . TYR C 1 17 ? -56.90000 -32.29000 24.39900 1.000 12.21462 127 TYR C C 1
ATOM 5615 O O . TYR C 1 17 ? -56.11300 -32.50400 23.46300 1.000 12.20409 127 TYR C O 1
ATOM 5633 N N . SER C 1 18 ? -57.39700 -31.08900 24.66700 1.000 13.28054 128 SER C N 1
ATOM 5634 C CA . SER C 1 18 ? -57.19700 -29.99300 23.74000 1.000 13.30159 128 SER C CA 1
ATOM 5635 C C . SER C 1 18 ? -57.29300 -28.64500 24.43700 1.000 14.29645 128 SER C C 1
ATOM 5636 O O . SER C 1 18 ? -57.94500 -28.49300 25.47000 1.000 14.80967 128 SER C O 1
ATOM 5644 N N . LYS C 1 19 ? -56.67200 -27.64800 23.83600 1.000 14.52806 129 LYS C N 1
ATOM 5645 C CA . LYS C 1 19 ? -56.86200 -26.27400 24.25000 1.000 14.62807 129 LYS C CA 1
ATOM 5646 C C . LYS C 1 19 ? -56.77200 -25.38400 23.02100 1.000 13.27264 129 LYS C C 1
ATOM 5647 O O . LYS C 1 19 ? -55.88000 -25.56000 22.16800 1.000 13.72007 129 LYS C O 1
ATOM 5666 N N . ARG C 1 20 ? -57.64500 -24.41500 22.96800 1.000 14.86757 130 ARG C N 1
ATOM 5667 C CA . ARG C 1 20 ? -57.76400 -23.48000 21.84300 1.000 16.19405 130 ARG C CA 1
ATOM 5668 C C . ARG C 1 20 ? -57.28200 -22.08800 22.18500 1.000 18.21534 130 ARG C C 1
ATOM 5669 O O . ARG C 1 20 ? -57.59200 -21.62100 23.27300 1.000 20.18926 130 ARG C O 1
ATOM 5690 N N . PHE C 1 21 ? -56.44500 -21.48500 21.33500 1.000 16.36249 131 PHE C N 1
ATOM 5691 C CA . PHE C 1 21 ? -55.87800 -20.16800 21.59600 1.000 17.33366 131 PHE C CA 1
ATOM 5692 C C . PHE C 1 21 ? -55.86600 -19.28900 20.35800 1.000 1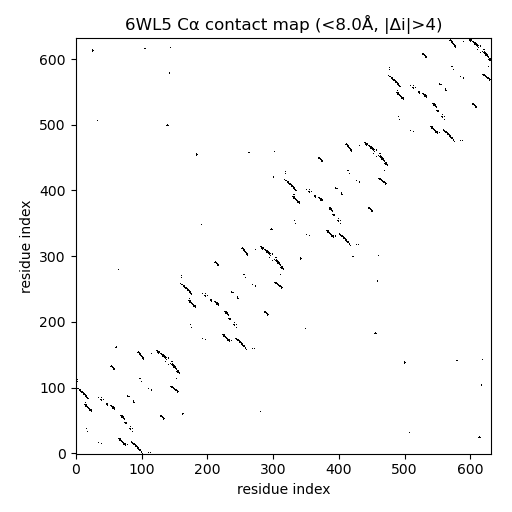4.01747 131 PHE C C 1
ATOM 5693 O O . PHE C 1 21 ? -56.01100 -19.76400 19.24400 1.000 14.78072 131 PHE C O 1
ATOM 5710 N N . ILE C 1 22 ? -55.77700 -18.00000 20.57400 1.000 15.38606 132 ILE C N 1
ATOM 5711 C CA . ILE C 1 22 ? -55.42800 -17.06500 19.53900 1.000 14.52543 132 ILE C CA 1
ATOM 5712 C C . ILE C 1 22 ? -53.94800 -16.75900 19.82600 1.000 15.30710 132 ILE C C 1
ATOM 5713 O O . ILE C 1 22 ? -53.59500 -16.33700 20.88600 1.000 18.92332 132 ILE C O 1
ATOM 5729 N N . VAL C 1 23 ? -53.07300 -17.01600 18.85400 1.000 14.67544 133 VAL C N 1
ATOM 5730 C CA . VAL C 1 23 ? -51.63400 -16.88200 19.08600 1.000 14.29382 133 VAL C CA 1
ATOM 5731 C C . VAL C 1 23 ? -51.00900 -15.83900 18.17900 1.000 15.06496 133 VAL C C 1
ATOM 5732 O O . VAL C 1 23 ? -51.35400 -15.74900 16.99900 1.000 14.23065 133 VAL C O 1
ATOM 5745 N N . PRO C 1 24 ? -50.03100 -15.08600 18.68300 1.000 15.13866 134 PRO C N 1
ATOM 5746 C CA . PRO C 1 24 ? -49.43700 -14.04800 17.84100 1.000 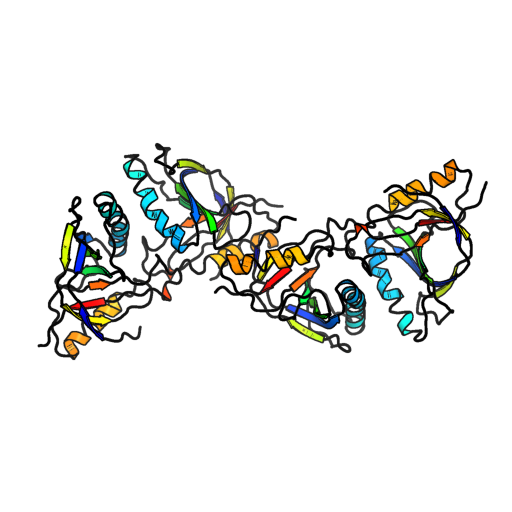15.57555 134 PRO C CA 1
ATOM 5747 C C . PRO C 1 24 ? -48.71100 -14.62300 16.64800 1.000 14.26224 134 PRO C C 1
ATOM 5748 O O . PRO C 1 24 ? -48.68300 -13.99500 15.58100 1.000 15.34394 134 PRO C O 1
ATOM 5759 N N . ASP C 1 25 ? -48.04100 -15.75000 16.83200 1.000 14.96495 135 ASP C N 1
ATOM 5760 C CA . ASP C 1 25 ? -47.22400 -16.37200 15.80000 1.000 13.62269 135 ASP C CA 1
ATOM 5761 C C . ASP C 1 25 ? -46.91900 -17.79500 16.25600 1.000 13.61479 135 ASP C C 1
ATOM 5762 O O . ASP C 1 25 ? -47.25500 -18.19500 17.37600 1.000 14.22013 135 ASP C O 1
ATOM 5771 N N . PHE C 1 26 ? -46.22500 -18.53800 15.40100 1.000 14.22013 136 PHE C N 1
ATOM 5772 C CA . PHE C 1 26 ? -46.00000 -19.96600 15.66200 1.000 13.68059 136 PHE C CA 1
ATOM 5773 C C . PHE C 1 26 ? -45.04900 -20.18100 16.83600 1.000 12.60677 136 PHE C C 1
ATOM 5774 O O . PHE C 1 26 ? -45.28400 -21.06400 17.65900 1.000 12.67784 136 PHE C O 1
ATOM 5791 N N . SER C 1 27 ? -43.96900 -19.39500 16.93300 1.000 13.17263 137 SER C N 1
ATOM 5792 C CA . SER C 1 27 ? -43.04100 -19.60200 18.04100 1.000 14.82283 137 SER C CA 1
ATOM 5793 C C . SER C 1 27 ? -43.73500 -19.31700 19.36700 1.000 15.29131 137 SER C C 1
ATOM 5794 O O . SER C 1 27 ? -43.49000 -20.01300 20.36200 1.000 15.12023 137 SER C O 1
ATOM 5802 N N . SER C 1 28 ? -44.57400 -18.27300 19.41600 1.000 14.79651 138 SER C N 1
ATOM 5803 C CA . SER C 1 28 ? -45.29100 -17.97600 20.64600 1.000 14.02800 138 SER C CA 1
ATOM 5804 C C . SER C 1 28 ? -46.23400 -19.11000 20.98500 1.000 13.62795 138 SER C C 1
ATOM 5805 O O . SER C 1 28 ? -46.36300 -19.50000 22.15500 1.000 16.35986 138 SER C O 1
ATOM 5813 N N . TYR C 1 29 ? -46.87000 -19.68600 19.96600 1.000 13.79639 139 TYR C N 1
ATOM 5814 C CA . TYR C 1 29 ? -47.77600 -20.80700 20.18800 1.000 14.17538 139 TYR C CA 1
ATOM 5815 C C . TYR C 1 29 ? -47.07500 -22.01000 20.78900 1.000 14.94127 139 TYR C C 1
ATOM 5816 O O . TYR C 1 29 ? -47.52500 -22.58800 21.78700 1.000 15.25183 139 TYR C O 1
ATOM 5834 N N . ILE C 1 30 ? -45.94500 -22.40700 20.21900 1.000 13.95167 140 ILE C N 1
ATOM 5835 C CA . ILE C 1 30 ? -45.38700 -23.66100 20.67300 1.000 16.42302 140 ILE C CA 1
ATOM 5836 C C . ILE C 1 30 ? -44.85800 -23.55200 22.09300 1.000 15.93612 140 ILE C C 1
ATOM 5837 O O . ILE C 1 30 ? -44.81600 -24.56300 22.78200 1.000 17.13363 140 ILE C O 1
ATOM 5853 N N . LYS C 1 31 ? -44.47900 -22.34900 22.56200 1.000 16.22563 141 LYS C N 1
ATOM 5854 C CA . LYS C 1 31 ? -44.11900 -22.19000 23.97200 1.000 17.30734 141 LYS C CA 1
ATOM 5855 C C . LYS C 1 31 ? -45.27500 -22.51500 24.90200 1.000 18.42326 141 LYS C C 1
ATOM 5856 O O . LYS C 1 31 ? -45.05600 -22.81900 26.08600 1.000 19.28389 141 LYS C O 1
ATOM 5875 N N . LEU C 1 32 ? -46.50200 -22.39300 24.41600 1.000 16.90992 142 LEU C N 1
ATOM 5876 C CA . LEU C 1 32 ? -47.70400 -22.66700 25.18600 1.000 15.96507 142 LEU C CA 1
ATOM 5877 C C . LEU C 1 32 ? -48.05900 -24.14700 25.22300 1.000 18.83647 142 LEU C C 1
ATOM 5878 O O . LEU C 1 32 ? -48.95300 -24.52400 25.96600 1.000 19.31284 142 LEU C O 1
ATOM 5894 N N . ILE C 1 33 ? -47.41500 -24.98700 24.42200 1.000 16.60725 143 ILE C N 1
ATOM 5895 C CA . ILE C 1 33 ? -47.81000 -26.38400 24.31700 1.000 17.61790 143 ILE C CA 1
ATOM 5896 C C . ILE C 1 33 ? -47.37100 -27.22000 25.51600 1.000 18.50485 143 ILE C C 1
ATOM 5897 O O . ILE C 1 33 ? -48.21900 -27.94600 26.05100 1.000 18.73646 143 ILE C O 1
ATOM 5913 N N . PRO C 1 34 ? -46.11600 -27.16900 25.98300 1.000 17.39945 144 PRO C N 1
ATOM 5914 C CA . PRO C 1 34 ? -45.70200 -28.07900 27.06900 1.000 19.02333 144 PRO C CA 1
ATOM 5915 C C . PRO C 1 34 ? -46.59000 -27.99000 28.30300 1.000 19.73131 144 PRO C C 1
ATOM 5916 O O . PRO C 1 34 ? -46.90800 -29.02900 28.89500 1.000 20.15505 144 PRO C O 1
ATOM 5927 N N . PRO C 1 35 ? -47.03000 -26.80200 28.72900 1.000 19.20757 145 PRO C N 1
ATOM 5928 C CA . PRO C 1 35 ? -47.84800 -26.74300 29.94700 1.000 21.26044 145 PRO C CA 1
ATOM 5929 C C . PRO C 1 35 ? -49.19300 -27.45400 29.83000 1.000 22.14476 145 PRO C C 1
ATOM 5930 O O . PRO C 1 35 ? -49.76900 -27.82600 30.85700 1.000 24.91351 145 PRO C O 1
ATOM 5941 N N . ILE C 1 36 ? -49.68900 -27.69600 28.61500 1.000 20.07609 146 ILE C N 1
ATOM 5942 C CA . ILE C 1 36 ? -51.00000 -28.31800 28.45700 1.000 20.13136 146 ILE C CA 1
ATOM 5943 C C . ILE C 1 36 ? -50.97000 -29.75800 28.94700 1.000 18.82331 146 ILE C C 1
ATOM 5944 O O . ILE C 1 36 ? -51.81200 -30.19600 29.75600 1.000 19.19177 146 ILE C O 1
ATOM 5960 N N . GLY C 1 37 ? -50.01300 -30.52600 28.44800 1.000 19.48128 147 GLY C N 1
ATOM 5961 C CA . GLY C 1 37 ? -49.89100 -31.90300 28.87900 1.000 21.15254 147 GLY C CA 1
ATOM 5962 C C . GLY C 1 37 ? -49.53500 -31.98800 30.34700 1.000 21.31571 147 GLY C C 1
ATOM 5963 O O . GLY C 1 37 ? -50.02100 -32.87100 31.06200 1.000 24.10552 147 GLY C O 1
ATOM 5967 N N A GLN C 1 38 ? -48.69200 -31.05400 30.81300 0.580 21.29992 148 GLN C N 1
ATOM 5968 N N B GLN C 1 38 ? -48.65900 -31.10700 30.82800 0.420 22.03685 148 GLN C N 1
ATOM 5969 C CA A GLN C 1 38 ? -48.33600 -30.97900 32.22600 0.580 22.18687 148 GLN C CA 1
ATOM 5970 C CA B GLN C 1 38 ? -48.28900 -31.21100 32.23700 0.420 23.38438 148 GLN C CA 1
ATOM 5971 C C A GLN C 1 38 ? -49.60200 -30.88500 33.07600 0.580 22.90275 148 GLN C C 1
ATOM 5972 C C B GLN C 1 38 ? -49.51100 -30.99700 33.12500 0.420 22.35268 148 GLN C C 1
ATOM 5973 O O A GLN C 1 38 ? -49.85000 -31.71500 33.95600 0.580 25.13459 148 GLN C O 1
ATOM 5974 O O B GLN C 1 38 ? -49.70200 -31.70100 34.12300 0.420 23.90023 148 GLN C O 1
ATOM 6001 N N A GLU C 1 39 ? -50.43500 -29.88200 32.79100 0.580 22.26056 149 GLU C N 1
ATOM 6002 N N B GLU C 1 39 ? -50.35800 -30.03400 32.76200 0.420 22.03685 149 GLU C N 1
ATOM 6003 C CA A GLU C 1 39 ? -51.59600 -29.61400 33.63300 0.580 23.78180 149 GLU C CA 1
ATOM 6004 C CA B GLU C 1 39 ? -51.49600 -29.69100 33.60500 0.420 21.58943 149 GLU C CA 1
ATOM 6005 C C A GLU C 1 39 ? -52.65000 -30.71100 33.51500 0.580 22.17898 149 GLU C C 1
ATOM 6006 C C B GLU C 1 39 ? -52.59100 -30.74600 33.51600 0.420 21.36835 149 GLU C C 1
ATOM 6007 O O A GLU C 1 39 ? -53.28500 -31.07600 34.51700 0.580 27.28222 149 GLU C O 1
ATOM 6008 O O B GLU C 1 39 ? -53.19400 -31.11200 34.53400 0.420 25.75309 149 GLU C O 1
ATOM 6031 N N . VAL C 1 40 ? -52.85900 -31.25900 32.31300 1.000 21.67365 150 VAL C N 1
ATOM 6032 C CA . VAL C 1 40 ? -53.89800 -32.27300 32.18600 1.000 20.47088 150 VAL C CA 1
ATOM 6033 C C . VAL C 1 40 ? -53.49700 -33.57200 32.85500 1.000 24.15553 150 VAL C C 1
ATOM 6034 O O . VAL C 1 40 ? -54.34400 -34.26700 33.43400 1.000 24.33976 150 VAL C O 1
ATOM 6048 N N . MET C 1 41 ? -52.19700 -33.91400 32.83000 1.000 24.60821 151 MET C N 1
ATOM 6049 C CA . MET C 1 41 ? -51.77800 -35.18000 33.40900 1.000 30.35101 151 MET C CA 1
ATOM 6050 C C . MET C 1 41 ? -51.78900 -35.08100 34.91900 1.000 30.86949 151 MET C C 1
ATOM 6051 O O . MET C 1 41 ? -52.20200 -36.02600 35.59800 1.000 31.85645 151 MET C O 1
ATOM 6065 N N . LYS C 1 42 ? -51.43700 -33.92300 35.47000 1.000 32.80657 152 LYS C N 1
ATOM 6066 C CA . LYS C 1 42 ? -51.52200 -33.77900 36.92200 1.000 33.55139 152 LYS C CA 1
ATOM 6067 C C . LYS C 1 42 ? -52.95700 -33.89000 37.39800 1.000 33.64614 152 LYS C C 1
ATOM 6068 O O . LYS C 1 42 ? -53.19800 -34.38500 38.50000 1.000 37.21499 152 LYS C O 1
ATOM 6087 N N . ALA C 1 43 ? -53.91800 -33.48700 36.57500 1.000 31.65116 153 ALA C N 1
ATOM 6088 C CA . ALA C 1 43 ? -55.31900 -33.60500 36.98100 1.000 27.09799 153 ALA C CA 1
ATOM 6089 C C . ALA C 1 43 ? -55.92100 -34.97200 36.69600 1.000 30.66157 153 ALA C C 1
ATOM 6090 O O . ALA C 1 43 ? -57.03400 -35.26100 37.17500 1.000 31.82750 153 ALA C O 1
ATOM 6097 N N . ASN C 1 44 ? -55.21800 -35.81600 35.93700 1.000 30.50892 154 ASN C N 1
ATOM 6098 C CA . ASN C 1 44 ? -55.74800 -37.09000 35.44900 1.000 28.45078 154 ASN C CA 1
ATOM 6099 C C . ASN C 1 44 ? -54.68000 -38.16800 35.53700 1.000 31.80908 154 ASN C C 1
ATOM 6100 O O . ASN C 1 44 ? -54.12100 -38.60600 34.52400 1.000 30.51155 154 ASN C O 1
ATOM 6111 N N A PRO C 1 45 ? -54.38100 -38.64000 36.74100 0.480 33.25925 155 PRO C N 1
ATOM 6112 N N B PRO C 1 45 ? -54.38900 -38.63100 36.74900 0.520 33.71983 155 PRO C N 1
ATOM 6113 C CA A PRO C 1 45 ? -53.19400 -39.50000 36.91000 0.480 34.01987 155 PRO C CA 1
ATOM 6114 C CA B PRO C 1 45 ? -53.52000 -39.79900 36.90300 0.520 34.73048 155 PRO C CA 1
ATOM 6115 C C A PRO C 1 45 ? -53.09800 -40.72100 36.00000 0.480 32.51442 155 PRO C C 1
ATOM 6116 C C B PRO C 1 45 ? -54.10500 -41.00800 36.19400 0.520 32.88815 155 PRO C C 1
ATOM 6117 O O A PRO C 1 45 ? -51.98200 -41.08500 35.60500 0.480 31.01161 155 PRO C O 1
ATOM 6118 O O B PRO C 1 45 ? -55.31700 -41.24800 36.21400 0.520 31.40640 155 PRO C O 1
ATOM 6139 N N A GLY C 1 46 ? -54.21300 -41.37700 35.67400 0.480 32.57496 156 GLY C N 1
ATOM 6140 N N B GLY C 1 46 ? -53.22200 -41.76800 35.55600 0.520 32.41704 156 GLY C N 1
ATOM 6141 C CA A GLY C 1 46 ? -54.16600 -42.61600 34.91500 0.480 31.32218 156 GLY C CA 1
ATOM 6142 C CA B GLY C 1 46 ? -53.63200 -42.86500 34.71800 0.520 30.92476 156 GLY C CA 1
ATOM 6143 C C A GLY C 1 46 ? -54.39900 -42.42600 33.42900 0.480 30.74842 156 GLY C C 1
ATOM 6144 C C B GLY C 1 46 ? -53.97900 -42.50400 33.28600 0.520 30.65368 156 GLY C C 1
ATOM 6145 O O A GLY C 1 46 ? -54.80100 -43.35400 32.72000 0.480 30.35627 156 GLY C O 1
ATOM 6146 O O B GLY C 1 46 ? -54.12900 -43.41800 32.46600 0.520 31.05636 156 GLY C O 1
ATOM 6153 N N . LEU C 1 47 ? -54.14500 -41.21700 32.94700 1.000 31.69591 157 LEU C N 1
ATOM 6154 C CA . LEU C 1 47 ? -54.43300 -40.86400 31.56500 1.000 30.81159 157 LEU C CA 1
ATOM 6155 C C . LEU C 1 47 ? -53.32600 -41.43300 30.69200 1.000 26.27420 157 LEU C C 1
ATOM 6156 O O . LEU C 1 47 ? -52.13500 -41.32800 31.02700 1.000 28.74029 157 LEU C O 1
ATOM 6173 N N A THR C 1 48 ? -53.72800 -41.99900 29.54800 0.560 27.05588 158 THR C N 1
ATOM 6174 N N B THR C 1 48 ? -53.71400 -42.08100 29.59800 0.440 25.97417 158 THR C N 1
ATOM 6175 C CA A THR C 1 48 ? -52.86800 -42.79700 28.67800 0.560 26.29526 158 THR C CA 1
ATOM 6176 C CA B THR C 1 48 ? -52.77300 -42.76100 28.71900 0.440 26.18998 158 THR C CA 1
ATOM 6177 C C A THR C 1 48 ? -52.94100 -42.24700 27.25300 0.560 24.10815 158 THR C C 1
ATOM 6178 C C B THR C 1 48 ? -52.92000 -42.22800 27.29800 0.440 24.17132 158 THR C C 1
ATOM 6179 O O A THR C 1 48 ? -54.01900 -42.19300 26.65700 0.560 22.20793 158 THR C O 1
ATOM 6180 O O B THR C 1 48 ? -54.02900 -42.14200 26.76800 0.440 22.90538 158 THR C O 1
ATOM 6201 N N . LEU C 1 49 ? -51.79700 -41.83700 26.70900 1.000 23.20805 159 LEU C N 1
ATOM 6202 C CA . LEU C 1 49 ? -51.74800 -41.46300 25.30300 1.000 21.41309 159 LEU C CA 1
ATOM 6203 C C . LEU C 1 49 ? -51.98200 -42.67600 24.41000 1.000 20.35770 159 LEU C C 1
ATOM 6204 O O . LEU C 1 49 ? -51.61900 -43.81700 24.74500 1.000 22.27372 159 LEU C O 1
ATOM 6221 N N . THR C 1 50 ? -52.60600 -42.42900 23.26200 1.000 18.81805 160 THR C N 1
ATOM 6222 C CA . THR C 1 50 ? -52.79100 -43.51000 22.31700 1.000 18.40484 160 THR C CA 1
ATOM 6223 C C . THR C 1 50 ? -51.44500 -44.00200 21.80700 1.000 20.39192 160 THR C C 1
ATOM 6224 O O . THR C 1 50 ? -50.45500 -43.25800 21.75400 1.000 22.57113 160 THR C O 1
ATOM 6235 N N . THR C 1 51 ? -51.44500 -45.25300 21.38500 1.000 22.60797 161 THR C N 1
ATOM 6236 C CA . THR C 1 51 ? -50.29000 -45.89900 20.76300 1.000 27.00061 161 THR C CA 1
ATOM 6237 C C . THR C 1 51 ? -50.82100 -46.49900 19.47100 1.000 28.74292 161 THR C C 1
ATOM 6238 O O . THR C 1 51 ? -51.64800 -47.43300 19.52000 1.000 31.64590 161 THR C O 1
ATOM 6249 N N . PRO C 1 52 ? -50.43700 -45.98000 18.30100 1.000 26.82427 162 PRO C N 1
ATOM 6250 C CA . PRO C 1 52 ? -49.48500 -44.89800 18.08000 1.000 24.00025 162 PRO C CA 1
ATOM 6251 C C . PRO C 1 52 ? -50.04500 -43.55500 18.51900 1.000 21.27097 162 PRO C C 1
ATOM 6252 O O . PRO C 1 52 ? -51.24700 -43.37200 18.62500 1.000 21.02884 162 PRO C O 1
ATOM 6263 N N . ALA C 1 53 ? -49.13900 -42.62700 18.80200 1.000 19.33916 163 ALA C N 1
ATOM 6264 C CA . ALA C 1 53 ? -49.52100 -41.28600 19.19800 1.000 17.34418 163 ALA C CA 1
ATOM 6265 C C . ALA C 1 53 ? -50.19300 -40.55300 18.04300 1.000 15.83085 163 ALA C C 1
ATOM 6266 O O . ALA C 1 53 ? -49.93800 -40.83000 16.85900 1.000 17.09415 163 ALA C O 1
ATOM 6273 N N . TYR C 1 54 ? -51.03400 -39.58000 18.39600 1.000 13.88851 164 TYR C N 1
ATOM 6274 C CA . TYR C 1 54 ? -51.58600 -38.65000 17.40300 1.000 12.59098 164 TYR C CA 1
ATOM 6275 C C . TYR C 1 54 ? -51.72500 -37.30000 18.08000 1.000 11.55402 164 TYR C C 1
ATOM 6276 O O . TYR C 1 54 ? -52.58800 -37.09900 18.92700 1.000 13.53847 164 TYR C O 1
ATOM 6294 N N . CYS C 1 55 ? -50.79100 -36.41100 17.76700 1.000 12.23568 165 CYS C N 1
ATOM 6295 C CA . CYS C 1 55 ? -50.63700 -35.13000 18.41100 1.000 11.97775 165 CYS C CA 1
ATOM 6296 C C . CYS C 1 55 ? -50.61400 -34.08500 17.32300 1.000 10.34071 165 CYS C C 1
ATOM 6297 O O . CYS C 1 55 ? -49.78700 -34.16600 16.41900 1.000 11.93301 165 CYS C O 1
ATOM 6305 N N . PHE C 1 56 ? -51.57500 -33.15000 17.34500 1.000 10.63285 166 PHE C N 1
ATOM 6306 C CA . PHE C 1 56 ? -51.77800 -32.29200 16.18700 1.000 8.82474 166 PHE C CA 1
ATOM 6307 C C . PHE C 1 56 ? -52.41700 -30.96700 16.56000 1.000 9.74064 166 PHE C C 1
ATOM 6308 O O . PHE C 1 56 ? -53.12400 -30.84700 17.55800 1.000 11.55402 166 PHE C O 1
ATOM 6325 N N . THR C 1 57 ? -52.12000 -29.95700 15.76800 1.000 10.37493 167 THR C N 1
ATOM 6326 C CA . THR C 1 57 ? -52.78800 -28.66500 15.81800 1.000 10.11437 167 THR C CA 1
ATOM 6327 C C . THR C 1 57 ? -53.87800 -28.62000 14.76400 1.000 9.23795 167 THR C C 1
ATOM 6328 O O . THR C 1 57 ? -53.63700 -28.97500 13.60800 1.000 9.92224 167 THR C O 1
ATOM 6339 N N . LEU C 1 58 ? -55.04000 -28.17600 15.16300 1.000 9.38797 168 LEU C N 1
ATOM 6340 C CA . LEU C 1 58 ? -56.09500 -27.77400 14.23600 1.000 10.08805 168 LEU C CA 1
ATOM 6341 C C . LEU C 1 58 ? -55.99900 -26.27600 13.96700 1.000 8.90107 168 LEU C C 1
ATOM 6342 O O . LEU C 1 58 ? -55.98100 -25.47000 14.90200 1.000 10.36440 168 LEU C O 1
ATOM 6358 N N . TYR C 1 59 ? -55.89600 -25.89900 12.69000 1.000 9.46166 169 TYR C N 1
ATOM 6359 C CA . TYR C 1 59 ? -55.84900 -24.49200 12.29700 1.000 9.63537 169 TYR C CA 1
ATOM 6360 C C . TYR C 1 59 ? -57.26000 -24.10700 11.83200 1.000 10.48020 169 TYR C C 1
ATOM 6361 O O . TYR C 1 59 ? -57.71400 -24.54500 10.76200 1.000 11.20397 169 TYR C O 1
ATOM 6379 N N . HIS C 1 60 ? -57.96800 -23.35600 12.68200 1.000 10.46178 170 HIS C N 1
ATOM 6380 C CA . HIS C 1 60 ? -59.38500 -23.04300 12.51100 1.000 9.86960 170 HIS C CA 1
ATOM 6381 C C . HIS C 1 60 ? -59.67900 -21.75600 11.74500 1.000 10.46441 170 HIS C C 1
ATOM 6382 O O . HIS C 1 60 ? -60.85000 -21.48200 11.49800 1.000 13.12263 170 HIS C O 1
ATOM 6396 N N . ASP C 1 61 ? -58.66900 -21.00000 11.31400 1.000 11.60139 171 ASP C N 1
ATOM 6397 C CA . ASP C 1 61 ? -58.92100 -19.77900 10.57100 1.000 11.42505 171 ASP C CA 1
ATOM 6398 C C . ASP C 1 61 ? -59.62900 -20.09600 9.25900 1.000 13.13842 171 ASP C C 1
ATOM 6399 O O . ASP C 1 61 ? -59.42000 -21.13500 8.65200 1.000 13.75428 171 ASP C O 1
ATOM 6408 N N . LYS C 1 62 ? -60.37500 -19.12700 8.77400 1.000 16.07298 172 LYS C N 1
ATOM 6409 C CA . LYS C 1 62 ? -61.09500 -19.31500 7.52700 1.000 18.99701 172 LYS C CA 1
ATOM 6410 C C . LYS C 1 62 ? -60.31900 -18.83600 6.33200 1.000 15.82821 172 LYS C C 1
ATOM 6411 O O . LYS C 1 62 ? -60.81900 -18.90200 5.21300 1.000 19.58130 172 LYS C O 1
ATOM 6430 N N . GLU C 1 63 ? -59.09500 -18.38800 6.53600 1.000 15.10971 173 GLU C N 1
ATOM 6431 C CA . GLU C 1 63 ? -58.18500 -18.09700 5.44400 1.000 15.94928 173 GLU C CA 1
ATOM 6432 C C . GLU C 1 63 ? -56.80400 -18.46100 5.94200 1.000 14.05958 173 GLU C C 1
ATOM 6433 O O . GLU C 1 63 ? -56.58800 -18.63900 7.13600 1.000 15.32552 173 GLU C O 1
ATOM 6445 N N . TYR C 1 64 ? -55.85600 -18.41900 5.02100 1.000 13.20948 174 TYR C N 1
ATOM 6446 C CA . TYR C 1 64 ? -54.47200 -18.66500 5.39900 1.000 13.12526 174 TYR C CA 1
ATOM 6447 C C . TYR C 1 64 ? -53.91300 -17.47500 6.17200 1.000 13.65953 174 TYR C C 1
ATOM 6448 O O . TYR C 1 64 ? -54.09300 -16.32200 5.76800 1.000 14.68860 174 TYR C O 1
ATOM 6466 N N A LYS C 1 65 ? -53.23100 -17.76500 7.27800 0.500 13.77270 175 LYS C N 1
ATOM 6467 N N B LYS C 1 65 ? -53.24900 -17.75000 7.29900 0.500 13.90167 175 LYS C N 1
ATOM 6468 C CA A LYS C 1 65 ? -52.62900 -16.75600 8.12800 0.500 14.13591 175 LYS C CA 1
ATOM 6469 C CA B LYS C 1 65 ? -52.66500 -16.72400 8.15100 0.500 16.25721 175 LYS C CA 1
ATOM 6470 C C A LYS C 1 65 ? -51.34800 -17.32300 8.71500 0.500 12.84891 175 LYS C C 1
ATOM 6471 C C B LYS C 1 65 ? -51.42700 -17.29600 8.82600 0.500 14.08853 175 LYS C C 1
ATOM 6472 O O A LYS C 1 65 ? -51.18200 -18.54100 8.80900 0.500 16.03350 175 LYS C O 1
ATOM 6473 O O B LYS C 1 65 ? -51.37700 -18.49300 9.11100 0.500 15.63609 175 LYS C O 1
ATOM 6510 N N . GLU C 1 66 ? -50.46200 -16.42600 9.15200 1.000 13.52531 176 GLU C N 1
ATOM 6511 C CA . GLU C 1 66 ? -49.30400 -16.82700 9.95800 1.000 13.32791 176 GLU C CA 1
ATOM 6512 C C . GLU C 1 66 ? -49.16800 -16.05900 11.26100 1.000 14.34383 176 GLU C C 1
ATOM 6513 O O . GLU C 1 66 ? -48.35400 -16.44200 12.11200 1.000 15.37290 176 GLU C O 1
ATOM 6526 N N . LYS C 1 67 ? -49.96400 -15.02500 11.46400 1.000 13.74639 177 LYS C N 1
ATOM 6527 C CA . LYS C 1 67 ? -49.97100 -14.28400 12.69900 1.000 13.50951 177 LYS C CA 1
ATOM 6528 C C . LYS C 1 67 ? -51.41500 -14.12600 13.16100 1.000 13.41213 177 LYS C C 1
ATOM 6529 O O . LYS C 1 67 ? -52.35700 -14.10000 12.36000 1.000 14.16749 177 LYS C O 1
ATOM 6548 N N . ASN C 1 68 ? -51.57800 -14.01600 14.48100 1.000 13.67006 178 ASN C N 1
ATOM 6549 C CA . ASN C 1 68 ? -52.90900 -13.89400 15.09400 1.000 15.87822 178 ASN C CA 1
ATOM 6550 C C . ASN C 1 68 ? -53.80100 -15.06400 14.67400 1.000 14.39909 178 ASN C C 1
ATOM 6551 O O . ASN C 1 68 ? -54.91600 -14.88700 14.17500 1.000 16.01771 178 ASN C O 1
ATOM 6562 N N . MET C 1 69 ? -53.29100 -16.27100 14.86400 1.000 13.15158 179 MET C N 1
ATOM 6563 C CA . MET C 1 69 ? -53.93900 -17.47200 14.37600 1.000 12.56730 179 MET C CA 1
ATOM 6564 C C . MET C 1 69 ? -54.82400 -18.10800 15.43300 1.000 13.06209 179 MET C C 1
ATOM 6565 O O . MET C 1 69 ? -54.48900 -18.14000 16.61200 1.000 13.20948 179 MET C O 1
ATOM 6579 N N . ASP C 1 70 ? -55.94200 -18.67600 14.97800 1.000 12.35674 180 ASP C N 1
ATOM 6580 C CA . ASP C 1 70 ? -56.86800 -19.43500 15.81900 1.000 11.29872 180 ASP C CA 1
ATOM 6581 C C . ASP C 1 70 ? -56.47800 -20.89900 15.70500 1.000 10.59074 180 ASP C C 1
ATOM 6582 O O . ASP C 1 70 ? -56.66700 -21.53600 14.64800 1.000 11.81721 180 ASP C O 1
ATOM 6591 N N . VAL C 1 71 ? -55.88600 -21.44300 16.77700 1.000 11.80141 181 VAL C N 1
ATOM 6592 C CA . VAL C 1 71 ? -55.28600 -22.77600 16.76300 1.000 11.64087 181 VAL C CA 1
ATOM 6593 C C . VAL C 1 71 ? -55.81400 -23.57200 17.94400 1.000 12.10671 181 VAL C C 1
ATOM 6594 O O . VAL C 1 71 ? -56.15800 -23.01800 19.00200 1.000 13.62269 181 VAL C O 1
ATOM 6607 N N . GLU C 1 72 ? -55.82800 -24.89100 17.78800 1.000 10.89604 182 GLU C N 1
ATOM 6608 C CA . GLU C 1 72 ? -56.27600 -25.79300 18.85000 1.000 10.63285 182 GLU C CA 1
ATOM 6609 C C . GLU C 1 72 ? -55.31400 -26.96700 18.91300 1.000 10.95131 182 GLU C C 1
ATOM 6610 O O . GLU C 1 72 ? -55.21400 -27.75900 17.97300 1.000 11.33031 182 GLU C O 1
ATOM 6622 N N . PHE C 1 73 ? -54.57400 -27.05000 20.01300 1.000 12.33832 183 PHE C N 1
ATOM 6623 C CA . PHE C 1 73 ? -53.66600 -28.15000 20.23000 1.000 11.35926 183 PHE C CA 1
ATOM 6624 C C . PHE C 1 73 ? -54.44400 -29.35800 20.72700 1.000 11.37768 183 PHE C C 1
ATOM 6625 O O . PHE C 1 73 ? -55.23400 -29.23900 21.67500 1.000 12.50676 183 PHE C O 1
ATOM 6642 N N . CYS C 1 74 ? -54.18400 -30.51000 20.13500 1.000 10.65391 184 CYS C N 1
ATOM 6643 C CA . CYS C 1 74 ? -54.87500 -31.75600 20.47200 1.000 11.43821 184 CYS C CA 1
ATOM 6644 C C . CYS C 1 74 ? -53.86100 -32.87600 20.65300 1.000 10.54074 184 CYS C C 1
ATOM 6645 O O . CYS C 1 74 ? -52.89100 -32.98700 19.89900 1.000 12.57519 184 CYS C O 1
ATOM 6653 N N . GLU C 1 75 ? -54.09000 -33.72100 21.64500 1.000 11.74615 185 GLU C N 1
ATOM 6654 C CA . GLU C 1 75 ? -53.29400 -34.92600 21.83400 1.000 12.69363 185 GLU C CA 1
ATOM 6655 C C . GLU C 1 75 ? -54.21600 -36.10700 22.12300 1.000 11.93038 185 GLU C C 1
ATOM 6656 O O . GLU C 1 75 ? -55.02200 -36.06900 23.06600 1.000 12.98577 185 GLU C O 1
ATOM 6668 N N . ALA C 1 76 ? -54.09800 -37.16500 21.33600 1.000 12.39622 186 ALA C N 1
ATOM 6669 C CA . ALA C 1 76 ? -55.03100 -38.28000 21.43600 1.000 13.39897 186 ALA C CA 1
ATOM 6670 C C . ALA C 1 76 ? -54.71300 -39.19100 22.62800 1.000 12.99630 186 ALA C C 1
ATOM 6671 O O . ALA C 1 76 ? -53.55500 -39.49300 22.92500 1.000 14.91231 186 ALA C O 1
ATOM 6678 N N . VAL C 1 77 ? -55.77000 -39.58900 23.33400 1.000 14.82020 187 VAL C N 1
ATOM 6679 C CA . VAL C 1 77 ? -55.71300 -40.40500 24.54300 1.000 15.85716 187 VAL C CA 1
ATOM 6680 C C . VAL C 1 77 ? -56.73700 -41.52800 24.42700 1.000 18.18639 187 VAL C C 1
ATOM 6681 O O . VAL C 1 77 ? -57.59200 -41.53700 23.55600 1.000 19.18125 187 VAL C O 1
ATOM 6694 N N . ASN C 1 78 ? -56.63600 -42.49900 25.32600 1.000 19.07071 188 ASN C N 1
ATOM 6695 C CA . ASN C 1 78 ? -57.54600 -43.64100 25.26200 1.000 21.32361 188 ASN C CA 1
ATOM 6696 C C . ASN C 1 78 ? -58.92300 -43.39900 25.88800 1.000 27.18221 188 ASN C C 1
ATOM 6697 O O . ASN C 1 78 ? -59.85600 -44.11900 25.54000 1.000 28.56395 188 ASN C O 1
ATOM 6708 N N A ASP C 1 79 ? -59.07500 -42.44000 26.80700 0.620 27.36907 189 ASP C N 1
ATOM 6709 N N B ASP C 1 79 ? -59.07100 -42.40500 26.76800 0.380 27.29275 189 ASP C N 1
ATOM 6710 C CA A ASP C 1 79 ? -60.38700 -42.16200 27.39400 0.620 26.14524 189 ASP C CA 1
ATOM 6711 C CA B ASP C 1 79 ? -60.33100 -42.17300 27.46900 0.380 26.85059 189 ASP C CA 1
ATOM 6712 C C A ASP C 1 79 ? -60.49400 -40.68000 27.71200 0.620 23.37386 189 ASP C C 1
ATOM 6713 C C B ASP C 1 79 ? -60.48100 -40.68500 27.77000 0.380 24.24238 189 ASP C C 1
ATOM 6714 O O A ASP C 1 79 ? -59.48900 -39.97400 27.80400 0.620 21.86841 189 ASP C O 1
ATOM 6715 O O B ASP C 1 79 ? -59.48300 -39.97000 27.89000 0.380 23.77127 189 ASP C O 1
ATOM 6732 N N . PHE C 1 80 ? -61.73400 -40.21300 27.88000 1.000 23.07908 190 PHE C N 1
ATOM 6733 C CA . PHE C 1 80 ? -61.96000 -38.88100 28.42600 1.000 24.76613 190 PHE C CA 1
ATOM 6734 C C . PHE C 1 80 ? -61.44900 -38.86800 29.85500 1.000 23.74232 190 PHE C C 1
ATOM 6735 O O . PHE C 1 80 ? -61.49600 -39.88200 30.56400 1.000 27.27169 190 PHE C O 1
ATOM 6753 N N . GLY C 1 81 ? -60.97900 -37.71300 30.28500 1.000 22.18687 191 GLY C N 1
ATOM 6754 C CA . GLY C 1 81 ? -60.71400 -37.49800 31.67700 1.000 24.13184 191 GLY C CA 1
ATOM 6755 C C . GLY C 1 81 ? -61.44200 -36.26400 32.14700 1.000 25.32672 191 GLY C C 1
ATOM 6756 O O . GLY C 1 81 ? -62.49200 -35.88400 31.59100 1.000 24.80297 191 GLY C O 1
ATOM 6760 N N . LYS C 1 82 ? -60.91100 -35.64400 33.16300 1.000 26.50844 192 LYS C N 1
ATOM 6761 C CA . LYS C 1 82 ? -61.46100 -34.46800 33.72800 1.000 27.63226 192 LYS C CA 1
ATOM 6762 C C . LYS C 1 82 ? -60.86600 -33.19600 33.12100 1.000 23.12383 192 LYS C C 1
ATOM 6763 O O . LYS C 1 82 ? -59.68000 -33.03800 33.14500 1.000 24.39766 192 LYS C O 1
ATOM 6782 N N . ASN C 1 83 ? -61.71100 -32.31600 32.66600 1.000 22.12897 193 ASN C N 1
ATOM 6783 C CA . ASN C 1 83 ? -61.27900 -31.02200 32.15200 1.000 22.60534 193 ASN C CA 1
ATOM 6784 C C . ASN C 1 83 ? -60.57800 -30.20600 33.23900 1.000 23.28963 193 ASN C C 1
ATOM 6785 O O . ASN C 1 83 ? -60.87300 -30.31200 34.42800 1.000 27.70069 193 ASN C O 1
ATOM 6796 N N . GLU C 1 84 ? -59.61200 -29.40400 32.82400 1.000 24.58979 194 GLU C N 1
ATOM 6797 C CA . GLU C 1 84 ? -58.76300 -28.64700 33.73800 1.000 28.13758 194 GLU C CA 1
ATOM 6798 C C . GLU C 1 84 ? -58.63400 -27.25900 33.13100 1.000 30.63525 194 GLU C C 1
ATOM 6799 O O . GLU C 1 84 ? -57.98300 -27.09500 32.09300 1.000 28.02968 194 GLU C O 1
ATOM 6811 N N . GLY C 1 85 ? -59.28000 -26.27800 33.74900 1.000 29.68777 195 GLY C N 1
ATOM 6812 C CA . GLY C 1 85 ? -59.43800 -24.98100 33.12100 1.000 31.75907 195 GLY C CA 1
ATOM 6813 C C . GLY C 1 85 ? -59.99700 -25.10300 31.71100 1.000 30.32732 195 GLY C C 1
ATOM 6814 O O . GLY C 1 85 ? -61.05000 -25.72500 31.46700 1.000 34.98841 195 GLY C O 1
ATOM 6818 N N . ASN C 1 86 ? -59.30900 -24.46800 30.77400 1.000 28.11916 196 ASN C N 1
ATOM 6819 C CA . ASN C 1 86 ? -59.69200 -24.46300 29.37500 1.000 26.33737 196 ASN C CA 1
ATOM 6820 C C . ASN C 1 86 ? -59.08300 -25.62900 28.61300 1.000 22.50796 196 ASN C C 1
ATOM 6821 O O . ASN C 1 86 ? -59.17600 -25.68200 27.38100 1.000 23.38701 196 ASN C O 1
ATOM 6832 N N . ILE C 1 87 ? -58.50300 -26.59400 29.31500 1.000 20.90514 197 ILE C N 1
ATOM 6833 C CA . ILE C 1 87 ? -58.09800 -27.84200 28.69100 1.000 19.68657 197 ILE C CA 1
ATOM 6834 C C . ILE C 1 87 ? -59.28100 -28.80200 28.75200 1.000 18.46800 197 ILE C C 1
ATOM 6835 O O . ILE C 1 87 ? -59.70500 -29.21000 29.84000 1.000 22.39479 197 ILE C O 1
ATOM 6851 N N . ILE C 1 88 ? -59.78600 -29.21200 27.59400 1.000 18.54433 198 ILE C N 1
ATOM 6852 C CA . ILE C 1 88 ? -60.98900 -30.01700 27.53000 1.000 17.68633 198 ILE C CA 1
ATOM 6853 C C . ILE C 1 88 ? -60.73600 -31.31100 26.75500 1.000 15.94402 198 ILE C C 1
ATOM 6854 O O . ILE C 1 88 ? -59.97300 -31.35800 25.77900 1.000 18.45748 198 ILE C O 1
ATOM 6870 N N . PHE C 1 89 ? -61.43300 -32.36600 27.17200 1.000 14.58333 199 PHE C N 1
ATOM 6871 C CA . PHE C 1 89 ? -61.47900 -33.61400 26.42700 1.000 14.82546 199 PHE C CA 1
ATOM 6872 C C . PHE C 1 89 ? -62.63600 -33.51700 25.43500 1.000 12.99366 199 PHE C C 1
ATOM 6873 O O . PHE C 1 89 ? -63.69900 -32.98500 25.75200 1.000 15.92559 199 PHE C O 1
ATOM 6890 N N . GLN C 1 90 ? -62.39900 -33.99800 24.21200 1.000 13.76481 200 GLN C N 1
ATOM 6891 C CA . GLN C 1 90 ? -63.43100 -34.01700 23.19900 1.000 12.85417 200 GLN C CA 1
ATOM 6892 C C . GLN C 1 90 ? -63.12400 -35.09600 22.16200 1.000 14.10959 200 GLN C C 1
ATOM 6893 O O . GLN C 1 90 ? -62.00000 -35.58600 22.04900 1.000 14.78862 200 GLN C O 1
ATOM 6907 N N . VAL C 1 91 ? -64.12700 -35.42500 21.37700 1.000 13.10683 201 VAL C N 1
ATOM 6908 C CA . VAL C 1 91 ? -63.95200 -36.28400 20.21400 1.000 14.42278 201 VAL C CA 1
ATOM 6909 C C . VAL C 1 91 ? -63.70200 -35.44500 18.97200 1.000 15.16234 201 VAL C C 1
ATOM 6910 O O . VAL C 1 91 ? -64.52600 -34.61100 18.58500 1.000 16.87571 201 VAL C O 1
ATOM 6923 N N . ILE C 1 92 ? -62.62200 -35.75900 18.27400 1.000 13.75954 202 ILE C N 1
ATOM 6924 C CA . ILE C 1 92 ? -62.30500 -35.12000 17.00400 1.000 12.93576 202 ILE C CA 1
ATOM 6925 C C . ILE C 1 92 ? -62.84000 -36.03400 15.90500 1.000 13.99641 202 ILE C C 1
ATOM 6926 O O . ILE C 1 92 ? -62.47500 -37.22300 15.87100 1.000 14.98601 202 ILE C O 1
ATOM 6942 N N . PRO C 1 93 ? -63.71800 -35.55800 15.03500 1.000 16.35986 203 PRO C N 1
ATOM 6943 C CA . PRO C 1 93 ? -64.38600 -36.48100 14.11300 1.000 16.79412 203 PRO C CA 1
ATOM 6944 C C . PRO C 1 93 ? -63.47200 -37.07100 13.04600 1.000 14.00431 203 PRO C C 1
ATOM 6945 O O . PRO C 1 93 ? -62.36900 -36.61200 12.76300 1.000 14.02010 203 PRO C O 1
ATOM 6956 N N . ALA C 1 94 ? -63.96400 -38.14800 12.47200 1.000 15.84400 204 ALA C N 1
ATOM 6957 C CA . ALA C 1 94 ? -63.32900 -38.79100 11.34800 1.000 14.70439 204 ALA C CA 1
ATOM 6958 C C . ALA C 1 94 ? -63.43200 -37.90700 10.12200 1.000 15.08602 204 ALA C C 1
ATOM 6959 O O . ALA C 1 94 ? -64.41400 -37.18200 9.92000 1.000 18.75751 204 ALA C O 1
ATOM 6966 N N . ILE C 1 95 ? -62.38400 -37.97500 9.31100 1.000 12.38833 205 ILE C N 1
ATOM 6967 C CA . ILE C 1 95 ? -62.27700 -37.23300 8.07000 1.000 12.09092 205 ILE C CA 1
ATOM 6968 C C . ILE C 1 95 ? -61.62500 -38.09500 7.00100 1.000 10.87762 205 ILE C C 1
ATOM 6969 O O . ILE C 1 95 ? -60.85200 -39.01000 7.28900 1.000 13.75428 205 ILE C O 1
ATOM 6985 N N . THR C 1 96 ? -61.86800 -37.71800 5.75700 1.000 11.76194 206 THR C N 1
ATOM 6986 C CA . THR C 1 96 ? -61.03100 -38.10400 4.63900 1.000 10.79340 206 THR C CA 1
ATOM 6987 C C . THR C 1 96 ? -60.06300 -36.95800 4.41600 1.000 9.62221 206 THR C C 1
ATOM 6988 O O . THR C 1 96 ? -60.47300 -35.82300 4.31900 1.000 11.94617 206 THR C O 1
ATOM 6999 N N . ALA C 1 97 ? -58.76600 -37.27200 4.35300 1.000 10.50915 207 ALA C N 1
ATOM 7000 C CA . ALA C 1 97 ? -57.75300 -36.23000 4.27700 1.000 9.70643 207 ALA C CA 1
ATOM 7001 C C . ALA C 1 97 ? -56.76800 -36.50900 3.15500 1.000 8.12729 207 ALA C C 1
ATOM 7002 O O . ALA C 1 97 ? -56.39900 -37.67000 2.93800 1.000 11.03290 207 ALA C O 1
ATOM 7009 N N . VAL C 1 98 ? -56.33600 -35.44800 2.45600 1.000 8.89580 208 VAL C N 1
ATOM 7010 C CA . VAL C 1 98 ? -55.13500 -35.51100 1.63800 1.000 8.69578 208 VAL C CA 1
ATOM 7011 C C . VAL C 1 98 ? -54.00200 -35.01600 2.50600 1.000 8.67209 208 VAL C C 1
ATOM 7012 O O . VAL C 1 98 ? -54.15200 -34.01700 3.22800 1.000 9.64063 208 VAL C O 1
ATOM 7025 N N . THR C 1 99 ? -52.88600 -35.73000 2.49000 1.000 8.72999 209 THR C N 1
ATOM 7026 C CA . THR C 1 99 ? -51.80700 -35.45500 3.42700 1.000 9.11688 209 THR C CA 1
ATOM 7027 C C . THR C 1 99 ? -50.47000 -35.43700 2.71700 1.000 9.04056 209 THR C C 1
ATOM 7028 O O . THR C 1 99 ? -50.27000 -36.08200 1.67900 1.000 10.88552 209 THR C O 1
ATOM 7039 N N . VAL C 1 100 ? -49.51400 -34.72200 3.32900 1.000 9.76170 210 VAL C N 1
ATOM 7040 C CA . VAL C 1 100 ? -48.11500 -34.79400 2.92800 1.000 9.79328 210 VAL C CA 1
ATOM 7041 C C . VAL C 1 100 ? -47.26000 -34.77100 4.18300 1.000 8.83790 210 VAL C C 1
ATOM 7042 O O . VAL C 1 100 ? -47.65900 -34.24600 5.22400 1.000 11.04606 210 VAL C O 1
ATOM 7055 N N . ILE C 1 101 ? -46.06900 -35.30700 4.07100 1.000 10.91710 211 ILE C N 1
ATOM 7056 C CA . ILE C 1 101 ? -45.08400 -35.23600 5.13400 1.000 10.59601 211 ILE C CA 1
ATOM 7057 C C . ILE C 1 101 ? -44.13300 -34.06400 4.87400 1.000 10.05647 211 ILE C C 1
ATOM 7058 O O . ILE C 1 101 ? -43.50500 -33.97500 3.80200 1.000 13.62269 211 ILE C O 1
ATOM 7074 N N . HIS C 1 102 ? -44.00300 -33.20800 5.85100 1.000 10.15911 212 HIS C N 1
ATOM 7075 C CA . HIS C 1 102 ? -42.99000 -32.15100 5.86900 1.000 11.19345 212 HIS C CA 1
ATOM 7076 C C . HIS C 1 102 ? -41.79900 -32.61100 6.68900 1.000 10.59338 212 HIS C C 1
ATOM 7077 O O . HIS C 1 102 ? -41.93700 -32.86900 7.88900 1.000 11.00921 212 HIS C O 1
ATOM 7091 N N A LYS C 1 103 ? -40.64400 -32.75100 6.03800 0.250 12.19883 213 LYS C N 1
ATOM 7092 N N B LYS C 1 103 ? -40.66300 -32.80600 6.01300 0.750 12.13303 213 LYS C N 1
ATOM 7093 C CA A LYS C 1 103 ? -39.40100 -33.15400 6.69800 0.250 13.33318 213 LYS C CA 1
ATOM 7094 C CA B LYS C 1 103 ? -39.40800 -33.10400 6.70900 0.750 11.83563 213 LYS C CA 1
ATOM 7095 C C A LYS C 1 103 ? -38.59000 -31.90800 7.03000 0.250 13.27264 213 LYS C C 1
ATOM 7096 C C B LYS C 1 103 ? -38.70200 -31.81900 7.10200 0.750 11.49085 213 LYS C C 1
ATOM 7097 O O A LYS C 1 103 ? -38.40500 -31.04100 6.17300 0.250 14.00957 213 LYS C O 1
ATOM 7098 O O B LYS C 1 103 ? -38.70200 -30.83600 6.36700 0.750 14.89389 213 LYS C O 1
ATOM 7135 N N . GLY C 1 104 ? -38.06700 -31.84100 8.25300 1.000 12.18830 214 GLY C N 1
ATOM 7136 C CA . GLY C 1 104 ? -37.21800 -30.74400 8.64400 1.000 13.91746 214 GLY C CA 1
ATOM 7137 C C . GLY C 1 104 ? -37.84000 -29.70100 9.54700 1.000 12.93576 214 GLY C C 1
ATOM 7138 O O . GLY C 1 104 ? -38.94000 -29.86600 10.08400 1.000 12.03829 214 GLY C O 1
ATOM 7142 N N . PRO C 1 105 ? -37.10100 -28.60700 9.75500 1.000 13.19106 215 PRO C N 1
ATOM 7143 C CA . PRO C 1 105 ? -37.54400 -27.58000 10.70300 1.000 13.67532 215 PRO C CA 1
ATOM 7144 C C . PRO C 1 105 ? -38.84400 -26.90500 10.27600 1.000 12.53571 215 PRO C C 1
ATOM 7145 O O . PRO C 1 105 ? -39.26700 -26.96300 9.11600 1.000 12.00933 215 PRO C O 1
ATOM 7156 N N . TYR C 1 106 ? -39.46000 -26.20700 11.23300 1.000 11.72509 216 TYR C N 1
ATOM 7157 C CA . TYR C 1 106 ? -40.82100 -25.67100 11.06000 1.000 10.78814 216 TYR C CA 1
ATOM 7158 C C . TYR C 1 106 ? -40.86300 -24.34600 10.30500 1.000 12.88576 216 TYR C C 1
ATOM 7159 O O . TYR C 1 106 ? -41.96700 -23.93500 9.90800 1.000 12.69626 216 TYR C O 1
ATOM 7177 N N . ASP C 1 107 ? -39.69900 -23.71700 10.03600 1.000 11.12765 217 ASP C N 1
ATOM 7178 C CA . ASP C 1 107 ? -39.69000 -22.44200 9.30800 1.000 11.87511 217 ASP C CA 1
ATOM 7179 C C . ASP C 1 107 ? -40.31000 -22.56400 7.91500 1.000 12.22778 217 ASP C C 1
ATOM 7180 O O . ASP C 1 107 ? -40.84400 -21.57200 7.38900 1.000 13.97799 217 ASP C O 1
ATOM 7189 N N . SER C 1 108 ? -40.21900 -23.74300 7.31500 1.000 11.90406 218 SER C N 1
ATOM 7190 C CA . SER C 1 108 ? -40.70000 -23.99900 5.96700 1.000 12.48834 218 SER C CA 1
ATOM 7191 C C . SER C 1 108 ? -42.02800 -24.75400 5.90700 1.000 10.81182 218 SER C C 1
ATOM 7192 O O . SER C 1 108 ? -42.43900 -25.14100 4.80500 1.000 12.25410 218 SER C O 1
ATOM 7200 N N . LEU C 1 109 ? -42.73200 -24.89300 7.04900 1.000 10.48547 219 LEU C N 1
ATOM 7201 C CA . LEU C 1 109 ? -44.02400 -25.58900 7.02900 1.000 10.90131 219 LEU C CA 1
ATOM 7202 C C . LEU C 1 109 ? -44.98100 -25.03400 5.99100 1.000 10.78287 219 LEU C C 1
ATOM 7203 O O . LEU C 1 109 ? -45.77600 -25.78700 5.42200 1.000 10.34335 219 LEU C O 1
ATOM 7219 N N . ARG C 1 110 ? -44.97300 -23.72200 5.77900 1.000 10.22228 220 ARG C N 1
ATOM 7220 C CA . ARG C 1 110 ? -45.93400 -23.11900 4.86100 1.000 10.57495 220 ARG C CA 1
ATOM 7221 C C . ARG C 1 110 ? -45.88000 -23.79100 3.47500 1.000 10.88815 220 ARG C C 1
ATOM 7222 O O . ARG C 1 110 ? -46.87200 -23.80200 2.74300 1.000 11.02501 220 ARG C O 1
ATOM 7243 N N . ASN C 1 111 ? -44.70500 -24.27900 3.06500 1.000 9.36165 221 ASN C N 1
ATOM 7244 C CA . ASN C 1 111 ? -44.58200 -24.90100 1.74800 1.000 10.05384 221 ASN C CA 1
ATOM 7245 C C . ASN C 1 111 ? -45.48600 -26.11800 1.60500 1.000 9.82486 221 ASN C C 1
ATOM 7246 O O . ASN C 1 111 ? -46.00300 -26.39000 0.51600 1.000 10.14069 221 ASN C O 1
ATOM 7257 N N . ALA C 1 112 ? -45.67900 -26.86300 2.68200 1.000 9.36165 222 ALA C N 1
ATOM 7258 C CA . ALA C 1 112 ? -46.57600 -28.01300 2.65900 1.000 9.07477 222 ALA C CA 1
ATOM 7259 C C . ALA C 1 112 ? -48.03900 -27.57700 2.49900 1.000 9.05109 222 ALA C C 1
ATOM 7260 O O . ALA C 1 112 ? -48.82800 -28.24000 1.79400 1.000 9.49324 222 ALA C O 1
ATOM 7267 N N . TYR C 1 113 ? -48.42900 -26.46700 3.15600 1.000 9.14847 223 TYR C N 1
ATOM 7268 C CA . TYR C 1 113 ? -49.77700 -25.92300 2.99700 1.000 9.21163 223 TYR C CA 1
ATOM 7269 C C . TYR C 1 113 ? -49.99100 -25.42600 1.57500 1.000 8.62209 223 TYR C C 1
ATOM 7270 O O . TYR C 1 113 ? -51.08300 -25.62900 0.99900 1.000 9.03003 223 TYR C O 1
ATOM 7288 N N . ILE C 1 114 ? -48.99800 -24.72800 1.01400 1.000 9.97751 224 ILE C N 1
ATOM 7289 C CA . ILE C 1 114 ? -49.07300 -24.27900 -0.38100 1.000 9.19847 224 ILE C CA 1
ATOM 7290 C C . ILE C 1 114 ? -49.29500 -25.47000 -1.29700 1.000 9.30638 224 ILE C C 1
ATOM 7291 O O . ILE C 1 114 ? -50.22400 -25.48000 -2.12000 1.000 9.74064 224 ILE C O 1
ATOM 7307 N N . TYR C 1 115 ? -48.52600 -26.52700 -1.07500 1.000 8.94318 225 TYR C N 1
ATOM 7308 C CA . TYR C 1 115 ? -48.59400 -27.72400 -1.89300 1.000 9.11425 225 TYR C CA 1
ATOM 7309 C C . TYR C 1 115 ? -49.98400 -28.35400 -1.82600 1.000 9.38797 225 TYR C C 1
ATOM 7310 O O . TYR C 1 115 ? -50.57100 -28.72600 -2.85900 1.000 10.57495 225 TYR C O 1
ATOM 7328 N N . LEU C 1 116 ? -50.51100 -28.51500 -0.61400 1.000 8.95634 226 LEU C N 1
ATOM 7329 C CA . LEU C 1 116 ? -51.79600 -29.17900 -0.45500 1.000 11.09080 226 LEU C CA 1
ATOM 7330 C C . LEU C 1 116 ? -52.93100 -28.36200 -1.01700 1.000 11.08817 226 LEU C C 1
ATOM 7331 O O . LEU C 1 116 ? -53.86300 -28.92800 -1.60300 1.000 11.62508 226 LEU C O 1
ATOM 7347 N N A MET C 1 117 ? -52.92200 -27.06100 -0.84500 0.360 10.08279 227 MET C N 1
ATOM 7348 N N B MET C 1 117 ? -52.89900 -27.02900 -0.80900 0.590 9.94856 227 MET C N 1
ATOM 7349 N N C MET C 1 117 ? -52.91200 -27.04200 -0.81100 0.050 11.74351 227 MET C N 1
ATOM 7350 C CA A MET C 1 117 ? -54.03500 -26.33400 -1.42500 0.360 10.30913 227 MET C CA 1
ATOM 7351 C CA B MET C 1 117 ? -53.93000 -26.14500 -1.37600 0.590 10.55127 227 MET C CA 1
ATOM 7352 C CA C MET C 1 117 ? -53.95100 -26.19500 -1.38700 0.050 12.44360 227 MET C CA 1
ATOM 7353 C C A MET C 1 117 ? -54.00500 -26.45500 -2.93700 0.360 11.26714 227 MET C C 1
ATOM 7354 C C B MET C 1 117 ? -53.98100 -26.31300 -2.89400 0.590 9.65379 227 MET C C 1
ATOM 7355 C C C MET C 1 117 ? -53.99000 -26.35400 -2.89900 0.050 11.88827 227 MET C C 1
ATOM 7356 O O A MET C 1 117 ? -55.05000 -26.61600 -3.58400 0.360 13.17263 227 MET C O 1
ATOM 7357 O O B MET C 1 117 ? -55.06400 -26.37600 -3.50000 0.590 12.27252 227 MET C O 1
ATOM 7358 O O C MET C 1 117 ? -55.06700 -26.44100 -3.50100 0.050 12.44360 227 MET C O 1
ATOM 7398 N N . GLN C 1 118 ? -52.81600 -26.39800 -3.52900 1.000 10.84341 228 GLN C N 1
ATOM 7399 C CA . GLN C 1 118 ? -52.75600 -26.57400 -4.97400 1.000 11.68298 228 GLN C CA 1
ATOM 7400 C C . GLN C 1 118 ? -53.24200 -27.95800 -5.38100 1.000 10.75918 228 GLN C C 1
ATOM 7401 O O . GLN C 1 118 ? -53.94300 -28.10200 -6.39600 1.000 11.88300 228 GLN C O 1
ATOM 7417 N N . TRP C 1 119 ? -52.86800 -28.98800 -4.62300 1.000 10.00383 229 TRP C N 1
ATOM 7418 C CA . TRP C 1 119 ? -53.30800 -30.34300 -4.94600 1.000 10.14069 229 TRP C CA 1
ATOM 7419 C C . TRP C 1 119 ? -54.83700 -30.40400 -4.94400 1.000 10.44336 229 TRP C C 1
ATOM 7420 O O . TRP C 1 119 ? -55.43900 -31.05200 -5.79500 1.000 11.49085 229 TRP C O 1
ATOM 7441 N N . VAL C 1 120 ? -55.45900 -29.83700 -3.91500 1.000 10.73550 230 VAL C N 1
ATOM 7442 C CA . VAL C 1 120 ? -56.91800 -29.83500 -3.79600 1.000 11.73299 230 VAL C CA 1
ATOM 7443 C C . VAL C 1 120 ? -57.55100 -29.23300 -5.03000 1.000 12.20673 230 VAL C C 1
ATOM 7444 O O . VAL C 1 120 ? -58.45400 -29.83100 -5.62500 1.000 13.77797 230 VAL C O 1
ATOM 7457 N N . GLU C 1 121 ? -57.05500 -28.07800 -5.45800 1.000 11.96986 231 GLU C N 1
ATOM 7458 C CA . GLU C 1 121 ? -57.57300 -27.43000 -6.65700 1.000 13.33318 231 GLU C CA 1
ATOM 7459 C C . GLU C 1 121 ? -57.37300 -28.29800 -7.88400 1.000 13.92535 231 GLU C C 1
ATOM 7460 O O . GLU C 1 121 ? -58.28800 -28.47700 -8.69800 1.000 16.29406 231 GLU C O 1
ATOM 7472 N N . ASP C 1 122 ? -56.17700 -28.83500 -8.03800 1.000 12.94892 232 ASP C N 1
ATOM 7473 C CA . ASP C 1 122 ? -55.79200 -29.52900 -9.26200 1.000 12.27516 232 ASP C CA 1
ATOM 7474 C C . ASP C 1 122 ? -56.51200 -30.86000 -9.40300 1.000 12.69889 232 ASP C C 1
ATOM 7475 O O . ASP C 1 122 ? -56.63600 -31.36700 -10.51200 1.000 15.64924 232 ASP C O 1
ATOM 7484 N N . ASN C 1 123 ? -56.93100 -31.46800 -8.29300 1.000 11.92248 233 ASN C N 1
ATOM 7485 C CA . ASN C 1 123 ? -57.50600 -32.81000 -8.30700 1.000 13.75954 233 ASN C CA 1
ATOM 7486 C C . ASN C 1 123 ? -59.00500 -32.87400 -8.07500 1.000 14.34909 233 ASN C C 1
ATOM 7487 O O . ASN C 1 123 ? -59.54500 -33.98100 -7.98400 1.000 16.32827 233 ASN C O 1
ATOM 7498 N N . GLY C 1 124 ? -59.68300 -31.73100 -8.05900 1.000 14.32803 234 GLY C N 1
ATOM 7499 C CA . GLY C 1 124 ? -61.13200 -31.66800 -7.98200 1.000 15.45448 234 GLY C CA 1
ATOM 7500 C C . GLY C 1 124 ? -61.65300 -32.01600 -6.61000 1.000 15.34394 234 GLY C C 1
ATOM 7501 O O . GLY C 1 124 ? -62.65800 -32.72800 -6.48500 1.000 16.79938 234 GLY C O 1
ATOM 7505 N N . TYR C 1 125 ? -60.96200 -31.57700 -5.57100 1.000 14.33856 235 TYR C N 1
ATOM 7506 C CA . TYR C 1 125 ? -61.41900 -31.67800 -4.19100 1.000 13.07262 235 TYR C CA 1
ATOM 7507 C C . TYR C 1 125 ? -61.77100 -30.29300 -3.65100 1.000 12.97787 235 TYR C C 1
ATOM 7508 O O . TYR C 1 125 ? -61.47300 -29.24700 -4.24900 1.000 15.76505 235 TYR C O 1
ATOM 7526 N N . LEU C 1 126 ? -62.35900 -30.30300 -2.46500 1.000 14.93600 236 LEU C N 1
ATOM 7527 C CA . LEU C 1 126 ? -62.71800 -29.11600 -1.70600 1.000 14.60701 236 LEU C CA 1
ATOM 7528 C C . LEU C 1 126 ? -62.26100 -29.34500 -0.28000 1.000 11.71719 236 LEU C C 1
ATOM 7529 O O . LEU C 1 126 ? -62.47700 -30.42800 0.26900 1.000 13.59900 236 LEU C O 1
ATOM 7545 N N . LEU C 1 127 ? -61.64700 -28.32000 0.31800 1.000 12.51992 237 LEU C N 1
ATOM 7546 C CA . LEU C 1 127 ? -61.25700 -28.36000 1.72300 1.000 13.46214 237 LEU C CA 1
ATOM 7547 C C . LEU C 1 127 ? -62.50000 -28.09400 2.56400 1.000 13.93588 237 LEU C C 1
ATOM 7548 O O . LEU C 1 127 ? -63.19100 -27.07200 2.37100 1.000 17.14153 237 LEU C O 1
ATOM 7564 N N . THR C 1 128 ? -62.83400 -29.05100 3.43400 1.000 13.73849 238 THR C N 1
ATOM 7565 C CA . THR C 1 128 ? -64.12100 -29.04200 4.13500 1.000 15.45185 238 THR C CA 1
ATOM 7566 C C . THR C 1 128 ? -64.02400 -28.94900 5.65000 1.000 15.88612 238 THR C C 1
ATOM 7567 O O . THR C 1 128 ? -65.07300 -28.92000 6.32300 1.000 20.14715 238 THR C O 1
ATOM 7578 N N . ASN C 1 129 ? -62.81900 -28.86200 6.21600 1.000 13.44635 239 ASN C N 1
ATOM 7579 C CA . ASN C 1 129 ? -62.68400 -28.62900 7.64200 1.000 13.55952 239 ASN C CA 1
ATOM 7580 C C . ASN C 1 129 ? -61.26900 -28.14200 7.90800 1.000 13.03314 239 ASN C C 1
ATOM 7581 O O . ASN C 1 129 ? -60.49000 -27.91900 6.98100 1.000 12.55940 239 ASN C O 1
ATOM 7592 N N . SER C 1 130 ? -60.95900 -27.99000 9.18200 1.000 12.28568 240 SER C N 1
ATOM 7593 C CA . SER C 1 130 ? -59.71600 -27.36800 9.60300 1.000 11.45400 240 SER C CA 1
ATOM 7594 C C . SER C 1 130 ? -58.50600 -28.23900 9.29400 1.000 10.57758 240 SER C C 1
ATOM 7595 O O . SER C 1 130 ? -58.47400 -29.38800 9.71000 1.000 10.68286 240 SER C O 1
ATOM 7603 N N . PRO C 1 131 ? -57.49300 -27.71100 8.61200 1.000 9.55115 241 PRO C N 1
ATOM 7604 C CA . PRO C 1 131 ? -56.23200 -28.45500 8.47200 1.000 10.39072 241 PRO C CA 1
ATOM 7605 C C . PRO C 1 131 ? -55.64800 -28.89800 9.80300 1.000 10.35914 241 PRO C C 1
ATOM 7606 O O . PRO C 1 131 ? -55.75300 -28.18900 10.81600 1.000 10.03541 241 PRO C O 1
ATOM 7617 N N . ARG C 1 132 ? -55.04400 -30.09200 9.79800 1.000 9.01950 242 ARG C N 1
ATOM 7618 C CA . ARG C 1 132 ? -54.35600 -30.65500 10.95800 1.000 9.33270 242 ARG C CA 1
ATOM 7619 C C . ARG C 1 132 ? -52.85500 -30.72500 10.67900 1.000 9.10635 242 ARG C C 1
ATOM 7620 O O . ARG C 1 132 ? -52.42200 -31.08200 9.58200 1.000 10.51442 242 ARG C O 1
ATOM 7641 N N . GLU C 1 133 ? -52.06900 -30.46700 11.70700 1.000 8.90633 243 GLU C N 1
ATOM 7642 C CA . GLU C 1 133 ? -50.60000 -30.45800 11.64400 1.000 9.23532 243 GLU C CA 1
ATOM 7643 C C . GLU C 1 133 ? -50.13800 -31.46000 12.68600 1.000 9.83802 243 GLU C C 1
ATOM 7644 O O . GLU C 1 133 ? -50.16400 -31.16100 13.87700 1.000 9.88803 243 GLU C O 1
ATOM 7656 N N . SER C 1 134 ? -49.78300 -32.66500 12.24000 1.000 9.34849 244 SER C N 1
ATOM 7657 C CA . SER C 1 134 ? -49.51600 -33.79500 13.12600 1.000 8.77474 244 SER C CA 1
ATOM 7658 C C . SER C 1 134 ? -48.01500 -33.98000 13.36200 1.000 9.05635 244 SER C C 1
ATOM 7659 O O . SER C 1 134 ? -47.25200 -34.19700 12.40900 1.000 9.91961 244 SER C O 1
ATOM 7667 N N . TYR C 1 135 ? -47.60800 -33.82000 14.62600 1.000 9.39060 245 TYR C N 1
ATOM 7668 C CA . TYR C 1 135 ? -46.20200 -33.78800 15.04700 1.000 9.79328 245 TYR C CA 1
ATOM 7669 C C . TYR C 1 135 ? -45.75800 -35.23400 15.30300 1.000 11.09344 245 TYR C C 1
ATOM 7670 O O . TYR C 1 135 ? -46.30700 -35.90500 16.17700 1.000 12.55414 245 TYR C O 1
ATOM 7688 N N . ILE C 1 136 ? -44.78000 -35.70800 14.53000 1.000 10.58022 246 ILE C N 1
ATOM 7689 C CA . ILE C 1 136 ? -44.29600 -37.08700 14.61100 1.000 10.86183 246 ILE C CA 1
ATOM 7690 C C . ILE C 1 136 ? -42.91200 -37.14400 15.22400 1.000 11.43295 246 ILE C C 1
ATOM 7691 O O . ILE C 1 136 ? -42.75400 -37.64000 16.34500 1.000 13.62532 246 ILE C O 1
ATOM 7707 N N . ASP C 1 137 ? -41.92600 -36.64000 14.50200 1.000 10.49336 247 ASP C N 1
ATOM 7708 C CA . ASP C 1 137 ? -40.55500 -36.56400 14.98700 1.000 11.14081 247 ASP C CA 1
ATOM 7709 C C . ASP C 1 137 ? -40.15700 -35.09200 15.09800 1.000 10.86709 247 ASP C C 1
ATOM 7710 O O . ASP C 1 137 ? -40.57000 -34.26700 14.28500 1.000 11.20397 247 ASP C O 1
ATOM 7719 N N . GLY C 1 138 ? -39.38500 -34.76500 16.13300 1.000 11.90932 248 GLY C N 1
ATOM 7720 C CA . GLY C 1 138 ? -39.11900 -33.38900 16.45700 1.000 12.26989 248 GLY C CA 1
ATOM 7721 C C . GLY C 1 138 ? -38.05800 -33.33200 17.54000 1.000 12.04092 248 GLY C C 1
ATOM 7722 O O . GLY C 1 138 ? -37.36200 -34.32300 17.80100 1.000 13.63848 248 GLY C O 1
ATOM 7726 N N . ILE C 1 139 ? -37.97000 -32.17300 18.19700 1.000 11.27767 249 ILE C N 1
ATOM 7727 C CA . ILE C 1 139 ? -36.88800 -31.94400 19.16900 1.000 12.85944 249 ILE C CA 1
ATOM 7728 C C . ILE C 1 139 ? -36.98800 -32.89700 20.34700 1.000 13.56478 249 ILE C C 1
ATOM 7729 O O . ILE C 1 139 ? -36.01800 -33.05900 21.07400 1.000 14.08853 249 ILE C O 1
ATOM 7745 N N . TRP C 1 140 ? -38.15000 -33.51100 20.57300 1.000 13.39897 250 TRP C N 1
ATOM 7746 C CA . TRP C 1 140 ? -38.34600 -34.48500 21.63400 1.000 13.64900 250 TRP C CA 1
ATOM 7747 C C . TRP C 1 140 ? -37.60100 -35.79100 21.38000 1.000 13.66480 250 TRP C C 1
ATOM 7748 O O . TRP C 1 140 ? -37.32800 -36.51800 22.33900 1.000 15.62029 250 TRP C O 1
ATOM 7769 N N . ASN C 1 141 ? -37.28700 -36.11000 20.12700 1.000 13.79902 251 ASN C N 1
ATOM 7770 C CA . ASN C 1 141 ? -36.68400 -37.39800 19.81600 1.000 12.85417 251 ASN C CA 1
ATOM 7771 C C . ASN C 1 141 ? -35.53300 -37.36800 18.80700 1.000 14.70439 251 ASN C C 1
ATOM 7772 O O . ASN C 1 141 ? -34.83600 -38.39000 18.67000 1.000 18.37326 251 ASN C O 1
ATOM 7783 N N . LYS C 1 142 ? -35.28600 -36.24300 18.13100 1.000 13.37266 252 LYS C N 1
ATOM 7784 C CA . LYS C 1 142 ? -34.25500 -36.17600 17.10000 1.000 12.37780 252 LYS C CA 1
ATOM 7785 C C . LYS C 1 142 ? -33.59900 -34.81100 17.18600 1.000 13.35950 252 LYS C C 1
ATOM 7786 O O . LYS C 1 142 ? -34.24800 -33.79200 16.94100 1.000 14.36225 252 LYS C O 1
ATOM 7805 N N . GLN C 1 143 ? -32.31200 -34.77400 17.50600 1.000 14.25171 253 GLN C N 1
ATOM 7806 C CA . GLN C 1 143 ? -31.64900 -33.48500 17.51200 1.000 13.25159 253 GLN C CA 1
ATOM 7807 C C . GLN C 1 143 ? -31.18000 -33.04700 16.14300 1.000 15.28341 253 GLN C C 1
ATOM 7808 O O . GLN C 1 143 ? -30.85800 -31.87100 15.97700 1.000 16.39407 253 GLN C O 1
ATOM 7822 N N . ASP C 1 144 ? -31.08800 -33.95500 15.16900 1.000 14.07011 254 ASP C N 1
ATOM 7823 C CA . ASP C 1 144 ? -30.85900 -33.52400 13.79500 1.000 15.22288 254 ASP C CA 1
ATOM 7824 C C . ASP C 1 144 ? -32.21900 -33.06200 13.26800 1.000 12.67520 254 ASP C C 1
ATOM 7825 O O . ASP C 1 144 ? -33.06700 -33.87300 12.92000 1.000 13.97010 254 ASP C O 1
ATOM 7834 N N . SER C 1 145 ? -32.42000 -31.74800 13.21200 1.000 14.34383 255 SER C N 1
ATOM 7835 C CA . SER C 1 145 ? -33.69700 -31.17100 12.77400 1.000 14.18854 255 SER C CA 1
ATOM 7836 C C . SER C 1 145 ? -34.00400 -31.49000 11.33200 1.000 13.06472 255 SER C C 1
ATOM 7837 O O . SER C 1 145 ? -35.19000 -31.39300 10.95500 1.000 13.73323 255 SER C O 1
ATOM 7845 N N . ALA C 1 146 ? -33.01400 -31.92300 10.52600 1.000 13.93588 256 ALA C N 1
ATOM 7846 C CA . ALA C 1 146 ? -33.37200 -32.39400 9.18800 1.000 14.63070 256 ALA C CA 1
ATOM 7847 C C . ALA C 1 146 ? -34.24800 -33.64800 9.20900 1.000 15.48080 256 ALA C C 1
ATOM 7848 O O . ALA C 1 146 ? -34.97900 -33.90200 8.23200 1.000 16.67568 256 ALA C O 1
ATOM 7855 N N . GLU C 1 147 ? -34.26900 -34.37600 10.32200 1.000 14.52543 257 GLU C N 1
ATOM 7856 C CA . GLU C 1 147 ? -35.02600 -35.60500 10.45400 1.000 15.21761 257 GLU C CA 1
ATOM 7857 C C . GLU C 1 147 ? -36.36300 -35.40700 11.13900 1.000 13.73323 257 GLU C C 1
ATOM 7858 O O . GLU C 1 147 ? -37.09300 -36.38100 11.34100 1.000 14.86231 257 GLU C O 1
ATOM 7870 N N . TRP C 1 148 ? -36.73100 -34.16900 11.44900 1.000 12.06197 258 TRP C N 1
ATOM 7871 C CA . TRP C 1 148 ? -38.06900 -33.94300 11.96100 1.000 11.91459 258 TRP C CA 1
ATOM 7872 C C . TRP C 1 148 ? -39.12200 -34.29800 10.90900 1.000 11.08028 258 TRP C C 1
ATOM 7873 O O . TRP C 1 148 ? -38.89500 -34.20500 9.70700 1.000 12.49360 258 TRP C O 1
ATOM 7894 N N A MET C 1 149 ? -40.26000 -34.78100 11.39400 0.410 10.98290 259 MET C N 1
ATOM 7895 N N B MET C 1 149 ? -40.28400 -34.74100 11.38200 0.590 11.51717 259 MET C N 1
ATOM 7896 C CA A MET C 1 149 ? -41.36700 -35.18500 10.53600 0.410 11.09080 259 MET C CA 1
ATOM 7897 C CA B MET C 1 149 ? -41.36000 -35.22600 10.51400 0.590 11.73825 259 MET C CA 1
ATOM 7898 C C A MET C 1 149 ? -42.68900 -34.66100 11.07800 0.410 12.33043 259 MET C C 1
ATOM 7899 C C B MET C 1 149 ? -42.69600 -34.72300 11.04700 0.590 9.87750 259 MET C C 1
ATOM 7900 O O A MET C 1 149 ? -43.04200 -34.91800 12.20500 0.410 13.20421 259 MET C O 1
ATOM 7901 O O B MET C 1 149 ? -43.04100 -34.99900 12.19900 0.590 9.55904 259 MET C O 1
ATOM 7928 N N . THR C 1 150 ? -43.44500 -34.00700 10.20700 1.000 10.55127 260 THR C N 1
ATOM 7929 C CA . THR C 1 150 ? -44.73800 -33.42700 10.54300 1.000 9.90645 260 THR C CA 1
ATOM 7930 C C . THR C 1 150 ? -45.67300 -33.67800 9.37000 1.000 11.27767 260 THR C C 1
ATOM 7931 O O . THR C 1 150 ? -45.32000 -33.36400 8.23000 1.000 14.39909 260 THR C O 1
ATOM 7943 N N A GLU C 1 151 ? -46.84300 -34.23800 9.63800 0.430 10.05121 261 GLU C N 1
ATOM 7944 N N B GLU C 1 151 ? -46.80900 -34.28600 9.61800 0.570 8.94844 261 GLU C N 1
ATOM 7945 C CA A GLU C 1 151 ? -47.80900 -34.57400 8.59000 0.430 10.88288 261 GLU C CA 1
ATOM 7946 C CA B GLU C 1 151 ? -47.77700 -34.56600 8.55700 0.570 8.73789 261 GLU C CA 1
ATOM 7947 C C A GLU C 1 151 ? -48.91900 -33.53200 8.54100 0.430 10.13016 261 GLU C C 1
ATOM 7948 C C B GLU C 1 151 ? -48.86700 -33.50500 8.54400 0.570 8.85106 261 GLU C C 1
ATOM 7949 O O A GLU C 1 151 ? -49.64200 -33.32900 9.53100 0.430 10.33019 261 GLU C O 1
ATOM 7950 O O B GLU C 1 151 ? -49.53500 -33.26900 9.56400 0.570 8.34047 261 GLU C O 1
ATOM 7973 N N . ILE C 1 152 ? -49.05100 -32.87000 7.40700 1.000 9.24848 262 ILE C N 1
ATOM 7974 C CA . ILE C 1 152 ? -50.12900 -31.88500 7.20600 1.000 9.02740 262 ILE C CA 1
ATOM 7975 C C . ILE C 1 152 ? -51.30300 -32.60800 6.56600 1.000 7.71935 262 ILE C C 1
ATOM 7976 O O . ILE C 1 152 ? -51.13700 -33.34100 5.57400 1.000 8.98266 262 ILE C O 1
ATOM 7993 N N . GLN C 1 153 ? -52.49300 -32.40500 7.13800 1.000 9.17478 263 GLN C N 1
ATOM 7994 C CA . GLN C 1 153 ? -53.68300 -33.17700 6.75200 1.000 8.86159 263 GLN C CA 1
ATOM 7995 C C . GLN C 1 153 ? -54.81300 -32.21600 6.42700 1.000 9.26164 263 GLN C C 1
ATOM 7996 O O . GLN C 1 153 ? -55.28000 -31.49300 7.31500 1.000 10.18280 263 GLN C O 1
ATOM 8010 N N . PHE C 1 154 ? -55.26800 -32.22600 5.17300 1.000 9.14847 264 PHE C N 1
ATOM 8011 C CA . PHE C 1 154 ? -56.36100 -31.37800 4.71800 1.000 9.03003 264 PHE C CA 1
ATOM 8012 C C . PHE C 1 154 ? -57.65000 -32.19500 4.61600 1.000 10.10384 264 PHE C C 1
ATOM 8013 O O . PHE C 1 154 ? -57.72600 -33.11700 3.79300 1.000 10.16964 264 PHE C O 1
ATOM 8030 N N . PRO C 1 155 ? -58.63900 -31.93700 5.45500 1.000 10.19333 265 PRO C N 1
ATOM 8031 C CA . PRO C 1 155 ? -59.93200 -32.62400 5.32000 1.000 10.83551 265 PRO C CA 1
ATOM 8032 C C . PRO C 1 155 ? -60.61900 -32.19800 4.04400 1.000 10.12753 265 PRO C C 1
ATOM 8033 O O . PRO C 1 155 ? -60.78800 -31.00300 3.79600 1.000 11.21713 265 PRO C O 1
ATOM 8044 N N . VAL C 1 156 ? -60.98200 -33.18700 3.22800 1.000 10.17227 266 VAL C N 1
ATOM 8045 C CA . VAL C 1 156 ? -61.50500 -32.90200 1.90600 1.000 10.67760 266 VAL C CA 1
ATOM 8046 C C . VAL C 1 156 ? -62.70100 -33.76100 1.55700 1.000 11.77510 266 VAL C C 1
ATOM 8047 O O . VAL C 1 156 ? -62.95500 -34.82900 2.12900 1.000 13.53847 266 VAL C O 1
ATOM 8060 N N A GLU C 1 157 ? -63.41000 -33.29300 0.54400 0.490 14.23329 267 GLU C N 1
ATOM 8061 N N B GLU C 1 157 ? -63.41300 -33.27900 0.53900 0.510 13.12789 267 GLU C N 1
ATOM 8062 C CA A GLU C 1 157 ? -64.38600 -34.10500 -0.15200 0.490 15.48870 267 GLU C CA 1
ATOM 8063 C CA B GLU C 1 157 ? -64.46500 -34.00100 -0.16200 0.510 12.91734 267 GLU C CA 1
ATOM 8064 C C A GLU C 1 157 ? -64.23900 -33.84600 -1.63600 0.490 13.80429 267 GLU C C 1
ATOM 8065 C C B GLU C 1 157 ? -64.25600 -33.81500 -1.65700 0.510 13.34371 267 GLU C C 1
ATOM 8066 O O A GLU C 1 157 ? -63.90900 -32.73500 -2.06000 0.490 14.52806 267 GLU C O 1
ATOM 8067 O O B GLU C 1 157 ? -63.84400 -32.74000 -2.11600 0.510 13.91219 267 GLU C O 1
ATOM 8090 N N . LYS C 1 158 ? -64.57100 -34.86000 -2.42000 1.000 16.47040 268 LYS C N 1
ATOM 8091 C CA . LYS C 1 158 ? -64.48300 -34.76300 -3.86600 1.000 16.51251 268 LYS C CA 1
ATOM 8092 C C . LYS C 1 158 ? -65.63000 -33.90000 -4.37300 1.000 21.33940 268 LYS C C 1
ATOM 8093 O O . LYS C 1 158 ? -66.76600 -34.02700 -3.90800 1.000 23.58704 268 LYS C O 1
ATOM 8113 N N . VAL C 1 159 ? -65.32200 -32.99100 -5.29100 1.000 19.75237 269 VAL C N 1
ATOM 8114 C CA . VAL C 1 159 ? -66.32000 -32.14500 -5.93800 1.000 27.07693 269 VAL C CA 1
ATOM 8115 C C . VAL C 1 159 ? -67.10800 -32.99500 -6.91800 1.000 32.26703 269 VAL C C 1
ATOM 8116 O O . VAL C 1 159 ? -68.31300 -32.87300 -7.02000 1.000 35.82535 269 VAL C O 1
ATOM 8130 N N . MET D 1 2 ? 12.97400 -8.23600 50.97800 1.000 53.98542 112 MET D N 1
ATOM 8131 C CA . MET D 1 2 ? 12.56300 -9.62100 51.15900 1.000 53.19059 112 MET D CA 1
ATOM 8132 C C . MET D 1 2 ? 13.03700 -10.19600 52.48600 1.000 51.44827 112 MET D C 1
ATOM 8133 O O . MET D 1 2 ? 13.24500 -9.46400 53.45400 1.000 55.35927 112 MET D O 1
ATOM 8146 N N . LEU D 1 3 ? 13.21700 -11.51900 52.50800 1.000 43.12886 113 LEU D N 1
ATOM 8147 C CA . LEU D 1 3 ? 13.94300 -12.22700 53.55900 1.000 36.69124 113 LEU D CA 1
ATOM 8148 C C . LEU D 1 3 ? 15.14200 -12.85500 52.83500 1.000 31.84066 113 LEU D C 1
ATOM 8149 O O . LEU D 1 3 ? 15.07800 -13.99500 52.36100 1.000 35.51742 113 LEU D O 1
ATOM 8165 N N . TYR D 1 4 ? 16.21400 -12.08100 52.72400 1.000 20.21032 114 TYR D N 1
ATOM 8166 C CA . TYR D 1 4 ? 17.44700 -12.54300 52.10800 1.000 14.52806 114 TYR D CA 1
ATOM 8167 C C . TYR D 1 4 ? 18.09800 -13.58200 53.01200 1.000 13.76481 114 TYR D C 1
ATOM 8168 O O . TYR D 1 4 ? 17.98900 -13.51800 54.24100 1.000 19.25494 114 TYR D O 1
ATOM 8186 N N . GLN D 1 5 ? 18.74200 -14.55900 52.39600 1.000 12.98050 115 GLN D N 1
ATOM 8187 C CA . GLN D 1 5 ? 19.38000 -15.67400 53.08100 1.000 14.45173 115 GLN D CA 1
ATOM 8188 C C . GLN D 1 5 ? 20.79500 -15.83600 52.53600 1.000 11.74351 115 GLN D C 1
ATOM 8189 O O . GLN D 1 5 ? 20.97100 -16.35100 51.44300 1.000 14.45173 115 GLN D O 1
ATOM 8203 N N . ALA D 1 6 ? 21.79600 -15.44600 53.32200 1.000 12.38833 116 ALA D N 1
ATOM 8204 C CA . ALA D 1 6 ? 23.17200 -15.57800 52.85800 1.000 10.86972 116 ALA D CA 1
ATOM 8205 C C . ALA D 1 6 ? 23.60200 -17.04300 52.68400 1.000 10.73287 116 ALA D C 1
ATOM 8206 O O . ALA D 1 6 ? 23.29700 -17.90900 53.51600 1.000 12.20673 116 ALA D O 1
ATOM 8213 N N . ALA D 1 7 ? 24.28200 -17.31400 51.57300 1.000 11.41716 117 ALA D N 1
ATOM 8214 C CA . ALA D 1 7 ? 24.95700 -18.58400 51.30200 1.000 11.74088 117 ALA D CA 1
ATOM 8215 C C . ALA D 1 7 ? 26.40700 -18.26500 50.99800 1.000 11.84879 117 ALA D C 1
ATOM 8216 O O . ALA D 1 7 ? 26.69400 -17.22600 50.49400 1.000 16.89939 117 ALA D O 1
ATOM 8223 N N . LEU D 1 8 ? 27.32200 -19.14500 51.34400 1.000 11.66719 118 LEU D N 1
ATOM 8224 C CA . LEU D 1 8 ? 28.71600 -18.99800 50.94400 1.000 11.00132 118 LEU D CA 1
ATOM 8225 C C . LEU D 1 8 ? 29.06100 -20.04500 49.90300 1.000 11.53823 118 LEU D C 1
ATOM 8226 O O . LEU D 1 8 ? 28.71400 -21.21300 50.05400 1.000 13.13052 118 LEU D O 1
ATOM 8242 N N . LYS D 1 9 ? 29.70800 -19.61400 48.83300 1.000 10.87236 119 LYS D N 1
ATOM 8243 C CA . LYS D 1 9 ? 29.99900 -20.52700 47.74100 1.000 12.11724 119 LYS D CA 1
ATOM 8244 C C . LYS D 1 9 ? 31.36500 -20.26700 47.13500 1.000 12.82785 119 LYS D C 1
ATOM 8245 O O . LYS D 1 9 ? 31.95600 -19.19800 47.29600 1.000 14.44384 119 LYS D O 1
ATOM 8264 N N . GLU D 1 10 ? 31.89300 -21.29500 46.47500 1.000 11.33820 120 GLU D N 1
ATOM 8265 C CA . GLU D 1 10 ? 33.05200 -21.16300 45.60000 1.000 11.45137 120 GLU D CA 1
ATOM 8266 C C . GLU D 1 10 ? 32.54300 -21.13600 44.16100 1.000 12.76732 120 GLU D C 1
ATOM 8267 O O . GLU D 1 10 ? 31.87600 -22.08400 43.70400 1.000 14.30171 120 GLU D O 1
ATOM 8279 N N . ILE D 1 11 ? 32.76500 -20.01700 43.47900 1.000 12.08829 121 ILE D N 1
ATOM 8280 C CA . ILE D 1 11 ? 32.33200 -19.85500 42.09500 1.000 13.20158 121 ILE D CA 1
ATOM 8281 C C . ILE D 1 11 ? 33.54600 -20.12200 41.21500 1.000 13.31739 121 ILE D C 1
ATOM 8282 O O . ILE D 1 11 ? 34.53800 -19.37800 41.31800 1.000 14.01747 121 ILE D O 1
ATOM 8298 N N . PRO D 1 12 ? 33.54600 -21.18200 40.40300 1.000 15.50449 122 PRO D N 1
ATOM 8299 C CA . PRO D 1 12 ? 34.73100 -21.48100 39.58300 1.000 16.05982 122 PRO D CA 1
ATOM 8300 C C . PRO D 1 12 ? 34.97000 -20.43500 38.50900 1.000 15.24920 122 PRO D C 1
ATOM 8301 O O . PRO D 1 12 ? 34.08800 -19.65000 38.15300 1.000 14.97811 122 PRO D O 1
ATOM 8312 N N . GLU D 1 13 ? 36.17500 -20.45200 37.96000 1.000 16.26248 123 GLU D N 1
ATOM 8313 C CA . GLU D 1 13 ? 36.50600 -19.53700 36.89100 1.000 16.91782 123 GLU D CA 1
ATOM 8314 C C . GLU D 1 13 ? 35.67000 -19.93000 35.68000 1.000 16.22563 123 GLU D C 1
ATOM 8315 O O . GLU D 1 13 ? 35.27700 -21.08600 35.52800 1.000 16.46250 123 GLU D O 1
ATOM 8327 N N . CYS D 1 14 ? 35.38600 -18.95200 34.83500 1.000 13.65427 124 CYS D N 1
ATOM 8328 C CA . CYS D 1 14 ? 34.61300 -19.16200 33.62500 1.000 14.50700 124 CYS D CA 1
ATOM 8329 C C . CYS D 1 14 ? 35.15100 -18.28900 32.50400 1.000 13.28580 124 CYS D C 1
ATOM 8330 O O . CYS D 1 14 ? 35.88600 -17.32600 32.72100 1.000 15.37290 124 CYS D O 1
ATOM 8338 N N . ILE D 1 15 ? 34.79100 -18.67800 31.30200 1.000 13.80955 125 ILE D N 1
ATOM 8339 C CA . ILE D 1 15 ? 35.07300 -17.92600 30.09000 1.000 13.33318 125 ILE D CA 1
ATOM 8340 C C . ILE D 1 15 ? 33.82700 -17.13200 29.76800 1.000 12.42781 125 ILE D C 1
ATOM 8341 O O . ILE D 1 15 ? 32.73300 -17.69500 29.72900 1.000 13.92272 125 ILE D O 1
ATOM 8357 N N . VAL D 1 16 ? 33.97000 -15.86300 29.50900 1.000 13.08315 126 VAL D N 1
ATOM 8358 C CA . VAL D 1 16 ? 32.86800 -15.04300 29.10600 1.000 11.44611 126 VAL D CA 1
ATOM 8359 C C . VAL D 1 16 ? 33.22000 -14.10600 27.90300 1.000 11.93038 126 VAL D C 1
ATOM 8360 O O . VAL D 1 16 ? 34.35600 -13.89200 27.63900 1.000 13.18579 126 VAL D O 1
ATOM 8373 N N . TYR D 1 17 ? 32.18600 -13.67400 27.21100 1.000 12.36201 127 TYR D N 1
ATOM 8374 C CA . TYR D 1 17 ? 32.26400 -12.49800 26.38000 1.000 14.03853 127 TYR D CA 1
ATOM 8375 C C . TYR D 1 17 ? 31.68900 -11.35000 27.26500 1.000 12.11461 127 TYR D C 1
ATOM 8376 O O . TYR D 1 17 ? 30.88400 -11.58300 28.12300 1.000 12.45676 127 TYR D O 1
ATOM 8394 N N . SER D 1 18 ? 32.11900 -10.13600 27.02300 1.000 12.01723 128 SER D N 1
ATOM 8395 C CA . SER D 1 18 ? 31.83100 -9.04900 27.94800 1.000 12.12777 128 SER D CA 1
ATOM 8396 C C . SER D 1 18 ? 31.96900 -7.70300 27.26100 1.000 12.68310 128 SER D C 1
ATOM 8397 O O . SER D 1 18 ? 32.68900 -7.55700 26.28000 1.000 13.53583 128 SER D O 1
ATOM 8405 N N A LYS D 1 19 ? 31.28500 -6.70800 27.82400 0.100 13.91483 129 LYS D N 1
ATOM 8406 N N B LYS D 1 19 ? 31.29000 -6.69800 27.81300 0.900 13.43319 129 LYS D N 1
ATOM 8407 C CA A LYS D 1 19 ? 31.42200 -5.33200 27.37100 0.100 15.25709 129 LYS D CA 1
ATOM 8408 C CA B LYS D 1 19 ? 31.49100 -5.33300 27.36100 0.900 12.65415 129 LYS D CA 1
ATOM 8409 C C A LYS D 1 19 ? 31.26300 -4.40900 28.56900 0.100 14.48595 129 LYS D C 1
ATOM 8410 C C B LYS D 1 19 ? 31.30300 -4.43700 28.57300 0.900 12.89891 129 LYS D C 1
ATOM 8411 O O A LYS D 1 19 ? 30.32800 -4.56900 29.36000 0.100 13.87272 129 LYS D O 1
ATOM 8412 O O B LYS D 1 19 ? 30.40500 -4.67100 29.39600 0.900 13.29896 129 LYS D O 1
ATOM 8449 N N . ARG D 1 20 ? 32.17400 -3.44800 28.69100 1.000 14.23329 130 ARG D N 1
ATOM 8450 C CA . ARG D 1 20 ? 32.23000 -2.53100 29.81800 1.000 14.04642 130 ARG D CA 1
ATOM 8451 C C . ARG D 1 20 ? 31.75500 -1.14600 29.40300 1.000 14.65176 130 ARG D C 1
ATOM 8452 O O . ARG D 1 20 ? 32.05700 -0.65600 28.30700 1.000 17.84424 130 ARG D O 1
ATOM 8474 N N . PHE D 1 21 ? 31.05700 -0.49500 30.31700 1.000 14.44647 131 PHE D N 1
ATOM 8475 C CA . PHE D 1 21 ? 30.38500 0.75600 30.05200 1.000 15.31499 131 PHE D CA 1
ATOM 8476 C C . PHE D 1 21 ? 30.43300 1.64200 31.28200 1.000 14.59386 131 PHE D C 1
ATOM 8477 O O . PHE D 1 21 ? 30.44800 1.13600 32.39200 1.000 14.28592 131 PHE D O 1
ATOM 8494 N N . ILE D 1 22 ? 30.31400 2.95400 31.06900 1.000 14.60175 132 ILE D N 1
ATOM 8495 C CA . ILE D 1 22 ? 29.88600 3.89800 32.08400 1.000 14.16222 132 ILE D CA 1
ATOM 8496 C C . ILE D 1 22 ? 28.44700 4.24700 31.74000 1.000 12.43044 132 ILE D C 1
ATOM 8497 O O . ILE D 1 22 ? 28.16900 4.72200 30.62000 1.000 17.42314 132 ILE D O 1
ATOM 8513 N N . VAL D 1 23 ? 27.53900 4.01600 32.69200 1.000 13.37266 133 VAL D N 1
ATOM 8514 C CA . VAL D 1 23 ? 26.11000 4.11900 32.39700 1.000 14.02537 133 VAL D CA 1
ATOM 8515 C C . VAL D 1 23 ? 25.40400 5.15300 33.25300 1.000 14.59122 133 VAL D C 1
ATOM 8516 O O . VAL D 1 23 ? 25.69100 5.26200 34.44700 1.000 13.90430 133 VAL D O 1
ATOM 8529 N N . PRO D 1 24 ? 24.45600 5.89800 32.70900 1.000 15.87822 134 PRO D N 1
ATOM 8530 C CA . PRO D 1 24 ? 23.80500 6.92800 33.53900 1.000 14.82546 134 PRO D CA 1
ATOM 8531 C C . PRO D 1 24 ? 22.97900 6.34400 34.65700 1.000 13.22264 134 PRO D C 1
ATOM 8532 O O . PRO D 1 24 ? 22.87300 6.95000 35.72300 1.000 14.77019 134 PRO D O 1
ATOM 8543 N N . ASP D 1 25 ? 22.35900 5.20300 34.40600 1.000 13.99115 135 ASP D N 1
ATOM 8544 C CA . ASP D 1 25 ? 21.50200 4.55600 35.37900 1.000 13.67269 135 ASP D CA 1
ATOM 8545 C C . ASP D 1 25 ? 21.22900 3.15600 34.87400 1.000 11.70140 135 ASP D C 1
ATOM 8546 O O . ASP D 1 25 ? 21.64900 2.77600 33.77800 1.000 13.80429 135 ASP D O 1
ATOM 8555 N N . PHE D 1 26 ? 20.54800 2.38200 35.71000 1.000 13.44109 136 PHE D N 1
ATOM 8556 C CA . PHE D 1 26 ? 20.31600 0.96300 35.40200 1.000 12.90155 136 PHE D CA 1
ATOM 8557 C C . PHE D 1 26 ? 19.43900 0.76600 34.16700 1.000 12.80417 136 PHE D C 1
ATOM 8558 O O . PHE D 1 26 ? 19.72300 -0.10200 33.34300 1.000 12.44886 136 PHE D O 1
ATOM 8575 N N . SER D 1 27 ? 18.38100 1.55100 34.01000 1.000 13.94641 137 SER D N 1
ATOM 8576 C CA . SER D 1 27 ? 17.50500 1.38800 32.85400 1.000 13.40161 137 SER D CA 1
ATOM 8577 C C . SER D 1 27 ? 18.26100 1.69200 31.55700 1.000 14.65439 137 SER D C 1
ATOM 8578 O O . SER D 1 27 ? 18.12000 0.97500 30.55800 1.000 15.48080 137 SER D O 1
ATOM 8586 N N . SER D 1 28 ? 19.11200 2.71800 31.56900 1.000 14.79914 138 SER D N 1
ATOM 8587 C CA . SER D 1 28 ? 19.92500 3.01600 30.38400 1.000 14.33593 138 SER D CA 1
ATOM 8588 C C . SER D 1 28 ? 20.89500 1.87500 30.07000 1.000 14.35962 138 SER D C 1
ATOM 8589 O O . SER D 1 28 ? 21.14000 1.54600 28.89000 1.000 16.30985 138 SER D O 1
ATOM 8597 N N . TYR D 1 29 ? 21.47000 1.27000 31.11300 1.000 12.74100 139 TYR D N 1
ATOM 8598 C CA . TYR D 1 29 ? 22.39300 0.16200 30.93300 1.000 14.64912 139 TYR D CA 1
ATOM 8599 C C . TYR D 1 29 ? 21.72900 -1.02500 30.26900 1.000 15.59661 139 TYR D C 1
ATOM 8600 O O . TYR D 1 29 ? 22.26500 -1.60200 29.32400 1.000 14.61754 139 TYR D O 1
ATOM 8618 N N . ILE D 1 30 ? 20.60700 -1.48000 30.81400 1.000 13.48056 140 ILE D N 1
ATOM 8619 C CA . ILE D 1 30 ? 20.05600 -2.73900 30.33000 1.000 15.63872 140 ILE D CA 1
ATOM 8620 C C . ILE D 1 30 ? 19.59600 -2.61400 28.88100 1.000 17.15469 140 ILE D C 1
ATOM 8621 O O . ILE D 1 30 ? 19.58600 -3.61100 28.17900 1.000 16.00981 140 ILE D O 1
ATOM 8637 N N . LYS D 1 31 ? 19.28600 -1.41200 28.40500 1.000 16.66516 141 LYS D N 1
ATOM 8638 C CA . LYS D 1 31 ? 18.96600 -1.27200 26.98500 1.000 16.97572 141 LYS D CA 1
ATOM 8639 C C . LYS D 1 31 ? 20.16100 -1.56100 26.07600 1.000 17.01783 141 LYS D C 1
ATOM 8640 O O . LYS D 1 31 ? 19.98000 -1.86900 24.88200 1.000 18.96543 141 LYS D O 1
ATOM 8659 N N . LEU D 1 32 ? 21.36800 -1.47000 26.61600 1.000 14.96758 142 LEU D N 1
ATOM 8660 C CA . LEU D 1 32 ? 22.59200 -1.75200 25.89300 1.000 15.93086 142 LEU D CA 1
ATOM 8661 C C . LEU D 1 32 ? 22.89800 -3.22800 25.83200 1.000 15.48607 142 LEU D C 1
ATOM 8662 O O . LEU D 1 32 ? 23.82100 -3.62200 25.10700 1.000 18.04690 142 LEU D O 1
ATOM 8678 N N . ILE D 1 33 ? 22.17900 -4.05100 26.59100 1.000 14.66492 143 ILE D N 1
ATOM 8679 C CA . ILE D 1 33 ? 22.54200 -5.45900 26.72100 1.000 16.81781 143 ILE D CA 1
ATOM 8680 C C . ILE D 1 33 ? 22.17000 -6.31800 25.51400 1.000 14.47805 143 ILE D C 1
ATOM 8681 O O . ILE D 1 33 ? 23.02300 -7.06000 25.01100 1.000 15.43869 143 ILE D O 1
ATOM 8697 N N . PRO D 1 34 ? 20.94800 -6.24800 24.99100 1.000 15.55713 144 PRO D N 1
ATOM 8698 C CA . PRO D 1 34 ? 20.55800 -7.17500 23.90700 1.000 15.08865 144 PRO D CA 1
ATOM 8699 C C . PRO D 1 34 ? 21.48800 -7.16200 22.70000 1.000 17.49157 144 PRO D C 1
ATOM 8700 O O . PRO D 1 34 ? 21.79700 -8.24600 22.17200 1.000 20.17610 144 PRO D O 1
ATOM 8711 N N . PRO D 1 35 ? 22.02000 -6.01200 22.26100 1.000 17.91794 145 PRO D N 1
ATOM 8712 C CA . PRO D 1 35 ? 22.91600 -6.03600 21.08800 1.000 20.19979 145 PRO D CA 1
ATOM 8713 C C . PRO D 1 35 ? 24.21500 -6.77600 21.30600 1.000 21.37888 145 PRO D C 1
ATOM 8714 O O . PRO D 1 35 ? 24.84700 -7.16100 20.31900 1.000 22.96854 145 PRO D O 1
ATOM 8725 N N . ILE D 1 36 ? 24.68000 -6.90800 22.55200 1.000 19.68657 146 ILE D N 1
ATOM 8726 C CA . ILE D 1 36 ? 25.98200 -7.52000 22.79000 1.000 18.56802 146 ILE D CA 1
ATOM 8727 C C . ILE D 1 36 ? 25.98900 -8.95500 22.27100 1.000 18.15218 146 ILE D C 1
ATOM 8728 O O . ILE D 1 36 ? 26.88600 -9.37200 21.51100 1.000 18.20218 146 ILE D O 1
ATOM 8744 N N . GLY D 1 37 ? 25.03800 -9.75800 22.73700 1.000 19.21283 147 GLY D N 1
ATOM 8745 C CA . GLY D 1 37 ? 25.00600 -11.14700 22.31500 1.000 20.05767 147 GLY D CA 1
ATOM 8746 C C . GLY D 1 37 ? 24.78400 -11.28600 20.82700 1.000 23.26595 147 GLY D C 1
ATOM 8747 O O . GLY D 1 37 ? 25.38400 -12.15100 20.17500 1.000 24.86351 147 GLY D O 1
ATOM 8751 N N A GLN D 1 38 ? 23.91600 -10.41700 20.27900 0.620 24.95299 148 GLN D N 1
ATOM 8752 N N B GLN D 1 38 ? 23.97300 -10.41100 20.24700 0.380 24.07131 148 GLN D N 1
ATOM 8753 C CA A GLN D 1 38 ? 23.68100 -10.31100 18.84200 0.620 25.81625 148 GLN D CA 1
ATOM 8754 C CA B GLN D 1 38 ? 23.76700 -10.48700 18.80700 0.380 23.82128 148 GLN D CA 1
ATOM 8755 C C A GLN D 1 38 ? 25.00900 -10.20800 18.08300 0.620 24.20027 148 GLN D C 1
ATOM 8756 C C B GLN D 1 38 ? 25.07000 -10.24300 18.05100 0.380 23.26595 148 GLN D C 1
ATOM 8757 O O A GLN D 1 38 ? 25.30900 -11.01900 17.19400 0.620 26.96639 148 GLN D O 1
ATOM 8758 O O B GLN D 1 38 ? 25.40800 -10.98100 17.11700 0.380 24.74244 148 GLN D O 1
ATOM 8785 N N . GLU D 1 39 ? 25.82800 -9.22100 18.44800 1.000 21.93158 149 GLU D N 1
ATOM 8786 C CA . GLU D 1 39 ? 27.05200 -8.91500 17.70800 1.000 21.76050 149 GLU D CA 1
ATOM 8787 C C . GLU D 1 39 ? 28.13700 -9.97500 17.89900 1.000 20.96041 149 GLU D C 1
ATOM 8788 O O . GLU D 1 39 ? 28.85000 -10.31900 16.94800 1.000 22.54481 149 GLU D O 1
ATOM 8801 N N . VAL D 1 40 ? 28.28000 -10.51400 19.10200 1.000 20.79986 150 VAL D N 1
ATOM 8802 C CA . VAL D 1 40 ? 29.38400 -11.42600 19.33000 1.000 20.02082 150 VAL D CA 1
ATOM 8803 C C . VAL D 1 40 ? 29.11700 -12.76300 18.66300 1.000 20.42350 150 VAL D C 1
ATOM 8804 O O . VAL D 1 40 ? 30.04600 -13.42400 18.18500 1.000 21.16043 150 VAL D O 1
ATOM 8817 N N . MET D 1 41 ? 27.85200 -13.20600 18.64300 1.000 22.02896 151 MET D N 1
ATOM 8818 C CA . MET D 1 41 ? 27.52400 -14.48200 18.01500 1.000 26.78479 151 MET D CA 1
ATOM 8819 C C . MET D 1 41 ? 27.68000 -14.38300 16.50400 1.000 26.30052 151 MET D C 1
ATOM 8820 O O . MET D 1 41 ? 28.17100 -15.32000 15.85000 1.000 30.33785 151 MET D O 1
ATOM 8834 N N . LYS D 1 42 ? 27.26900 -13.25000 15.92300 1.000 28.72976 152 LYS D N 1
ATOM 8835 C CA . LYS D 1 42 ? 27.47000 -13.09400 14.48500 1.000 29.46406 152 LYS D CA 1
ATOM 8836 C C . LYS D 1 42 ? 28.94100 -13.18300 14.11600 1.000 30.12466 152 LYS D C 1
ATOM 8837 O O . LYS D 1 42 ? 29.29100 -13.73000 13.06200 1.000 31.68275 152 LYS D O 1
ATOM 8856 N N . ALA D 1 43 ? 29.81700 -12.69900 14.97800 1.000 26.29789 153 ALA D N 1
ATOM 8857 C CA . ALA D 1 43 ? 31.23900 -12.74100 14.66800 1.000 25.46621 153 ALA D CA 1
ATOM 8858 C C . ALA D 1 43 ? 31.88900 -14.07500 14.99000 1.000 27.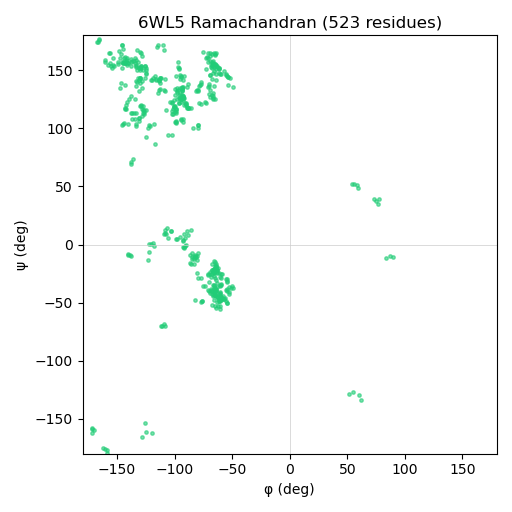67174 153 ALA D C 1
ATOM 8859 O O . ALA D 1 43 ? 33.03400 -14.29500 14.58700 1.000 26.73742 153 ALA D O 1
ATOM 8866 N N . ASN D 1 44 ? 31.20300 -14.96100 15.70300 1.000 27.22958 154 ASN D N 1
ATOM 8867 C CA . ASN D 1 44 ? 31.79700 -16.18800 16.23500 1.000 24.54505 154 ASN D CA 1
ATOM 8868 C C . ASN D 1 44 ? 30.80600 -17.31900 16.02500 1.000 29.28772 154 ASN D C 1
ATOM 8869 O O . ASN D 1 44 ? 30.21600 -17.83700 16.98600 1.000 28.84556 154 ASN D O 1
ATOM 8880 N N . PRO D 1 45 ? 30.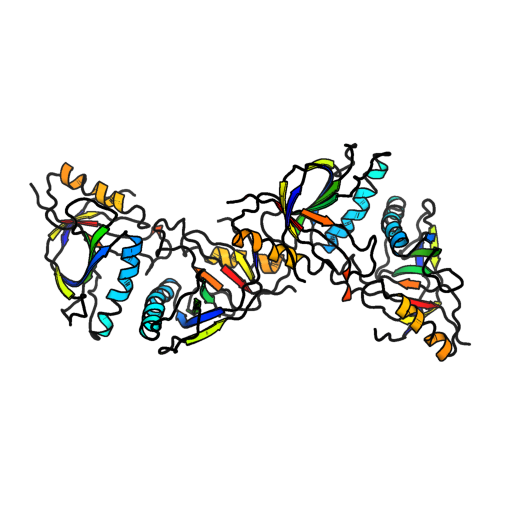59100 -17.72500 14.77000 1.000 31.25901 155 PRO D N 1
ATOM 8881 C CA . PRO D 1 45 ? 29.70900 -18.86400 14.51400 1.000 35.42004 155 PRO D CA 1
ATOM 8882 C C . PRO D 1 45 ? 30.16800 -20.05600 15.34400 1.000 35.90957 155 PRO D C 1
ATOM 8883 O O . PRO D 1 45 ? 31.36400 -20.33500 15.46400 1.000 38.75465 155 PRO D O 1
ATOM 8894 N N . GLY D 1 46 ? 29.21500 -20.75400 15.92700 1.000 32.96185 156 GLY D N 1
ATOM 8895 C CA . GLY D 1 46 ? 29.54500 -21.87000 16.77900 1.000 32.17491 156 GLY D CA 1
ATOM 8896 C C . GLY D 1 46 ? 29.75300 -21.54600 18.24900 1.000 26.87164 156 GLY D C 1
ATOM 8897 O O . GLY D 1 46 ? 29.85200 -22.47800 19.05200 1.000 29.78515 156 GLY D O 1
ATOM 8901 N N . LEU D 1 47 ? 29.83500 -20.27100 18.63700 1.000 24.07131 157 LEU D N 1
ATOM 8902 C CA . LEU D 1 47 ? 29.91600 -19.91100 20.05200 1.000 22.66324 157 LEU D CA 1
ATOM 8903 C C . LEU D 1 47 ? 28.69600 -20.46500 20.78200 1.000 23.35280 157 LEU D C 1
ATOM 8904 O O . LEU D 1 47 ? 27.56600 -20.34900 20.29800 1.000 24.58716 157 LEU D O 1
ATOM 8920 N N A THR D 1 48 ? 28.93100 -21.01500 21.97400 0.580 22.73430 158 THR D N 1
ATOM 8921 N N B THR D 1 48 ? 28.91100 -21.10100 21.93600 0.420 22.06054 158 THR D N 1
ATOM 8922 C CA A THR D 1 48 ? 27.90600 -21.70800 22.74200 0.580 22.56060 158 THR D CA 1
ATOM 8923 C CA B THR D 1 48 ? 27.79800 -21.67700 22.68500 0.420 21.27360 158 THR D CA 1
ATOM 8924 C C A THR D 1 48 ? 27.86300 -21.18900 24.17700 0.580 19.93397 158 THR D C 1
ATOM 8925 C C B THR D 1 48 ? 27.82600 -21.24900 24.14900 0.420 19.61025 158 THR D C 1
ATOM 8926 O O A THR D 1 48 ? 28.89000 -21.16000 24.86300 0.580 19.92871 158 THR D O 1
ATOM 8927 O O B THR D 1 48 ? 28.86100 -21.33600 24.81800 0.420 19.73921 158 THR D O 1
ATOM 8948 N N . LEU D 1 49 ? 26.67400 -20.80500 24.63300 1.000 20.07609 159 LEU D N 1
ATOM 8949 C CA . LEU D 1 49 ? 26.50200 -20.43400 26.03600 1.000 18.65750 159 LEU D CA 1
ATOM 8950 C C . LEU D 1 49 ? 26.64800 -21.66700 26.92100 1.000 17.54684 159 LEU D C 1
ATOM 8951 O O . LEU D 1 49 ? 26.28500 -22.78500 26.53300 1.000 19.38390 159 LEU D O 1
ATOM 8968 N N . THR D 1 50 ? 27.19700 -21.46600 28.11600 1.000 17.61001 160 THR D N 1
ATOM 8969 C CA . THR D 1 50 ? 27.23900 -22.56300 29.06700 1.000 16.97309 160 THR D CA 1
ATOM 8970 C C . THR D 1 50 ? 25.83200 -23.00600 29.47300 1.000 18.89174 160 THR D C 1
ATOM 8971 O O . THR D 1 50 ? 24.86000 -22.23700 29.44100 1.000 17.82056 160 THR D O 1
ATOM 8982 N N . THR D 1 51 ? 25.74500 -24.27200 29.84200 1.000 21.16306 161 THR D N 1
ATOM 8983 C CA . THR D 1 51 ? 24.53300 -24.86100 30.41000 1.000 23.09751 161 THR D CA 1
ATOM 8984 C C . THR D 1 51 ? 24.95900 -25.50000 31.72500 1.000 24.58979 161 THR D C 1
ATOM 8985 O O . THR D 1 51 ? 25.72800 -26.48600 31.70500 1.000 28.56658 161 THR D O 1
ATOM 8996 N N . PRO D 1 52 ? 24.49100 -25.00100 32.88500 1.000 24.81087 162 PRO D N 1
ATOM 8997 C CA . PRO D 1 52 ? 23.60100 -23.84100 33.01400 1.000 21.85262 162 PRO D CA 1
ATOM 8998 C C . PRO D 1 52 ? 24.28400 -22.53700 32.65800 1.000 19.69447 162 PRO D C 1
ATOM 8999 O O . PRO D 1 52 ? 25.51400 -22.43500 32.66100 1.000 18.16797 162 PRO D O 1
ATOM 9010 N N . ALA D 1 53 ? 23.46200 -21.56800 32.30900 1.000 18.90753 163 ALA D N 1
ATOM 9011 C CA . ALA D 1 53 ? 23.93900 -20.24600 31.97300 1.000 15.78610 163 ALA D CA 1
ATOM 9012 C C . ALA D 1 53 ? 24.53200 -19.56100 33.18800 1.000 14.30171 163 ALA D C 1
ATOM 9013 O O . ALA D 1 53 ? 24.17700 -19.84400 34.35300 1.000 16.29143 163 ALA D O 1
ATOM 9020 N N . TYR D 1 54 ? 25.44700 -18.63700 32.91900 1.000 13.95694 164 TYR D N 1
ATOM 9021 C CA . TYR D 1 54 ? 25.94600 -17.72500 33.95200 1.000 11.95670 164 TYR D CA 1
ATOM 9022 C C . TYR D 1 54 ? 26.09900 -16.36900 33.28000 1.000 11.42242 164 TYR D C 1
ATOM 9023 O O . TYR D 1 54 ? 27.02800 -16.15100 32.50000 1.000 13.01735 164 TYR D O 1
ATOM 9041 N N . CYS D 1 55 ? 25.16300 -15.47500 33.56400 1.000 12.17778 165 CYS D N 1
ATOM 9042 C CA . CYS D 1 55 ? 25.04100 -14.20200 32.88200 1.000 13.68322 165 CYS D CA 1
ATOM 9043 C C . CYS D 1 55 ? 24.93800 -13.14700 33.96700 1.000 10.46441 165 CYS D C 1
ATOM 9044 O O . CYS D 1 55 ? 24.06600 -13.25200 34.83200 1.000 11.68298 165 CYS D O 1
ATOM 9052 N N . PHE D 1 56 ? 25.89000 -12.20900 34.00500 1.000 9.72748 166 PHE D N 1
ATOM 9053 C CA . PHE D 1 56 ? 26.04000 -11.35000 35.16800 1.000 9.45113 166 PHE D CA 1
ATOM 9054 C C . PHE D 1 56 ? 26.65200 -10.01100 34.81600 1.000 9.28006 166 PHE D C 1
ATOM 9055 O O . PHE D 1 56 ? 27.42600 -9.88900 33.87200 1.000 11.66456 166 PHE D O 1
ATOM 9072 N N . THR D 1 57 ? 26.33100 -9.02000 35.62700 1.000 9.53272 167 THR D N 1
ATOM 9073 C CA . THR D 1 57 ? 27.01000 -7.72600 35.62900 1.000 9.83276 167 THR D CA 1
ATOM 9074 C C . THR D 1 57 ? 28.04500 -7.68400 36.73200 1.000 9.26164 167 THR D C 1
ATOM 9075 O O . THR D 1 57 ? 27.73200 -8.03800 37.86100 1.000 10.59338 167 THR D O 1
ATOM 9086 N N . LEU D 1 58 ? 29.25300 -7.24000 36.40300 1.000 10.42493 168 LEU D N 1
ATOM 9087 C CA . LEU D 1 58 ? 30.25000 -6.84200 37.38300 1.000 10.40125 168 LEU D CA 1
ATOM 9088 C C . LEU D 1 58 ? 30.12600 -5.34200 37.62800 1.000 9.29322 168 LEU D C 1
ATOM 9089 O O . LEU D 1 58 ? 30.13100 -4.53800 36.69500 1.000 10.44336 168 LEU D O 1
ATOM 9105 N N . TYR D 1 59 ? 29.97300 -4.96300 38.89000 1.000 10.25912 169 TYR D N 1
ATOM 9106 C CA . TYR D 1 59 ? 29.90600 -3.56500 39.30800 1.000 10.36703 169 TYR D CA 1
ATOM 9107 C C . TYR D 1 59 ? 31.30100 -3.18900 39.82900 1.000 9.59852 169 TYR D C 1
ATOM 9108 O O . TYR D 1 59 ? 31.71400 -3.63000 40.89700 1.000 11.40663 169 TYR D O 1
ATOM 9126 N N . HIS D 1 60 ? 32.03200 -2.43700 39.02700 1.000 10.08016 170 HIS D N 1
ATOM 9127 C CA . HIS D 1 60 ? 33.44600 -2.12700 39.25900 1.000 9.54588 170 HIS D CA 1
ATOM 9128 C C . HIS D 1 60 ? 33.69800 -0.85500 40.04400 1.000 10.83288 170 HIS D C 1
ATOM 9129 O O . HIS D 1 60 ? 34.85100 -0.56300 40.37000 1.000 12.70679 170 HIS D O 1
ATOM 9143 N N . ASP D 1 61 ? 32.67200 -0.09900 40.41900 1.000 11.48559 171 ASP D N 1
ATOM 9144 C CA . ASP D 1 61 ? 32.95300 1.09600 41.19000 1.000 12.25936 171 ASP D CA 1
ATOM 9145 C C . ASP D 1 61 ? 33.53900 0.75700 42.54900 1.000 13.96220 171 ASP D C 1
ATOM 9146 O O . ASP D 1 61 ? 33.27400 -0.27600 43.13300 1.000 14.64649 171 ASP D O 1
ATOM 9155 N N . LYS D 1 62 ? 34.26900 1.70200 43.09100 1.000 14.22013 172 LYS D N 1
ATOM 9156 C CA . LYS D 1 62 ? 34.91900 1.53200 44.37300 1.000 18.07322 172 LYS D CA 1
ATOM 9157 C C . LYS D 1 62 ? 34.09000 2.03400 45.51600 1.000 14.38330 172 LYS D C 1
ATOM 9158 O O . LYS D 1 62 ? 34.57100 2.03000 46.64600 1.000 19.42338 172 LYS D O 1
ATOM 9177 N N . GLU D 1 63 ? 32.87400 2.49500 45.25400 1.000 14.14906 173 GLU D N 1
ATOM 9178 C CA . GLU D 1 63 ? 31.91400 2.77600 46.29900 1.000 16.70200 173 GLU D CA 1
ATOM 9179 C C . GLU D 1 63 ? 30.55000 2.42600 45.72800 1.000 14.35435 173 GLU D C 1
ATOM 9180 O O . GLU D 1 63 ? 30.39400 2.24700 44.52400 1.000 14.79125 173 GLU D O 1
ATOM 9192 N N . TYR D 1 64 ? 29.54900 2.45700 46.59500 1.000 13.39371 174 TYR D N 1
ATOM 9193 C CA . TYR D 1 64 ? 28.17900 2.21400 46.15500 1.000 12.56730 174 TYR D CA 1
ATOM 9194 C C . TYR D 1 64 ? 27.68100 3.41200 45.35500 1.000 13.94904 174 TYR D C 1
ATOM 9195 O O . TYR D 1 64 ? 27.83000 4.54900 45.78200 1.000 15.18340 174 TYR D O 1
ATOM 9213 N N A LYS D 1 65 ? 27.10600 3.14800 44.17800 0.510 14.35962 175 LYS D N 1
ATOM 9214 N N B LYS D 1 65 ? 27.05700 3.13300 44.21800 0.490 13.56478 175 LYS D N 1
ATOM 9215 C CA A LYS D 1 65 ? 26.53000 4.17200 43.31600 0.510 17.04678 175 LYS D CA 1
ATOM 9216 C CA B LYS D 1 65 ? 26.46100 4.14800 43.37200 0.490 13.70427 175 LYS D CA 1
ATOM 9217 C C A LYS D 1 65 ? 25.34100 3.58600 42.56100 0.510 14.73861 175 LYS D C 1
ATOM 9218 C C B LYS D 1 65 ? 25.21100 3.56200 42.73500 0.490 13.22001 175 LYS D C 1
ATOM 9219 O O A LYS D 1 65 ? 25.34300 2.39600 42.21400 0.510 15.40974 175 LYS D O 1
ATOM 9220 O O B LYS D 1 65 ? 25.03800 2.34000 42.66300 0.490 16.55988 175 LYS D O 1
ATOM 9257 N N . GLU D 1 66 ? 24.36100 4.44400 42.22600 1.000 13.65427 176 GLU D N 1
ATOM 9258 C CA . GLU D 1 66 ? 23.26800 4.02600 41.36100 1.000 13.52531 176 GLU D CA 1
ATOM 9259 C C . GLU D 1 66 ? 23.19600 4.79800 40.05800 1.000 13.52531 176 GLU D C 1
ATOM 9260 O O . GLU D 1 66 ? 22.41700 4.41500 39.16900 1.000 15.44659 176 GLU D O 1
ATOM 9273 N N . LYS D 1 67 ? 24.00700 5.83300 39.90100 1.000 14.32540 177 LYS D N 1
ATOM 9274 C CA . LYS D 1 67 ? 24.08600 6.60600 38.67700 1.000 14.39646 177 LYS D CA 1
ATOM 9275 C C . LYS D 1 67 ? 25.54600 6.80600 38.29900 1.000 13.09368 177 LYS D C 1
ATOM 9276 O O . LYS D 1 67 ? 26.42600 6.81300 39.16800 1.000 14.34383 177 LYS D O 1
ATOM 9295 N N . ASN D 1 68 ? 25.79600 6.92700 36.98900 1.000 14.14643 178 ASN D N 1
ATOM 9296 C CA . ASN D 1 68 ? 27.16200 7.08600 36.47500 1.000 15.29920 178 ASN D CA 1
ATOM 9297 C C . ASN D 1 68 ? 28.02200 5.89700 36.90800 1.000 13.05946 178 ASN D C 1
ATOM 9298 O O . ASN D 1 68 ? 29.08400 6.07200 37.48300 1.000 15.59134 178 ASN D O 1
ATOM 9309 N N . MET D 1 69 ? 27.53700 4.68600 36.65000 1.000 10.86972 179 MET D N 1
ATOM 9310 C CA . MET D 1 69 ? 28.13000 3.46200 37.16000 1.000 11.36978 179 MET D CA 1
ATOM 9311 C C . MET D 1 69 ? 29.07300 2.83300 36.15100 1.000 11.76983 179 MET D C 1
ATOM 9312 O O . MET D 1 69 ? 28.80300 2.83600 34.95200 1.000 12.55940 179 MET D O 1
ATOM 9326 N N . ASP D 1 70 ? 30.18000 2.26800 36.65400 1.000 10.90131 180 ASP D N 1
ATOM 9327 C CA . ASP D 1 70 ? 31.11400 1.48800 35.83900 1.000 11.68824 180 ASP D CA 1
ATOM 9328 C C . ASP D 1 70 ? 30.69900 0.02200 35.93500 1.000 11.09607 180 ASP D C 1
ATOM 9329 O O . ASP D 1 70 ? 30.85100 -0.61800 36.99700 1.000 11.96986 180 ASP D O 1
ATOM 9338 N N . VAL D 1 71 ? 30.13700 -0.50100 34.84600 1.000 11.26977 181 VAL D N 1
ATOM 9339 C CA . VAL D 1 71 ? 29.55200 -1.83800 34.81500 1.000 10.78814 181 VAL D CA 1
ATOM 9340 C C . VAL D 1 71 ? 30.10400 -2.62400 33.64000 1.000 12.13040 181 VAL D C 1
ATOM 9341 O O . VAL D 1 71 ? 30.52200 -2.05200 32.61700 1.000 13.85429 181 VAL D O 1
ATOM 9354 N N . GLU D 1 72 ? 30.14300 -3.94200 33.80900 1.000 10.97500 182 GLU D N 1
ATOM 9355 C CA . GLU D 1 72 ? 30.63700 -4.83900 32.76400 1.000 11.11712 182 GLU D CA 1
ATOM 9356 C C . GLU D 1 72 ? 29.68600 -6.02100 32.64400 1.000 10.76445 182 GLU D C 1
ATOM 9357 O O . GLU D 1 72 ? 29.54700 -6.81400 33.57000 1.000 10.89078 182 GLU D O 1
ATOM 9369 N N . PHE D 1 73 ? 29.00700 -6.10700 31.52600 1.000 11.30925 183 PHE D N 1
ATOM 9370 C CA . PHE D 1 73 ? 28.11500 -7.21000 31.23900 1.000 11.96196 183 PHE D CA 1
ATOM 9371 C C . PHE D 1 73 ? 28.92700 -8.40100 30.78400 1.000 9.26690 183 PHE D C 1
ATOM 9372 O O . PHE D 1 73 ? 29.74400 -8.25700 29.86300 1.000 12.82785 183 PHE D O 1
ATOM 9389 N N . CYS D 1 74 ? 28.65000 -9.56200 31.35700 1.000 10.92763 184 CYS D N 1
ATOM 9390 C CA . CYS D 1 74 ? 29.34100 -10.80000 31.06900 1.000 11.40926 184 CYS D CA 1
ATOM 9391 C C . CYS D 1 74 ? 28.37900 -11.95400 30.81500 1.000 12.32253 184 CYS D C 1
ATOM 9392 O O . CYS D 1 74 ? 27.37300 -12.10600 31.51500 1.000 11.42242 184 CYS D O 1
ATOM 9400 N N . GLU D 1 75 ? 28.74000 -12.83700 29.88000 1.000 12.01723 185 GLU D N 1
ATOM 9401 C CA . GLU D 1 75 ? 27.92800 -14.03400 29.60500 1.000 12.80943 185 GLU D CA 1
ATOM 9402 C C . GLU D 1 75 ? 28.86200 -15.20600 29.33000 1.000 11.16713 185 GLU D C 1
ATOM 9403 O O . GLU D 1 75 ? 29.76100 -15.11900 28.48900 1.000 12.84628 185 GLU D O 1
ATOM 9415 N N . ALA D 1 76 ? 28.70700 -16.25200 30.11300 1.000 12.89365 186 ALA D N 1
ATOM 9416 C CA . ALA D 1 76 ? 29.62200 -17.37200 30.06900 1.000 12.92523 186 ALA D CA 1
ATOM 9417 C C . ALA D 1 76 ? 29.35100 -18.26400 28.86100 1.000 13.40161 186 ALA D C 1
ATOM 9418 O O . ALA D 1 76 ? 28.20300 -18.59100 28.54200 1.000 14.02800 186 ALA D O 1
ATOM 9425 N N . VAL D 1 77 ? 30.43500 -18.71700 28.25500 1.000 14.36488 187 VAL D N 1
ATOM 9426 C CA . VAL D 1 77 ? 30.43600 -19.55300 27.07700 1.000 15.28341 187 VAL D CA 1
ATOM 9427 C C . VAL D 1 77 ? 31.34200 -20.75400 27.31900 1.000 14.24381 187 VAL D C 1
ATOM 9428 O O . VAL D 1 77 ? 32.20600 -20.74400 28.18700 1.000 15.24920 187 VAL D O 1
ATOM 9441 N N . ASN D 1 78 ? 31.21500 -21.75200 26.44100 1.000 15.12023 188 ASN D N 1
ATOM 9442 C CA . ASN D 1 78 ? 32.01800 -22.96200 26.58400 1.000 16.51777 188 ASN D CA 1
ATOM 9443 C C . ASN D 1 78 ? 33.44700 -22.83500 26.05000 1.000 20.75512 188 ASN D C 1
ATOM 9444 O O . ASN D 1 78 ? 34.32600 -23.58100 26.50700 1.000 22.58165 188 ASN D O 1
ATOM 9455 N N . ASP D 1 79 ? 33.70600 -21.92200 25.11600 1.000 20.80249 189 ASP D N 1
ATOM 9456 C CA . ASP D 1 79 ? 35.03200 -21.81100 24.51900 1.000 21.21833 189 ASP D CA 1
ATOM 9457 C C . ASP D 1 79 ? 35.27200 -20.35500 24.17500 1.000 19.87344 189 ASP D C 1
ATOM 9458 O O . ASP D 1 79 ? 34.33400 -19.57300 24.00000 1.000 20.82092 189 ASP D O 1
ATOM 9467 N N . PHE D 1 80 ? 36.54400 -20.01300 24.00600 1.000 18.36536 190 PHE D N 1
ATOM 9468 C CA . PHE D 1 80 ? 36.89200 -18.65800 23.61500 1.000 19.19967 190 PHE D CA 1
ATOM 9469 C C . PHE D 1 80 ? 36.43200 -18.40000 22.19900 1.000 22.32899 190 PHE D C 1
ATOM 9470 O O . PHE D 1 80 ? 36.33600 -19.31200 21.38000 1.000 23.91866 190 PHE D O 1
ATOM 9487 N N . GLY D 1 81 ? 36.16600 -17.14300 21.91200 1.000 18.91806 191 GLY D N 1
ATOM 9488 C CA . GLY D 1 81 ? 35.98600 -16.68200 20.55500 1.000 18.47327 191 GLY D CA 1
ATOM 9489 C C . GLY D 1 81 ? 36.87800 -15.47900 20.30500 1.000 18.53643 191 GLY D C 1
ATOM 9490 O O . GLY D 1 81 ? 37.75300 -15.17200 21.12600 1.000 17.10995 191 GLY D O 1
ATOM 9494 N N . LYS D 1 82 ? 36.63200 -14.76600 19.22200 1.000 16.97046 192 LYS D N 1
ATOM 9495 C CA . LYS D 1 82 ? 37.43000 -13.61400 18.87300 1.000 18.23903 192 LYS D CA 1
ATOM 9496 C C . LYS D 1 82 ? 36.73300 -12.33500 19.31300 1.000 17.11521 192 LYS D C 1
ATOM 9497 O O . LYS D 1 82 ? 35.55600 -12.25900 19.21500 1.000 17.88636 192 LYS D O 1
ATOM 9516 N N . ASN D 1 83 ? 37.50100 -11.35700 19.72600 1.000 15.90454 193 ASN D N 1
ATOM 9517 C CA . ASN D 1 83 ? 36.91100 -10.09700 20.14500 1.000 16.18089 193 ASN D CA 1
ATOM 9518 C C . ASN D 1 83 ? 36.25600 -9.40700 18.94800 1.000 17.30207 193 ASN D C 1
ATOM 9519 O O . ASN D 1 83 ? 36.67600 -9.56100 17.80200 1.000 19.65762 193 ASN D O 1
ATOM 9530 N N . GLU D 1 84 ? 35.20000 -8.65000 19.22800 1.000 18.09954 194 GLU D N 1
ATOM 9531 C CA . GLU D 1 84 ? 34.40200 -7.94000 18.22700 1.000 19.58656 194 GLU D CA 1
ATOM 9532 C C . GLU D 1 84 ? 34.19300 -6.51900 18.73200 1.000 19.90502 194 GLU D C 1
ATOM 9533 O O . GLU D 1 84 ? 33.40500 -6.29400 19.65800 1.000 22.17108 194 GLU D O 1
ATOM 9545 N N . GLY D 1 85 ? 34.95200 -5.57600 18.19100 1.000 23.95024 195 GLY D N 1
ATOM 9546 C CA . GLY D 1 85 ? 34.88300 -4.22500 18.73000 1.000 27.38749 195 GLY D CA 1
ATOM 9547 C C . GLY D 1 85 ? 35.27800 -4.22300 20.19900 1.000 27.23748 195 GLY D C 1
ATOM 9548 O O . GLY D 1 85 ? 36.32600 -4.75900 20.60000 1.000 30.74053 195 GLY D O 1
ATOM 9552 N N . ASN D 1 86 ? 34.43800 -3.60800 21.01800 1.000 24.20027 196 ASN D N 1
ATOM 9553 C CA . ASN D 1 86 ? 34.65000 -3.55100 22.45400 1.000 25.78730 196 ASN D CA 1
ATOM 9554 C C . ASN D 1 86 ? 34.04300 -4.73800 23.19100 1.000 18.56275 196 ASN D C 1
ATOM 9555 O O . ASN D 1 86 ? 34.00200 -4.72500 24.41700 1.000 20.58405 196 ASN D O 1
ATOM 9566 N N . ILE D 1 87 ? 33.55000 -5.74900 22.48100 1.000 16.27037 197 ILE D N 1
ATOM 9567 C CA . ILE D 1 87 ? 33.11600 -7.00400 23.09300 1.000 16.00718 197 ILE D CA 1
ATOM 9568 C C . ILE D 1 87 ? 34.33100 -7.91000 23.14200 1.000 15.28341 197 ILE D C 1
ATOM 9569 O O . ILE D 1 87 ? 34.87600 -8.28200 22.10000 1.000 18.68382 197 ILE D O 1
ATOM 9585 N N . ILE D 1 88 ? 34.75000 -8.26800 24.33200 1.000 13.71480 198 ILE D N 1
ATOM 9586 C CA . ILE D 1 88 ? 35.98200 -9.00800 24.51100 1.000 14.62017 198 ILE D CA 1
ATOM 9587 C C . ILE D 1 88 ? 35.72500 -10.29000 25.28500 1.000 14.02010 198 ILE D C 1
ATOM 9588 O O . ILE D 1 88 ? 34.77500 -10.40500 26.07400 1.000 16.60462 198 ILE D O 1
ATOM 9604 N N . PHE D 1 89 ? 36.57800 -11.28300 25.02500 1.000 14.57806 199 PHE D N 1
ATOM 9605 C CA . PHE D 1 89 ? 36.58500 -12.49000 25.81000 1.000 13.69112 199 PHE D CA 1
ATOM 9606 C C . PHE D 1 89 ? 37.63200 -12.41000 26.89900 1.000 13.45161 199 PHE D C 1
ATOM 9607 O O . PHE D 1 89 ? 38.71500 -11.82600 26.71900 1.000 15.17024 199 PHE D O 1
ATOM 9624 N N . GLN D 1 90 ? 37.30600 -13.02600 28.03900 1.000 11.96986 200 GLN D N 1
ATOM 9625 C CA . GLN D 1 90 ? 38.22600 -13.06100 29.16800 1.000 12.84891 200 GLN D CA 1
ATOM 9626 C C . GLN D 1 90 ? 37.82600 -14.19500 30.09600 1.000 11.71456 200 GLN D C 1
ATOM 9627 O O . GLN D 1 90 ? 36.69400 -14.69700 30.06400 1.000 14.48068 200 GLN D O 1
ATOM 9641 N N . VAL D 1 91 ? 38.78600 -14.61000 30.89100 1.000 13.18842 201 VAL D N 1
ATOM 9642 C CA . VAL D 1 91 ? 38.55100 -15.54100 31.99100 1.000 15.29131 201 VAL D CA 1
ATOM 9643 C C . VAL D 1 91 ? 38.22100 -14.73800 33.24200 1.000 14.30698 201 VAL D C 1
ATOM 9644 O O . VAL D 1 91 ? 39.00600 -13.88900 33.67600 1.000 16.93624 201 VAL D O 1
ATOM 9657 N N . ILE D 1 92 ? 37.03500 -14.96800 33.79800 1.000 14.44121 202 ILE D N 1
ATOM 9658 C CA . ILE D 1 92 ? 36.63700 -14.34900 35.05700 1.000 12.96734 202 ILE D CA 1
ATOM 9659 C C . ILE D 1 92 ? 37.08500 -15.29000 36.16800 1.000 15.47554 202 ILE D C 1
ATOM 9660 O O . ILE D 1 92 ? 36.70300 -16.46800 36.15200 1.000 15.78084 202 ILE D O 1
ATOM 9676 N N . PRO D 1 93 ? 37.91100 -14.84100 37.10200 1.000 16.17299 203 PRO D N 1
ATOM 9677 C CA . PRO D 1 93 ? 38.54200 -15.78200 38.02100 1.000 17.43893 203 PRO D CA 1
ATOM 9678 C C . PRO D 1 93 ? 37.57200 -16.37700 39.01700 1.000 14.27803 203 PRO D C 1
ATOM 9679 O O . PRO D 1 93 ? 36.49200 -15.85600 39.27300 1.000 14.71492 203 PRO D O 1
ATOM 9690 N N . ALA D 1 94 ? 37.99800 -17.49900 39.57100 1.000 15.20709 204 ALA D N 1
ATOM 9691 C CA . ALA D 1 94 ? 37.32200 -18.12400 40.69300 1.000 14.21486 204 ALA D CA 1
ATOM 9692 C C . ALA D 1 94 ? 37.37200 -17.22700 41.91400 1.000 16.26511 204 ALA D C 1
ATOM 9693 O O . ALA D 1 94 ? 38.37000 -16.54700 42.18300 1.000 18.23903 204 ALA D O 1
ATOM 9700 N N . ILE D 1 95 ? 36.26000 -17.22100 42.64000 1.000 13.49372 205 ILE D N 1
ATOM 9701 C CA . ILE D 1 95 ? 36.11800 -16.47800 43.88400 1.000 12.50150 205 ILE D CA 1
ATOM 9702 C C . ILE D 1 95 ? 35.40300 -17.30700 44.93600 1.000 13.44898 205 ILE D C 1
ATOM 9703 O O . ILE D 1 95 ? 34.63800 -18.21800 44.63800 1.000 14.37014 205 ILE D O 1
ATOM 9719 N N . THR D 1 96 ? 35.62100 -16.93000 46.17900 1.000 11.93564 206 THR D N 1
ATOM 9720 C CA . THR D 1 96 ? 34.72500 -17.24900 47.28400 1.000 11.00658 206 THR D CA 1
ATOM 9721 C C . THR D 1 96 ? 33.74200 -16.09300 47.41900 1.000 10.45652 206 THR D C 1
ATOM 9722 O O . THR D 1 96 ? 34.15200 -14.94000 47.46600 1.000 12.35938 206 THR D O 1
ATOM 9733 N N . ALA D 1 97 ? 32.44100 -16.40200 47.39700 1.000 10.53284 207 ALA D N 1
ATOM 9734 C CA . ALA D 1 97 ? 31.43900 -15.33800 47.41500 1.000 10.35914 207 ALA D CA 1
ATOM 9735 C C . ALA D 1 97 ? 30.39300 -15.62500 48.48600 1.000 8.72736 207 ALA D C 1
ATOM 9736 O O . ALA D 1 97 ? 29.98400 -16.78600 48.68100 1.000 10.44862 207 ALA D O 1
ATOM 9743 N N . VAL D 1 98 ? 29.93500 -14.56300 49.13900 1.000 10.00383 208 VAL D N 1
ATOM 9744 C CA . VAL D 1 98 ? 28.69500 -14.61700 49.89200 1.000 9.58799 208 VAL D CA 1
ATOM 9745 C C . VAL D 1 98 ? 27.60500 -14.10500 48.97600 1.000 8.99318 208 VAL D C 1
ATOM 9746 O O . VAL D 1 98 ? 27.79900 -13.11600 48.24900 1.000 10.21175 208 VAL D O 1
ATOM 9759 N N . THR D 1 99 ? 26.49100 -14.82000 48.95400 1.000 9.31427 209 THR D N 1
ATOM 9760 C CA . THR D 1 99 ? 25.46300 -14.58600 47.96500 1.000 10.24070 209 THR D CA 1
ATOM 9761 C C . THR D 1 99 ? 24.09500 -14.54300 48.62300 1.000 9.59852 209 THR D C 1
ATOM 9762 O O . THR D 1 99 ? 23.85900 -15.17900 49.66000 1.000 11.34873 209 THR D O 1
ATOM 9773 N N . VAL D 1 100 ? 23.17300 -13.82400 47.95700 1.000 10.18280 210 VAL D N 1
ATOM 9774 C CA . VAL D 1 100 ? 21.74800 -13.90700 48.26900 1.000 10.07752 210 VAL D CA 1
ATOM 9775 C C . VAL D 1 100 ? 20.97000 -13.86800 46.96800 1.000 9.14583 210 VAL D C 1
ATOM 9776 O O . VAL D 1 100 ? 21.43200 -13.33200 45.95000 1.000 11.18555 210 VAL D O 1
ATOM 9789 N N . ILE D 1 101 ? 19.76200 -14.41000 47.00300 1.000 12.00407 211 ILE D N 1
ATOM 9790 C CA . ILE D 1 101 ? 18.82100 -14.32200 45.89500 1.000 10.98026 211 ILE D CA 1
ATOM 9791 C C . ILE D 1 101 ? 17.87900 -13.14400 46.12200 1.000 11.59876 211 ILE D C 1
ATOM 9792 O O . ILE D 1 101 ? 17.22700 -13.03300 47.17100 1.000 13.45951 211 ILE D O 1
ATOM 9808 N N . HIS D 1 102 ? 17.80600 -12.27400 45.15700 1.000 11.40137 212 HIS D N 1
ATOM 9809 C CA . HIS D 1 102 ? 16.78500 -11.22300 45.09400 1.000 11.69877 212 HIS D CA 1
ATOM 9810 C C . HIS D 1 102 ? 15.63800 -11.67300 44.20400 1.000 12.09882 212 HIS D C 1
ATOM 9811 O O . HIS D 1 102 ? 15.83100 -11.92900 43.00300 1.000 11.75667 212 HIS D O 1
ATOM 9825 N N A LYS D 1 103 ? 14.45400 -11.79000 44.79400 0.230 13.25422 213 LYS D N 1
ATOM 9826 N N B LYS D 1 103 ? 14.47400 -11.84900 44.80900 0.770 11.99354 213 LYS D N 1
ATOM 9827 C CA A LYS D 1 103 ? 13.24800 -12.19500 44.08300 0.230 14.97548 213 LYS D CA 1
ATOM 9828 C CA B LYS D 1 103 ? 13.27000 -12.15600 44.05000 0.770 13.25159 213 LYS D CA 1
ATOM 9829 C C A LYS D 1 103 ? 12.44500 -10.94700 43.75100 0.230 14.22539 213 LYS D C 1
ATOM 9830 C C B LYS D 1 103 ? 12.57300 -10.85900 43.68800 0.770 11.74615 213 LYS D C 1
ATOM 9831 O O A LYS D 1 103 ? 12.16000 -10.13800 44.64100 0.230 15.34921 213 LYS D O 1
ATOM 9832 O O B LYS D 1 103 ? 12.48500 -9.93100 44.49400 0.770 16.17826 213 LYS D O 1
ATOM 9869 N N . GLY D 1 104 ? 12.03200 -10.82600 42.48500 1.000 13.45424 214 GLY D N 1
ATOM 9870 C CA . GLY D 1 104 ? 11.20400 -9.73100 42.06700 1.000 14.55438 214 GLY D CA 1
ATOM 9871 C C . GLY D 1 104 ? 11.88400 -8.71700 41.19500 1.000 12.00670 214 GLY D C 1
ATOM 9872 O O . GLY D 1 104 ? 13.00300 -8.89900 40.70300 1.000 11.91985 214 GLY D O 1
ATOM 9876 N N . PRO D 1 105 ? 11.18900 -7.61600 40.96800 1.000 14.43857 215 PRO D N 1
ATOM 9877 C CA . PRO D 1 105 ? 11.67100 -6.59800 40.05000 1.000 13.93851 215 PRO D CA 1
ATOM 9878 C C . PRO D 1 105 ? 12.93700 -5.91200 40.52200 1.000 12.07513 215 PRO D C 1
ATOM 9879 O O . PRO D 1 105 ? 13.36000 -5.99700 41.67800 1.000 13.58058 215 PRO D O 1
ATOM 9890 N N . TYR D 1 106 ? 13.56000 -5.21200 39.57300 1.000 12.65941 216 TYR D N 1
ATOM 9891 C CA . TYR D 1 106 ? 14.90600 -4.69000 39.76800 1.000 10.94342 216 TYR D CA 1
ATOM 9892 C C . TYR D 1 106 ? 14.93200 -3.40300 40.56100 1.000 12.03829 216 TYR D C 1
ATOM 9893 O O . TYR D 1 106 ? 16.03500 -2.99200 40.99400 1.000 12.09092 216 TYR D O 1
ATOM 9911 N N . ASP D 1 107 ? 13.77000 -2.74400 40.75400 1.000 11.98302 217 ASP D N 1
ATOM 9912 C CA . ASP D 1 107 ? 13.78200 -1.48400 41.47800 1.000 13.01472 217 ASP D CA 1
ATOM 9913 C C . ASP D 1 107 ? 14.31100 -1.62000 42.91000 1.000 13.81481 217 ASP D C 1
ATOM 9914 O O . ASP D 1 107 ? 14.80700 -0.63400 43.48000 1.000 15.64661 217 ASP D O 1
ATOM 9923 N N . SER D 1 108 ? 14.15700 -2.79200 43.52400 1.000 12.87786 218 SER D N 1
ATOM 9924 C CA . SER D 1 108 ? 14.57100 -3.04600 44.90000 1.000 14.29382 218 SER D CA 1
ATOM 9925 C C . SER D 1 108 ? 15.86400 -3.83200 45.02800 1.000 11.41979 218 SER D C 1
ATOM 9926 O O . SER D 1 108 ? 16.18600 -4.26900 46.13700 1.000 12.63309 218 SER D O 1
ATOM 9934 N N . LEU D 1 109 ? 16.60700 -4.00700 43.92900 1.000 11.45664 219 LEU D N 1
ATOM 9935 C CA . LEU D 1 109 ? 17.91400 -4.67700 44.00800 1.000 10.69602 219 LEU D CA 1
ATOM 9936 C C . LEU D 1 109 ? 18.80100 -4.10700 45.10600 1.000 10.34861 219 LEU D C 1
ATOM 9937 O O . LEU D 1 109 ? 19.56000 -4.85100 45.73000 1.000 10.18806 219 LEU D O 1
ATOM 9953 N N . ARG D 1 110 ? 18.76500 -2.79700 45.33100 1.000 10.82235 220 ARG D N 1
ATOM 9954 C CA . ARG D 1 110 ? 19.68700 -2.19800 46.29800 1.000 10.62496 220 ARG D CA 1
ATOM 9955 C C . ARG D 1 110 ? 19.56500 -2.88700 47.65500 1.000 10.50652 220 ARG D C 1
ATOM 9956 O O . ARG D 1 110 ? 20.52300 -2.89200 48.43100 1.000 12.31990 220 ARG D O 1
ATOM 9977 N N . ASN D 1 111 ? 18.37000 -3.36400 48.00100 1.000 10.13806 221 ASN D N 1
ATOM 9978 C CA . ASN D 1 111 ? 18.18400 -3.99100 49.31200 1.000 11.28556 221 ASN D CA 1
ATOM 9979 C C . ASN D 1 111 ? 19.08100 -5.19900 49.49800 1.000 10.46178 221 ASN D C 1
ATOM 9980 O O . ASN D 1 111 ? 19.52300 -5.47600 50.61800 1.000 11.47243 221 ASN D O 1
ATOM 9991 N N . ALA D 1 112 ? 19.32600 -5.95000 48.42700 1.000 9.87487 222 ALA D N 1
ATOM 9992 C CA . ALA D 1 112 ? 20.21700 -7.09400 48.49500 1.000 8.93002 222 ALA D CA 1
ATOM 9993 C C . ALA D 1 112 ? 21.66100 -6.65700 48.72800 1.000 8.58261 222 ALA D C 1
ATOM 9994 O O . ALA D 1 112 ? 22.41400 -7.32300 49.48000 1.000 10.51442 222 ALA D O 1
ATOM 10001 N N . TYR D 1 113 ? 22.08400 -5.55700 48.07900 1.000 9.27743 223 TYR D N 1
ATOM 10002 C CA . TYR D 1 113 ? 23.43000 -5.01300 48.30700 1.000 9.58536 223 TYR D CA 1
ATOM 10003 C C . TYR D 1 113 ? 23.57200 -4.52600 49.74800 1.000 9.80381 223 TYR D C 1
ATOM 10004 O O . TYR D 1 113 ? 24.61600 -4.74600 50.37900 1.000 10.12753 223 TYR D O 1
ATOM 10022 N N . ILE D 1 114 ? 22.56000 -3.83300 50.27400 1.000 11.09080 224 ILE D N 1
ATOM 10023 C CA . ILE D 1 114 ? 22.57900 -3.38500 51.66600 1.000 9.94067 224 ILE D CA 1
ATOM 10024 C C . ILE D 1 114 ? 22.75800 -4.58700 52.58000 1.000 10.01173 224 ILE D C 1
ATOM 10025 O O . ILE D 1 114 ? 23.63100 -4.60100 53.46400 1.000 10.47757 224 ILE D O 1
ATOM 10041 N N . TYR D 1 115 ? 21.98100 -5.63500 52.32900 1.000 9.69590 225 TYR D N 1
ATOM 10042 C CA . TYR D 1 115 ? 22.03500 -6.82400 53.17000 1.000 9.61694 225 TYR D CA 1
ATOM 10043 C C . TYR D 1 115 ? 23.41100 -7.45700 53.14500 1.000 9.54851 225 TYR D C 1
ATOM 10044 O O . TYR D 1 115 ? 23.94900 -7.85700 54.18500 1.000 11.00658 225 TYR D O 1
ATOM 10062 N N . LEU D 1 116 ? 23.98200 -7.61100 51.95100 1.000 9.83539 226 LEU D N 1
ATOM 10063 C CA . LEU D 1 116 ? 25.28500 -8.27700 51.84800 1.000 10.54337 226 LEU D CA 1
ATOM 10064 C C . LEU D 1 116 ? 26.41300 -7.45100 52.44200 1.000 11.03553 226 LEU D C 1
ATOM 10065 O O . LEU D 1 116 ? 27.33200 -8.00900 53.07700 1.000 12.64625 226 LEU D O 1
ATOM 10081 N N A MET D 1 117 ? 26.37500 -6.12000 52.22600 0.590 11.42769 227 MET D N 1
ATOM 10082 N N B MET D 1 117 ? 26.41000 -6.15300 52.26500 0.410 10.20386 227 MET D N 1
ATOM 10083 C CA A MET D 1 117 ? 27.35500 -5.20500 52.84000 0.590 11.97249 227 MET D CA 1
ATOM 10084 C CA B MET D 1 117 ? 27.48700 -5.42300 52.91600 0.410 10.86446 227 MET D CA 1
ATOM 10085 C C A MET D 1 117 ? 27.36400 -5.37000 54.36100 0.590 10.43809 227 MET D C 1
ATOM 10086 C C B MET D 1 117 ? 27.39400 -5.58800 54.42400 0.410 11.80668 227 MET D C 1
ATOM 10087 O O A MET D 1 117 ? 28.43400 -5.36900 54.99100 0.590 13.56215 227 MET D O 1
ATOM 10088 O O B MET D 1 117 ? 28.40900 -5.79000 55.10900 0.410 12.29358 227 MET D O 1
ATOM 10115 N N . GLN D 1 118 ? 26.17900 -5.55100 54.95500 1.000 11.46980 228 GLN D N 1
ATOM 10116 C CA . GLN D 1 118 ? 26.03000 -5.70100 56.39100 1.000 11.38294 228 GLN D CA 1
ATOM 10117 C C . GLN D 1 118 ? 26.49900 -7.07900 56.83500 1.000 11.60402 228 GLN D C 1
ATOM 10118 O O . GLN D 1 118 ? 27.16500 -7.20900 57.86700 1.000 12.45676 228 GLN D O 1
ATOM 10133 N N . TRP D 1 119 ? 26.18300 -8.11500 56.05300 1.000 11.18555 229 TRP D N 1
ATOM 10134 C CA . TRP D 1 119 ? 26.60100 -9.46100 56.39200 1.000 10.59864 229 TRP D CA 1
ATOM 10135 C C . TRP D 1 119 ? 28.11000 -9.54200 56.42900 1.000 11.17766 229 TRP D C 1
ATOM 10136 O O . TRP D 1 119 ? 28.68200 -10.16600 57.32200 1.000 12.31463 229 TRP D O 1
ATOM 10157 N N . VAL D 1 120 ? 28.76800 -8.92300 55.45200 1.000 11.31978 230 VAL D N 1
ATOM 10158 C CA . VAL D 1 120 ? 30.22500 -8.95900 55.39700 1.000 12.79364 230 VAL D CA 1
ATOM 10159 C C . VAL D 1 120 ? 30.81400 -8.34500 56.65600 1.000 12.70152 230 VAL D C 1
ATOM 10160 O O . VAL D 1 120 ? 31.71200 -8.91800 57.28900 1.000 13.99378 230 VAL D O 1
ATOM 10173 N N . GLU D 1 121 ? 30.31500 -7.17400 57.04600 1.000 13.54110 231 GLU D N 1
ATOM 10174 C CA . GLU D 1 121 ? 30.81600 -6.55200 58.26100 1.000 13.98589 231 GLU D CA 1
ATOM 10175 C C . GLU D 1 121 ? 30.56200 -7.43200 59.47800 1.000 15.55186 231 GLU D C 1
ATOM 10176 O O . GLU D 1 121 ? 31.44200 -7.61100 60.33200 1.000 17.36261 231 GLU D O 1
ATOM 10188 N N . ASP D 1 122 ? 29.33300 -7.92300 59.61600 1.000 13.28317 232 ASP D N 1
ATOM 10189 C CA . ASP D 1 122 ? 28.90400 -8.64500 60.81600 1.000 12.91207 232 ASP D CA 1
ATOM 10190 C C . ASP D 1 122 ? 29.63600 -9.96600 60.99600 1.000 14.79388 232 ASP D C 1
ATOM 10191 O O . ASP D 1 122 ? 29.71000 -10.48400 62.10900 1.000 19.15230 232 ASP D O 1
ATOM 10200 N N . ASN D 1 123 ? 30.08800 -10.56500 59.90200 1.000 12.64889 233 ASN D N 1
ATOM 10201 C CA . ASN D 1 123 ? 30.63500 -11.91600 59.91500 1.000 13.18316 233 ASN D CA 1
ATOM 10202 C C . ASN D 1 123 ? 32.13900 -11.94900 59.78500 1.000 15.78347 233 ASN D C 1
ATOM 10203 O O . ASN D 1 123 ? 32.71600 -13.03300 59.72500 1.000 17.46525 233 ASN D O 1
ATOM 10214 N N . GLY D 1 124 ? 32.79200 -10.79400 59.79900 1.000 16.22563 234 GLY D N 1
ATOM 10215 C CA . GLY D 1 124 ? 34.23900 -10.78900 59.77400 1.000 18.39168 234 GLY D CA 1
ATOM 10216 C C . GLY D 1 124 ? 34.85100 -11.11300 58.43300 1.000 15.10444 234 GLY D C 1
ATOM 10217 O O . GLY D 1 124 ? 35.87000 -11.83700 58.36800 1.000 17.86793 234 GLY D O 1
ATOM 10221 N N . TYR D 1 125 ? 34.23700 -10.63400 57.36300 1.000 14.70176 235 TYR D N 1
ATOM 10222 C CA . TYR D 1 125 ? 34.74300 -10.79500 56.01400 1.000 13.06736 235 TYR D CA 1
ATOM 10223 C C . TYR D 1 125 ? 35.10400 -9.42800 55.46200 1.000 13.78850 235 TYR D C 1
ATOM 10224 O O . TYR D 1 125 ? 34.76200 -8.37600 56.03400 1.000 16.76517 235 TYR D O 1
ATOM 10242 N N . LEU D 1 126 ? 35.78100 -9.45100 54.31900 1.000 14.38857 236 LEU D N 1
ATOM 10243 C CA . LEU D 1 126 ? 36.12400 -8.26000 53.55500 1.000 14.50963 236 LEU D CA 1
ATOM 10244 C C . LEU D 1 126 ? 35.71100 -8.49200 52.12100 1.000 12.62520 236 LEU D C 1
ATOM 10245 O O . LEU D 1 126 ? 35.95100 -9.57500 51.56700 1.000 13.97799 236 LEU D O 1
ATOM 10261 N N . LEU D 1 127 ? 35.14400 -7.45800 51.50600 1.000 14.06221 237 LEU D N 1
ATOM 10262 C CA . LEU D 1 127 ? 34.83800 -7.46800 50.07900 1.000 13.53847 237 LEU D CA 1
ATOM 10263 C C . LEU D 1 127 ? 36.13000 -7.24300 49.30200 1.000 13.47267 237 LEU D C 1
ATOM 10264 O O . LEU D 1 127 ? 36.81900 -6.22200 49.50600 1.000 16.26248 237 LEU D O 1
ATOM 10280 N N . THR D 1 128 ? 36.48600 -8.20800 48.43500 1.000 13.94641 238 THR D N 1
ATOM 10281 C CA . THR D 1 128 ? 37.80600 -8.21200 47.79000 1.000 15.37553 238 THR D CA 1
ATOM 10282 C C . THR D 1 128 ? 37.78000 -8.09900 46.28100 1.000 14.63070 238 THR D C 1
ATOM 10283 O O . THR D 1 128 ? 38.84600 -8.07800 45.65500 1.000 19.49444 238 THR D O 1
ATOM 10294 N N . ASN D 1 129 ? 36.60700 -8.03800 45.66600 1.000 14.26750 239 ASN D N 1
ATOM 10295 C CA . ASN D 1 129 ? 36.53600 -7.79700 44.23400 1.000 14.95706 239 ASN D CA 1
ATOM 10296 C C . ASN D 1 129 ? 35.12500 -7.31000 43.91600 1.000 13.63585 239 ASN D C 1
ATOM 10297 O O . ASN D 1 129 ? 34.29500 -7.10400 44.80900 1.000 13.38318 239 ASN D O 1
ATOM 10308 N N . SER D 1 130 ? 34.86700 -7.13100 42.61500 1.000 12.95155 240 SER D N 1
ATOM 10309 C CA . SER D 1 130 ? 33.64400 -6.49600 42.17300 1.000 11.07501 240 SER D CA 1
ATOM 10310 C C . SER D 1 130 ? 32.43200 -7.36000 42.41500 1.000 11.69351 240 SER D C 1
ATOM 10311 O O . SER D 1 130 ? 32.42800 -8.50100 41.99700 1.000 11.23293 240 SER D O 1
ATOM 10319 N N . PRO D 1 131 ? 31.37700 -6.82700 43.03400 1.000 10.09595 241 PRO D N 1
ATOM 10320 C CA . PRO D 1 131 ? 30.12500 -7.57900 43.11500 1.000 11.14344 241 PRO D CA 1
ATOM 10321 C C . PRO D 1 131 ? 29.63100 -8.01600 41.74100 1.000 10.70655 241 PRO D C 1
ATOM 10322 O O . PRO D 1 131 ? 29.76700 -7.29200 40.74500 1.000 11.15134 241 PRO D O 1
ATOM 10333 N N . ARG D 1 132 ? 29.02400 -9.19800 41.72500 1.000 9.54588 242 ARG D N 1
ATOM 10334 C CA . ARG D 1 132 ? 28.38800 -9.75000 40.54600 1.000 9.97488 242 ARG D CA 1
ATOM 10335 C C . ARG D 1 132 ? 26.86900 -9.85400 40.74300 1.000 9.43534 242 ARG D C 1
ATOM 10336 O O . ARG D 1 132 ? 26.36300 -10.18900 41.83000 1.000 11.26188 242 ARG D O 1
ATOM 10357 N N . GLU D 1 133 ? 26.12800 -9.55200 39.66800 1.000 9.53272 243 GLU D N 1
ATOM 10358 C CA . GLU D 1 133 ? 24.67600 -9.55400 39.68000 1.000 9.46166 243 GLU D CA 1
ATOM 10359 C C . GLU D 1 133 ? 24.24500 -10.55200 38.60700 1.000 9.54062 243 GLU D C 1
ATOM 10360 O O . GLU D 1 133 ? 24.30900 -10.25700 37.41000 1.000 9.74064 243 GLU D O 1
ATOM 10372 N N . SER D 1 134 ? 23.85000 -11.74400 39.03000 1.000 9.45903 244 SER D N 1
ATOM 10373 C CA . SER D 1 134 ? 23.63200 -12.87700 38.14000 1.000 9.41165 244 SER D CA 1
ATOM 10374 C C . SER D 1 134 ? 22.14400 -13.04600 37.81600 1.000 9.81697 244 SER D C 1
ATOM 10375 O O . SER D 1 134 ? 21.32900 -13.28400 38.70700 1.000 9.23005 244 SER D O 1
ATOM 10383 N N . TYR D 1 135 ? 21.79200 -12.88500 36.53800 1.000 9.90119 245 TYR D N 1
ATOM 10384 C CA . TYR D 1 135 ? 20.41000 -12.86800 36.07200 1.000 10.44862 245 TYR D CA 1
ATOM 10385 C C . TYR D 1 135 ? 19.97900 -14.30400 35.75300 1.000 11.54349 245 TYR D C 1
ATOM 10386 O O . TYR D 1 135 ? 20.60200 -14.97900 34.92200 1.000 12.67784 245 TYR D O 1
ATOM 10404 N N . ILE D 1 136 ? 18.97400 -14.78200 36.48500 1.000 11.81457 246 ILE D N 1
ATOM 10405 C CA . ILE D 1 136 ? 18.51000 -16.16100 36.39500 1.000 11.26977 246 ILE D CA 1
ATOM 10406 C C . ILE D 1 136 ? 17.14500 -16.18600 35.70600 1.000 11.93038 246 ILE D C 1
ATOM 10407 O O . ILE D 1 136 ? 17.02800 -16.65700 34.57100 1.000 14.99390 246 ILE D O 1
ATOM 10423 N N . ASP D 1 137 ? 16.12000 -15.69700 36.38500 1.000 11.13555 247 ASP D N 1
ATOM 10424 C CA . ASP D 1 137 ? 14.77200 -15.58600 35.81300 1.000 12.10145 247 ASP D CA 1
ATOM 10425 C C . ASP D 1 137 ? 14.42900 -14.11500 35.66800 1.000 11.33294 247 ASP D C 1
ATOM 10426 O O . ASP D 1 137 ? 14.76400 -13.30500 36.52600 1.000 11.05922 247 ASP D O 1
ATOM 10435 N N . GLY D 1 138 ? 13.72100 -13.78400 34.59100 1.000 11.99881 248 GLY D N 1
ATOM 10436 C CA . GLY D 1 138 ? 13.44900 -12.40100 34.26700 1.000 12.65941 248 GLY D CA 1
ATOM 10437 C C . GLY D 1 138 ? 12.44100 -12.33600 33.14900 1.000 12.35674 248 GLY D C 1
ATOM 10438 O O . GLY D 1 138 ? 11.73900 -13.30900 32.87800 1.000 13.34897 248 GLY D O 1
ATOM 10442 N N . ILE D 1 139 ? 12.42100 -11.18000 32.48700 1.000 11.76983 249 ILE D N 1
ATOM 10443 C CA . ILE D 1 139 ? 11.41800 -10.91000 31.44700 1.000 12.38306 249 ILE D CA 1
ATOM 10444 C C . ILE D 1 139 ? 11.55800 -11.87500 30.27400 1.000 13.09368 249 ILE D C 1
ATOM 10445 O O . ILE D 1 139 ? 10.61200 -12.03000 29.47800 1.000 13.89903 249 ILE D O 1
ATOM 10461 N N . TRP D 1 140 ? 12.73400 -12.47300 30.09100 1.000 13.23053 250 TRP D N 1
ATOM 10462 C CA . TRP D 1 140 ? 12.95900 -13.45000 29.04400 1.000 12.42254 250 TRP D CA 1
ATOM 10463 C C . TRP D 1 140 ? 12.19500 -14.74600 29.26600 1.000 13.52794 250 TRP D C 1
ATOM 10464 O O . TRP D 1 140 ? 12.00900 -15.48500 28.30800 1.000 15.57292 250 TRP D O 1
ATOM 10485 N N . ASN D 1 141 ? 11.78800 -15.06700 30.50400 1.000 13.75428 251 ASN D N 1
ATOM 10486 C CA . ASN D 1 141 ? 11.16100 -16.36300 30.75800 1.000 15.27815 251 ASN D CA 1
ATOM 10487 C C . ASN D 1 141 ? 9.98000 -16.34600 31.72500 1.000 13.85166 251 ASN D C 1
ATOM 10488 O O . ASN D 1 141 ? 9.28000 -17.36400 31.82600 1.000 18.22850 251 ASN D O 1
ATOM 10499 N N . LYS D 1 142 ? 9.71700 -15.23400 32.39500 1.000 12.89102 252 LYS D N 1
ATOM 10500 C CA . LYS D 1 142 ? 8.65400 -15.13500 33.40100 1.000 13.11999 252 LYS D CA 1
ATOM 10501 C C . LYS D 1 142 ? 8.02800 -13.76400 33.28700 1.000 14.05168 252 LYS D C 1
ATOM 10502 O O . LYS D 1 142 ? 8.68000 -12.75100 33.54900 1.000 15.27025 252 LYS D O 1
ATOM 10521 N N . GLN D 1 143 ? 6.75100 -13.70900 32.94800 1.000 14.16486 253 GLN D N 1
ATOM 10522 C CA . GLN D 1 143 ? 6.09600 -12.41300 32.86500 1.000 14.25434 253 GLN D CA 1
ATOM 10523 C C . GLN D 1 143 ? 5.56800 -11.94900 34.21300 1.000 14.58859 253 GLN D C 1
ATOM 10524 O O . GLN D 1 143 ? 5.29700 -10.76500 34.38100 1.000 16.44671 253 GLN D O 1
ATOM 10538 N N . ASP D 1 144 ? 5.43100 -12.84000 35.18400 1.000 16.10719 254 ASP D N 1
ATOM 10539 C CA . ASP D 1 144 ? 5.12500 -12.42300 36.54800 1.000 15.67030 254 ASP D CA 1
ATOM 10540 C C . ASP D 1 144 ? 6.44800 -11.95600 37.17000 1.000 15.93875 254 ASP D C 1
ATOM 10541 O O . ASP D 1 144 ? 7.29900 -12.75600 37.57300 1.000 14.85968 254 ASP D O 1
ATOM 10550 N N . SER D 1 145 ? 6.64200 -10.64500 37.26100 1.000 15.29920 255 SER D N 1
ATOM 10551 C CA . SER D 1 145 ? 7.91300 -10.12900 37.75000 1.000 14.38857 255 SER D CA 1
ATOM 10552 C C . SER D 1 145 ? 8.17400 -10.43300 39.22100 1.000 15.45975 255 SER D C 1
ATOM 10553 O O . SER D 1 145 ? 9.32600 -10.34200 39.67100 1.000 14.81757 255 SER D O 1
ATOM 10561 N N . ALA D 1 146 ? 7.16400 -10.79400 39.99300 1.000 16.21247 256 ALA D N 1
ATOM 10562 C CA . ALA D 1 146 ? 7.44700 -11.29200 41.33800 1.000 15.48344 256 ALA D CA 1
ATOM 10563 C C . ALA D 1 146 ? 8.26000 -12.56500 41.35300 1.000 15.95454 256 ALA D C 1
ATOM 10564 O O . ALA D 1 146 ? 8.92000 -12.86800 42.38700 1.000 16.58883 256 ALA D O 1
ATOM 10571 N N . GLU D 1 147 ? 8.27200 -13.29400 40.23500 1.000 16.73885 257 GLU D N 1
ATOM 10572 C CA . GLU D 1 147 ? 9.05700 -14.51700 40.13500 1.000 16.40460 257 GLU D CA 1
ATOM 10573 C C . GLU D 1 147 ? 10.43200 -14.33000 39.50700 1.000 15.43080 257 GLU D C 1
ATOM 10574 O O . GLU D 1 147 ? 11.14000 -15.31000 39.31500 1.000 15.64398 257 GLU D O 1
ATOM 10586 N N . TRP D 1 148 ? 10.84900 -13.10100 39.22700 1.000 13.43845 258 TRP D N 1
ATOM 10587 C CA . TRP D 1 148 ? 12.19900 -12.92000 38.73600 1.000 13.09368 258 TRP D CA 1
ATOM 10588 C C . TRP D 1 148 ? 13.18800 -13.28100 39.83200 1.000 13.48846 258 TRP D C 1
ATOM 10589 O O . TRP D 1 148 ? 12.88600 -13.18400 41.01600 1.000 12.84365 258 TRP D O 1
ATOM 10610 N N A MET D 1 149 ? 14.37600 -13.70300 39.41000 0.380 12.62783 259 MET D N 1
ATOM 10611 N N B MET D 1 149 ? 14.37700 -13.73900 39.41900 0.620 10.58811 259 MET D N 1
ATOM 10612 C CA A MET D 1 149 ? 15.38700 -14.18300 40.33100 0.380 12.89628 259 MET D CA 1
ATOM 10613 C CA B MET D 1 149 ? 15.36900 -14.26400 40.34700 0.620 11.06185 259 MET D CA 1
ATOM 10614 C C A MET D 1 149 ? 16.71600 -13.66000 39.84600 0.380 12.62520 259 MET D C 1
ATOM 10615 C C B MET D 1 149 ? 16.73600 -13.79000 39.88600 0.620 9.32217 259 MET D C 1
ATOM 10616 O O A MET D 1 149 ? 17.05000 -13.77200 38.66200 0.380 13.87535 259 MET D O 1
ATOM 10617 O O B MET D 1 149 ? 17.13600 -14.08800 38.75400 0.620 9.13004 259 MET D O 1
ATOM 10644 N N . THR D 1 150 ? 17.44700 -13.05100 40.76300 1.000 10.54074 260 THR D N 1
ATOM 10645 C CA . THR D 1 150 ? 18.76800 -12.49100 40.46100 1.000 9.85908 260 THR D CA 1
ATOM 10646 C C . THR D 1 150 ? 19.64000 -12.74000 41.68200 1.000 11.69614 260 THR D C 1
ATOM 10647 O O . THR D 1 150 ? 19.23500 -12.41600 42.80100 1.000 15.13603 260 THR D O 1
ATOM 10659 N N A GLU D 1 151 ? 20.82200 -13.31300 41.48300 0.470 9.07740 261 GLU D N 1
ATOM 10660 N N B GLU D 1 151 ? 20.79900 -13.34900 41.48900 0.530 10.23281 261 GLU D N 1
ATOM 10661 C CA A GLU D 1 151 ? 21.69800 -13.67700 42.59600 0.470 9.20637 261 GLU D CA 1
ATOM 10662 C CA B GLU D 1 151 ? 21.67500 -13.65400 42.61400 0.530 9.06951 261 GLU D CA 1
ATOM 10663 C C A GLU D 1 151 ? 22.81200 -12.64000 42.71400 0.470 9.08004 261 GLU D C 1
ATOM 10664 C C B GLU D 1 151 ? 22.74100 -12.57200 42.69900 0.530 8.00885 261 GLU D C 1
ATOM 10665 O O A GLU D 1 151 ? 23.59500 -12.45800 41.77200 0.470 8.14835 261 GLU D O 1
ATOM 10666 O O B GLU D 1 151 ? 23.42900 -12.30000 41.71300 0.530 10.51968 261 GLU D O 1
ATOM 10689 N N . ILE D 1 152 ? 22.90300 -11.98500 43.85900 1.000 9.23795 262 ILE D N 1
ATOM 10690 C CA . ILE D 1 152 ? 23.95600 -10.99700 44.10600 1.000 10.02489 262 ILE D CA 1
ATOM 10691 C C . ILE D 1 152 ? 25.09500 -11.71700 44.79600 1.000 8.59840 262 ILE D C 1
ATOM 10692 O O . ILE D 1 152 ? 24.87500 -12.45800 45.77100 1.000 9.36954 262 ILE D O 1
ATOM 10709 N N . GLN D 1 153 ? 26.31700 -11.52600 44.27300 1.000 9.17742 263 GLN D N 1
ATOM 10710 C CA . GLN D 1 153 ? 27.47500 -12.30500 44.71200 1.000 8.98002 263 GLN D CA 1
ATOM 10711 C C . GLN D 1 153 ? 28.59400 -11.34600 45.09800 1.000 9.66695 263 GLN D C 1
ATOM 10712 O O . GLN D 1 153 ? 29.12100 -10.63400 44.24200 1.000 10.03015 263 GLN D O 1
ATOM 10726 N N . PHE D 1 154 ? 28.96700 -11.34700 46.37000 1.000 9.34059 264 PHE D N 1
ATOM 10727 C CA . PHE D 1 154 ? 30.04800 -10.51200 46.86300 1.000 9.90119 264 PHE D CA 1
ATOM 10728 C C . PHE D 1 154 ? 31.32200 -11.32800 47.02600 1.000 9.80907 264 PHE D C 1
ATOM 10729 O O . PHE D 1 154 ? 31.35600 -12.24800 47.85200 1.000 10.24070 264 PHE D O 1
ATOM 10746 N N . PRO D 1 155 ? 32.35900 -11.07300 46.22600 1.000 10.41704 265 PRO D N 1
ATOM 10747 C CA . PRO D 1 155 ? 33.63400 -11.77100 46.42800 1.000 10.41177 265 PRO D CA 1
ATOM 10748 C C . PRO D 1 155 ? 34.25100 -11.34900 47.74800 1.000 10.44336 265 PRO D C 1
ATOM 10749 O O . PRO D 1 155 ? 34.44800 -10.16200 47.98800 1.000 12.53571 265 PRO D O 1
ATOM 10760 N N . VAL D 1 156 ? 34.60200 -12.33000 48.58500 1.000 11.46190 266 VAL D N 1
ATOM 10761 C CA . VAL D 1 156 ? 35.09000 -12.03900 49.92300 1.000 11.28030 266 VAL D CA 1
ATOM 10762 C C . VAL D 1 156 ? 36.25200 -12.92600 50.34200 1.000 12.95418 266 VAL D C 1
ATOM 10763 O O . VAL D 1 156 ? 36.51700 -13.99600 49.78500 1.000 14.11222 266 VAL D O 1
ATOM 10776 N N A GLU D 1 157 ? 36.93000 -12.45900 51.37500 0.500 13.70691 267 GLU D N 1
ATOM 10777 N N B GLU D 1 157 ? 36.92000 -12.45100 51.39300 0.500 13.08315 267 GLU D N 1
ATOM 10778 C CA A GLU D 1 157 ? 37.88300 -13.25900 52.10800 0.500 14.88600 267 GLU D CA 1
ATOM 10779 C CA B GLU D 1 157 ? 37.96200 -13.14600 52.13200 0.500 12.35148 267 GLU D CA 1
ATOM 10780 C C A GLU D 1 157 ? 37.67300 -12.98500 53.58400 0.500 14.87547 267 GLU D C 1
ATOM 10781 C C B GLU D 1 157 ? 37.67400 -12.96300 53.61300 0.500 14.30961 267 GLU D C 1
ATOM 10782 O O A GLU D 1 157 ? 37.30300 -11.87300 53.98000 0.500 15.94665 267 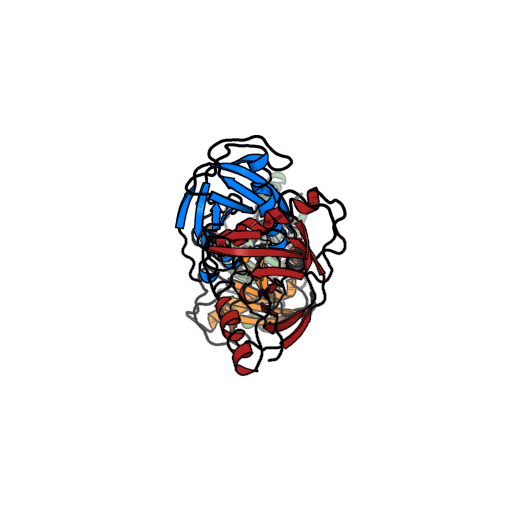GLU D O 1
ATOM 10783 O O B GLU D 1 157 ? 37.18900 -11.90600 54.03800 0.500 15.23867 267 GLU D O 1
ATOM 10806 N N . LYS D 1 158 ? 37.96100 -14.00800 54.39100 1.000 15.73610 268 LYS D N 1
ATOM 10807 C CA . LYS D 1 158 ? 37.80300 -13.91600 55.83100 1.000 17.25733 268 LYS D CA 1
ATOM 10808 C C . LYS D 1 158 ? 38.91900 -13.04600 56.37700 1.000 21.41046 268 LYS D C 1
ATOM 10809 O O . LYS D 1 158 ? 40.08600 -13.18400 55.97700 1.000 25.26356 268 LYS D O 1
ATOM 10829 N N . VAL D 1 159 ? 38.56200 -12.13500 57.27700 1.000 21.84209 269 VAL D N 1
ATOM 10830 C CA . VAL D 1 159 ? 39.56400 -11.30400 57.92900 1.000 26.75321 269 VAL D CA 1
ATOM 10831 C C . VAL D 1 159 ? 40.30700 -12.14900 58.94900 1.000 31.66169 269 VAL D C 1
ATOM 10832 O O . VAL D 1 159 ? 41.49800 -11.99600 59.10900 1.000 37.54134 269 VAL D O 1
#

Secondary structure (DSSP, 8-state):
-----EEEEE--EEEEEEEEEESSHHHHHHTSHHHHHHHHHHSTT--B-SS--EEEEE--SS--SSSEEEEEEEEESS----BTTBEEEEEPPEEEEEEEEES-GGGHHHHHHHHHHHHHHHTEEE-S--EEEEEESTTT-SSGGG-EEEEEEEEEE-/-----EEEEEPPEEEEEEEEEESSHHHHHTTSHHHHHHHHHHSTT--B-SS--EEEEE--SS--SSSEEEEEEEEESS----BTTBEEEEEPPEEEEEEEEES-GGGTHHHHHHHHHHHHHTTEEE-S--EEEEEESTTT-SSGGG-EEEEEEEEEE-/-----EEEEE--EEEEEEEEEESSHHHHHHTSHHHHHHHHHH-TT--B-SS--EEEEE--SS--SSSEEEEEEEEESS----BTTBEEEEEPPEEEEEEEEES-GGGTHHHHHHHHHHHHHHTEEE-S--EEEEEESTTT-SSGGG-EEEEEEEEEE-/-----EEEEE--EEEEEEEEEESSHHHHHHTSHHHHHHHHHHSTT--B-SS--EEEEE--SS--SSSEEEEEEEEESS----BTTBEEEEEPPEEEEEEEEES-GGGTHHHHHHHHHHHHHHTEEE-S--EEEEEESTTT-SSGGG-EEEEEEEEEE-

Solvent-accessible surface area: 31099 Å² total; per-residue (Å²): 116,145,14,132,40,50,92,79,132,15,99,116,21,42,0,4,0,54,128,31,114,1,85,43,30,20,32,0,25,113,77,33,53,33,2,17,65,67,0,62,122,36,8,120,73,26,74,68,29,126,126,78,35,21,0,0,13,32,31,39,171,32,33,57,22,74,92,10,26,0,14,6,0,32,1,3,74,96,114,25,149,90,78,70,112,3,57,18,50,67,6,75,64,22,43,0,0,4,2,59,3,75,4,29,14,54,33,12,62,69,0,18,22,82,0,39,73,51,8,135,99,60,31,41,90,74,66,84,19,18,7,2,7,26,79,29,0,30,82,69,82,25,58,4,57,75,2,48,0,18,0,6,4,2,8,95,127,140,108,158,23,120,2,30,1,57,84,13,97,115,20,41,0,4,0,58,129,32,111,0,84,48,32,20,30,0,24,116,74,32,54,46,5,18,72,52,0,62,124,37,8,120,72,24,66,67,31,127,126,79,36,22,0,0,11,32,27,39,187,119,100,68,71,142,93,8,26,0,13,7,0,32,2,4,76,89,114,20,146,86,68,68,111,9,69,16,49,63,8,74,52,18,45,0,0,4,2,60,2,92,3,30,14,55,36,12,106,64,0,19,98,66,0,76,101,8,7,133,75,5,16,12,94,73,61,85,13,17,7,1,7,29,78,28,0,30,81,67,63,24,53,4,61,76,3,51,0,16,0,6,4,2,8,94,66,144,122,170,23,154,34,50,93,75,132,13,98,119,20,45,0,4,0,56,130,31,108,0,85,44,30,22,31,0,24,115,76,31,52,34,4,17,41,64,0,56,129,33,12,128,74,26,75,75,28,128,124,80,35,21,0,0,11,33,28,38,187,111,129,75,70,144,100,10,25,0,17,6,0,34,2,4,90,96,98,14,141,88,56,66,115,1,70,8,46,68,7,76,63,22,44,0,0,4,2,56,2,73,4,30,14,56,38,11,110,68,0,22,112,84,0,69,102,54,0,113,101,60,30,40,92,60,64,88,8,18,7,2,7,27,79,30,0,29,81,68,84,24,59,4,54,74,3,50,0,16,0,6,6,3,8,94,126,145,102,166,18,152,34,49,95,75,133,12,100,114,22,35,0,4,0,50,128,30,114,0,83,43,28,20,32,0,25,116,77,31,52,31,4,16,39,61,0,48,163,36,4,120,74,24,71,70,30,127,124,74,36,21,0,0,12,32,27,38,188,123,103,71,69,139,90,9,25,0,14,7,0,33,2,4,76,98,125,20,138,88,70,71,112,9,68,24,51,69,6,75,65,21,44,0,0,4,2,60,2,78,3,30,14,53,35,13,108,62,0,17,100,85,0,76,101,52,6,130,101,57,29,40,91,73,63,86,10,17,7,2,6,26,77,28,0,29,83,69,81,24,57,4,54,73,3,48,0,17,0,6,4,2,9,95,129,143

InterPro domains:
  IPR010499 Bacterial transcription activator, effector binding [SM00871] (4-157)
  IPR011256 Regulatory factor, effector binding domain superfamily [G3DSA:3.20.80.10] (1-158)
  IPR011256 Regulatory factor, effector binding domain superfamily [SSF55136] (8-158)
  IPR029442 GyrI-like small molecule binding domain [PF06445] (9-156)

Sequence (632 aa):
MLYQQAALKEIPECIVYSKRFIVPDFSSYIKLIPPIGQEEVMKANPGLTTLTTPAYCFTLYHDKEYKEKNMDVEFCEAVNDFGKNEGNIIFQVIPAITAVTVIHKKGPYDSLRNAYIYLMMQWVEDNGYLLTNSPRESYIDGIWNKQDSAEWMMTEEIQFPVEEKVMLYQAALKEEIPECIVYSKRFIVPDFSSYIKLIPPIGQEVMKANPGLTTLTTPAYCFTLYHDKEYKEKNMDVEFCEAVNDFGKNEGNIIFQVIPAITAVTVIHKKGPYDSLRNAYIYLMMQWVEDNGYLLTNSPRESYIDGIWNKQDSAEEWMMTEEIQFPVEEKVMLYQAALKEIPECIVYSKRFIVPDFSSYIKLIPPIGQQEEVMKANPPGGLTTLTTPAYCFTLYHDKEYKKEKNMDVEFCEAVNDDFGKNEGNIIFQVIPAITAVTVIHKKGPYDSLRNAYIYLMMMQWVEDNGYLLTNSPRESYIDGIWNKQDSAEWMMTEEIQFPVEEKVMLYQAALKEIPECIVYSKKRFIVPDFSSYIKLIPPIGQQEVMKANPGLTTLTTPAYCFTLYHDKEYKKEKNMDVEFCEAVNDFGKNEGNIIFQVIPAITAVTVIHKKGPYDSLRNAYIYLMMQWVEDNGYLLTNSPRESYIDGIWNKQDSAEWMMTEEIQFPVEEKV

B-factor: mean 25.09, std 12.18, range [7.72, 85.03]

CATH classification: 3.20.80.10

Foldseek 3Di:
DDKDKDKDKDAKFKKWKAKDFFFFDVRVVVVPPVLCVQVCVQFPPWAFDVVKWWKKWFADPDDDGGRTIIMTIIGTPDDDDADVRTHIDMDHMFIWIKIKDFFDDPCVVVRVVVVVVVCVVQQKDQDGTKIKTWDAAPVHDPPRRGGIIMIIGGIDGD/DDKDKDKDKDAKFKKWKAKDFFFFDVRVVVVPPVLVVQVCVQFPPWAFDVVKWWKKFFADPDDDGGRTIIMTIIGTDDADDADVRTHMDMDHMFIWIKIKDFFDDPCVVVRVVVVVVVCVVPQKDQDGTKIKTWDAAPVHDPPRRGGIIMIIGGIDGD/DDWDKDKDKDAKFKWWKAKDFFFFDVRVVVVPPVLVVQVCVQPPPWAFDVVKWWKKWFADPDDDGGRTIIMTIIGTDDFDDADVRTGIDMDHIFIWIKIKDFFDPPCVVVRVVVVVVVCVVVQKDQDGTKIKTWDADPVHDPPRRGGIIMIIGGIDHD/DPWDKDKDKDAKFKKWKAKDFFFFDVRVVVVPPVLVVQQCVQFPPWAFDVVKWWKKWFADPDDDGGRTIIMTIIGTDDAGCADVRTHMDIDHIFIWIKTKDFFDDPCVVVRVVVVVVVCVVVQKDQDGTKIKTWDADPVHDPRRRGTIIMIIGGIDHD

Organism: Escherichia coli (NCBI:txid562)

Nearest PDB structures (foldseek):
  6wl5-assembly4_D  TM=1.005E+00  e=2.699E-28  Escherichia coli
  6xl6-assembly1_H  TM=9.856E-01  e=1.592E-24  Escherichia coli
  7r3w-assembly3_C  TM=8.114E-01  e=3.539E-08  Salmonella enterica subsp. enterica serovar Typhimurium
  7zhe-assembly1_A  TM=8.462E-01  e=2.257E-07  Ruminiclostridium cellulolyticum
  3iao-assembly1_A-2  TM=6.661E-01  e=3.736E-04  Bacillus subtilis

Radius of gyration: 36.12 Å; Cα contacts (8 Å, |Δi|>4): 1479; chains: 4; bounding box: 106×58×70 Å